Protein AF-A0A4U0WZ99-F1 (afdb_monomer)

Foldseek 3Di:
DLPDVPPDPPPPPPDDDDDPVLVVVLVVVCVVQVQKDFADPVCVVVPPPDPDDPRIDGDLHDPVLLVLLLVLLVLLQVLQCVLQVNDDDPDFDAQDDPVLCVLLVPDDDSLSVSRHRRTDDQAQDSAAQKGFDDSVCSSCFPCVVVCVVCVPVCPQPDDKGAGIAGDDKDQLVQLPDDPPSNVDRIDGFHKIQHFPGRDSRTRRQAIWGFAPFFAQPLQQAAALVRHGDDRGRTRSHAQDCDSVGRTGHQGSSQQSVLSSCCSNVVVFRHHNNTTYHHSVSCNLCRPLVRVNSSYGDDDPQFFLLLLLLLVLLLVADEDEQEDAPDPPVQVSSQVSSVVSVGHYDYQYAQLLDLVRLVRSVVVCCVPPNAAQEEEARWFAFAAFAAPVPDDPVNLCVRCSTLPVSSVSNLVVCLVGHQFPPPPPDDPFRAGEYEYEAALLLLVCRHRFTNSNNVSSVNVLVCQQVVLVVCVNRRYAGEYEHEAQEPHCNVVNHVCSPCQVVCQCVQCQRGHHYSNLRSVVVSCRRGSVCSPHHSYYHYNHSRPSDPPPPPPDDDPDDDDDDDDDDDDDPDDDPVVVVVVVVVVVVVVVVVVPPPPD

Mean predicted aligned error: 17.44 Å

Solvent-accessible surface area (backbone atoms only — not comparable to full-atom values): 33119 Å² total; per-residue (Å²): 134,72,77,64,71,89,86,41,66,89,83,49,91,81,65,80,81,73,59,70,66,61,57,51,49,52,54,50,53,29,44,78,62,50,37,40,41,79,60,59,82,76,60,62,78,73,54,81,81,72,92,65,66,78,60,49,44,74,46,43,69,40,73,66,58,52,49,54,38,44,52,43,49,48,52,32,53,49,57,40,33,62,62,26,69,53,81,81,62,95,76,68,51,49,57,37,54,68,69,58,39,58,75,26,66,57,63,89,52,59,67,42,54,47,37,50,66,29,73,46,72,88,51,46,22,79,37,49,43,31,27,65,67,56,76,79,57,54,54,66,48,91,53,61,65,50,47,73,74,38,49,78,80,39,58,93,56,71,75,63,39,79,58,32,38,32,78,56,62,43,39,20,52,71,55,62,44,54,82,75,64,25,70,41,78,60,37,77,17,22,36,26,39,30,37,34,95,74,48,97,72,38,45,43,56,11,30,41,52,34,48,77,55,71,38,14,80,74,63,40,10,31,19,46,80,70,46,70,34,73,63,35,28,35,52,48,48,28,64,38,75,40,97,89,39,89,60,28,29,26,44,48,49,19,50,41,48,27,50,30,52,33,46,75,73,54,77,39,48,52,39,78,51,17,33,44,59,48,63,70,60,63,55,38,28,30,30,88,89,41,20,78,68,54,32,40,52,84,70,90,79,63,38,47,61,54,38,30,46,30,54,35,6,53,70,71,35,76,39,77,40,77,27,65,85,50,65,67,66,32,48,56,43,27,52,49,10,40,75,45,71,17,46,53,45,66,40,72,34,45,52,61,37,69,70,30,44,52,50,44,52,50,54,42,37,74,73,73,38,84,54,53,64,48,74,48,58,74,68,66,66,54,58,56,43,43,75,94,75,60,51,69,67,57,49,47,55,43,35,36,35,35,35,52,12,44,51,52,51,51,50,52,47,70,70,63,41,62,49,57,82,48,98,81,59,61,99,69,69,52,21,19,38,40,37,58,38,32,40,40,38,78,66,44,35,79,66,28,38,46,64,50,12,50,27,24,38,49,46,58,50,51,26,42,54,50,13,66,68,32,42,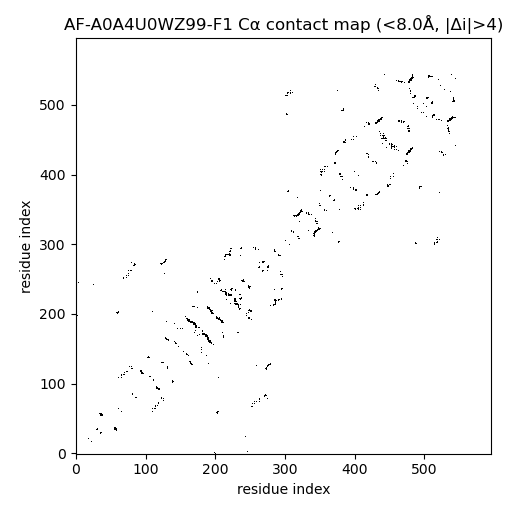87,40,39,28,32,18,28,30,40,18,43,42,58,50,67,39,66,68,49,56,45,33,72,43,78,59,49,59,71,69,50,12,52,67,17,78,69,53,40,54,44,51,32,55,69,50,16,53,56,52,50,43,56,47,36,64,91,28,75,86,60,53,44,46,74,46,76,55,27,49,57,60,76,60,78,78,75,70,73,94,67,80,84,76,79,78,87,84,78,95,73,94,75,90,73,83,81,81,86,84,59,70,71,59,55,58,57,55,56,57,59,53,57,64,54,59,64,61,68,72,69,77,79,78,134

Organism: NCBI:txid329884

Secondary structure (DSSP, 8-state):
---STTTS-TT-TT--PPPHHHHHHHHHHHHHTTSEEEPPTTGGGT-TT----TTEEE-SS-HHHHHHHHHHHHHHHHHHHHHTTPPPPSS--BSS-HHHHHHTTPPSSHHHHHHHHSBP-S-SEEETTEEPPPGGGGS--TTHHHHHHSHHHHTTPPPPEEEEEEEEEE-TTTTTPPTTGGGSS-EEEEEEE---TT-SS--S-BEEEE-SS-B-SSS--B-TTSPBP-SBSS-SS----BTTBS--PPBHHHHHHHHHHHHHTTSS-EETTEE---GGGGGGGGSTTTGGGGS-SS-----HHHHHHHHHHHTT-EEEEEESS-HHHHHHHHHHHHHTT-EEEEEE--TTSHHHHHHHHHHHHHHH-S--EEEE----------GGG--HHHHHHHHIIIIIHHHHHHHHHHHHSPPTTSTT--TT---EEEEE--THHHH--TTT-HHHHHHHHHHHHHHHHHHHHHGGGT-EEEEEEE-SBSSGGGGGGT-TTHHHHHHTTSTTSSPBPHHHHHHHHHHHHSGGGTT--S-EEEESTTTT---------------------------SHHHHHHHHHHHHHHHHHHSSSS--

Structure (mmCIF, N/CA/C/O backbone):
data_AF-A0A4U0WZ99-F1
#
_entry.id   AF-A0A4U0WZ99-F1
#
loop_
_atom_site.group_PDB
_atom_site.id
_atom_site.type_symbol
_atom_site.label_atom_id
_atom_site.label_alt_id
_atom_site.label_comp_id
_atom_site.label_asym_id
_atom_site.label_entity_id
_atom_site.label_seq_id
_atom_site.pdbx_PDB_ins_code
_atom_site.Cartn_x
_atom_site.Cartn_y
_atom_site.Cartn_z
_atom_site.occupancy
_atom_site.B_iso_or_equiv
_atom_site.auth_seq_id
_atom_site.auth_comp_id
_atom_site.auth_asym_id
_atom_site.auth_atom_id
_atom_site.pdbx_PDB_model_num
ATOM 1 N N . MET A 1 1 ? 34.352 8.125 5.494 1.00 29.38 1 MET A N 1
ATOM 2 C CA . MET A 1 1 ? 32.943 8.519 5.717 1.00 29.38 1 MET A CA 1
ATOM 3 C C . MET A 1 1 ? 32.601 9.683 4.794 1.00 29.38 1 MET A C 1
ATOM 5 O O . MET A 1 1 ? 33.150 10.753 5.023 1.00 29.38 1 MET A O 1
ATOM 9 N N . PRO A 1 2 ? 31.725 9.560 3.781 1.00 29.66 2 PRO A N 1
ATOM 10 C CA . PRO A 1 2 ? 31.136 10.693 3.086 1.00 29.66 2 PRO A CA 1
ATOM 11 C C . PRO A 1 2 ? 29.626 10.656 3.352 1.00 29.66 2 PRO A C 1
ATOM 13 O O . PRO A 1 2 ? 28.798 10.447 2.470 1.00 29.66 2 PRO A O 1
ATOM 16 N N . THR A 1 3 ? 29.264 10.696 4.619 1.00 34.47 3 THR A N 1
ATOM 17 C CA . THR A 1 3 ? 27.888 10.620 5.077 1.00 34.47 3 THR A CA 1
ATOM 18 C C . THR A 1 3 ? 27.332 12.054 5.062 1.00 34.47 3 THR A C 1
ATOM 20 O O . THR A 1 3 ? 27.892 12.959 5.667 1.00 34.47 3 THR A O 1
ATOM 23 N N . TYR A 1 4 ? 26.249 12.289 4.312 1.00 35.00 4 TYR A N 1
ATOM 24 C CA . TYR A 1 4 ? 25.340 13.450 4.433 1.00 35.00 4 TYR A CA 1
ATOM 25 C C . TYR A 1 4 ? 25.776 14.883 4.014 1.00 35.00 4 TYR A C 1
ATOM 27 O O . TYR A 1 4 ? 24.949 15.790 4.099 1.00 35.00 4 TYR A O 1
ATOM 35 N N . HIS A 1 5 ? 26.973 15.133 3.468 1.00 29.66 5 HIS A N 1
ATOM 36 C CA . HIS A 1 5 ? 27.472 16.517 3.260 1.00 29.66 5 HIS A CA 1
ATOM 37 C C . HIS A 1 5 ? 26.681 17.467 2.331 1.00 29.66 5 HIS A C 1
ATOM 39 O O . HIS A 1 5 ? 26.891 18.673 2.405 1.00 29.66 5 HIS A O 1
ATOM 45 N N . HIS A 1 6 ? 25.809 16.988 1.438 1.00 34.25 6 HIS A N 1
ATOM 46 C CA . HIS A 1 6 ? 25.190 17.852 0.410 1.00 34.25 6 HIS A CA 1
ATOM 47 C C . HIS A 1 6 ? 23.730 18.242 0.685 1.00 34.25 6 HIS A C 1
ATOM 49 O O . HIS A 1 6 ? 23.170 19.033 -0.068 1.00 34.25 6 HIS A O 1
ATOM 55 N N . ILE A 1 7 ? 23.107 17.692 1.733 1.00 35.28 7 ILE A N 1
ATOM 56 C CA . ILE A 1 7 ? 21.734 18.052 2.148 1.00 35.28 7 ILE A CA 1
ATOM 57 C C . ILE A 1 7 ? 21.746 18.804 3.483 1.00 35.28 7 ILE A C 1
ATOM 59 O O . ILE A 1 7 ? 20.854 19.600 3.753 1.00 35.28 7 ILE A O 1
ATOM 63 N N . PHE A 1 8 ? 22.804 18.622 4.271 1.00 37.47 8 PHE A N 1
ATOM 64 C CA . PHE A 1 8 ? 23.007 19.303 5.535 1.00 37.47 8 PHE A CA 1
ATOM 65 C C . PHE A 1 8 ? 24.304 20.097 5.466 1.00 37.47 8 PHE A C 1
ATOM 67 O O . PHE A 1 8 ? 25.392 19.533 5.336 1.00 37.47 8 PHE A O 1
ATOM 74 N N . ASN A 1 9 ? 24.197 21.419 5.573 1.00 42.31 9 ASN A N 1
ATOM 75 C CA . ASN A 1 9 ? 25.334 22.210 6.001 1.00 42.31 9 ASN A CA 1
ATOM 76 C C . ASN A 1 9 ? 25.635 21.771 7.442 1.00 42.31 9 ASN A C 1
ATOM 78 O O . ASN A 1 9 ? 24.929 22.162 8.358 1.00 42.31 9 ASN A O 1
ATOM 82 N N . LEU A 1 10 ? 26.649 20.926 7.654 1.00 44.00 10 LEU A N 1
ATOM 83 C CA . LEU A 1 10 ? 27.020 20.425 8.990 1.00 44.00 10 LEU A CA 1
ATOM 84 C C . LEU A 1 10 ? 27.501 21.531 9.949 1.00 44.00 10 LEU A C 1
ATOM 86 O O . LEU A 1 10 ? 27.802 21.256 11.105 1.00 44.00 10 LEU A O 1
ATOM 90 N N . ARG A 1 11 ? 27.601 22.774 9.466 1.00 44.38 11 ARG A N 1
ATOM 91 C CA . ARG A 1 11 ? 27.849 23.974 10.272 1.00 44.38 11 ARG A CA 1
ATOM 92 C C . ARG A 1 11 ? 26.572 24.752 10.591 1.00 44.38 11 ARG A C 1
ATOM 94 O O . ARG A 1 11 ? 26.666 25.800 11.217 1.00 44.38 11 ARG A O 1
ATOM 101 N N . ASP A 1 12 ? 25.413 24.287 10.132 1.00 44.41 12 ASP A N 1
ATOM 102 C CA . ASP A 1 12 ? 24.118 24.871 10.454 1.00 44.41 12 ASP A CA 1
ATOM 103 C C . ASP A 1 12 ? 23.691 24.407 11.860 1.00 44.41 12 ASP A C 1
ATOM 105 O O . ASP A 1 12 ? 23.445 23.214 12.064 1.00 44.41 12 ASP A O 1
ATOM 109 N N . PRO A 1 13 ? 23.615 25.314 12.851 1.00 49.75 13 PRO A N 1
ATOM 110 C CA . PRO A 1 13 ? 23.186 24.974 14.206 1.00 49.75 13 PRO A CA 1
ATOM 111 C C . PRO A 1 13 ? 21.708 24.543 14.291 1.00 49.75 13 PRO A C 1
ATOM 113 O O . PRO A 1 13 ? 21.278 24.093 15.349 1.00 49.75 13 PRO A O 1
ATOM 116 N N . GLY A 1 14 ? 20.931 24.661 13.205 1.00 49.16 14 GLY A N 1
ATOM 117 C CA . GLY A 1 14 ? 19.525 24.257 13.113 1.00 49.16 14 GLY A CA 1
ATOM 118 C C . GLY A 1 14 ? 19.276 22.808 12.679 1.00 49.16 14 GLY A C 1
ATOM 119 O O . GLY A 1 14 ? 18.134 22.465 12.365 1.00 49.16 14 GLY A O 1
ATOM 120 N N . LEU A 1 15 ? 20.301 21.949 12.622 1.00 50.12 15 LEU A N 1
ATOM 121 C CA . LEU A 1 15 ? 20.096 20.537 12.289 1.00 50.12 15 LEU A CA 1
ATOM 122 C C . LEU A 1 15 ? 19.194 19.856 13.331 1.00 50.12 15 LEU A C 1
ATOM 124 O O . LEU A 1 15 ? 19.490 19.924 14.526 1.00 50.12 15 LEU A O 1
ATOM 128 N N . PRO A 1 16 ? 18.109 19.171 12.917 1.00 51.38 16 PRO A N 1
ATOM 129 C CA . PRO A 1 16 ? 17.293 18.426 13.859 1.00 51.38 16 PRO A CA 1
ATOM 130 C C . PRO A 1 16 ? 18.125 17.265 14.410 1.00 51.38 16 PRO A C 1
ATOM 132 O O . PRO A 1 16 ? 18.514 16.357 13.672 1.00 51.38 16 PRO A O 1
ATOM 135 N N . TRP A 1 17 ? 18.407 17.303 15.712 1.00 57.44 17 TRP A N 1
ATOM 136 C CA . TRP A 1 17 ? 18.986 16.171 16.427 1.00 57.44 17 TRP A CA 1
ATOM 137 C C . TRP A 1 17 ? 18.086 14.947 16.239 1.00 57.44 17 TRP A C 1
ATOM 139 O O . TRP A 1 17 ? 16.886 15.001 16.515 1.00 57.44 17 TRP A O 1
ATOM 149 N N . GLN A 1 18 ? 18.662 13.845 15.760 1.00 52.19 18 GLN A N 1
ATOM 150 C CA . GLN A 1 18 ? 17.985 12.552 15.767 1.00 52.19 18 GLN A CA 1
ATOM 151 C C . GLN A 1 18 ? 18.087 11.952 17.168 1.00 52.19 18 GLN A C 1
ATOM 153 O O . GLN A 1 18 ? 19.097 12.116 17.854 1.00 52.19 18 GLN A O 1
ATOM 158 N N . LYS A 1 19 ? 17.038 11.249 17.590 1.00 54.91 19 LYS A N 1
ATOM 159 C CA . LYS A 1 19 ? 17.049 10.494 18.845 1.00 54.91 19 LYS A CA 1
ATOM 160 C C . LYS A 1 19 ? 18.143 9.421 18.792 1.00 54.91 19 LYS A C 1
ATOM 162 O O . LYS A 1 19 ? 18.295 8.759 17.764 1.00 54.91 19 LYS A O 1
ATOM 167 N N . LEU A 1 20 ? 18.890 9.239 19.882 1.00 58.97 20 LEU A N 1
ATOM 168 C CA . LEU A 1 20 ? 19.968 8.244 19.956 1.00 58.97 20 LEU A CA 1
ATOM 169 C C . LEU A 1 20 ? 19.441 6.831 19.660 1.00 58.97 20 LEU A C 1
ATOM 171 O O . LEU A 1 20 ? 20.097 6.050 18.982 1.00 58.97 20 LEU A O 1
ATOM 175 N N . GLU A 1 21 ? 18.218 6.543 20.091 1.00 54.62 21 GLU A N 1
ATOM 176 C CA . GLU A 1 21 ? 17.512 5.285 19.866 1.00 54.62 21 GLU A CA 1
ATOM 177 C C . GLU A 1 21 ? 17.288 5.005 18.374 1.00 54.62 21 GLU A C 1
ATOM 179 O O . GLU A 1 21 ? 17.447 3.871 17.934 1.00 54.62 21 GLU A O 1
ATOM 184 N N . VAL A 1 22 ? 16.981 6.034 17.574 1.00 46.88 22 VAL A N 1
ATOM 185 C CA . VAL A 1 22 ? 16.803 5.903 16.114 1.00 46.88 22 VAL A CA 1
ATOM 186 C C . VAL A 1 22 ? 18.131 5.563 15.446 1.00 46.88 22 VAL A C 1
ATOM 188 O O . VAL A 1 22 ? 18.184 4.717 14.557 1.00 46.88 22 VAL A O 1
ATOM 191 N N . VAL A 1 23 ? 19.215 6.195 15.901 1.00 55.28 23 VAL A N 1
ATOM 192 C CA . VAL A 1 23 ? 20.560 5.916 15.393 1.00 55.28 23 VAL A CA 1
ATOM 193 C C . VAL A 1 23 ? 20.961 4.480 15.726 1.00 55.28 23 VAL A C 1
ATOM 195 O O . VAL A 1 23 ? 21.376 3.752 14.831 1.00 55.28 23 VAL A O 1
ATOM 198 N N . LEU A 1 24 ? 20.806 4.053 16.982 1.00 62.19 24 LEU A N 1
ATOM 199 C CA . LEU A 1 24 ? 21.171 2.703 17.420 1.00 62.19 24 LEU A CA 1
ATOM 200 C C . LEU A 1 24 ? 20.316 1.614 16.759 1.00 62.19 24 LEU A C 1
ATOM 202 O O . LEU A 1 24 ? 20.870 0.591 16.369 1.00 62.19 24 LEU A O 1
ATOM 206 N N . SER A 1 25 ? 19.015 1.851 16.565 1.00 51.69 25 SER A N 1
ATOM 207 C CA . SER A 1 25 ? 18.127 0.910 15.860 1.00 51.69 25 SER A CA 1
ATOM 208 C C . SER A 1 25 ? 18.602 0.671 14.427 1.00 51.69 25 SER A C 1
ATOM 210 O O . SER A 1 25 ? 18.740 -0.471 14.015 1.00 51.69 25 SER A O 1
ATOM 212 N N . ALA A 1 26 ? 18.997 1.728 13.707 1.00 54.22 26 ALA A N 1
ATOM 213 C CA . ALA A 1 26 ? 19.545 1.577 12.360 1.00 54.22 26 ALA A CA 1
ATOM 214 C C . ALA A 1 26 ? 20.842 0.744 12.331 1.00 54.22 26 ALA A C 1
ATOM 216 O O . ALA A 1 26 ? 21.061 -0.005 11.384 1.00 54.22 26 ALA A O 1
ATOM 217 N N . TYR A 1 27 ? 21.706 0.844 13.351 1.00 66.38 27 TYR A N 1
ATOM 218 C CA . TYR A 1 27 ? 22.900 -0.007 13.454 1.00 66.38 27 TYR A CA 1
ATOM 219 C C . TYR A 1 27 ? 22.556 -1.469 13.761 1.00 66.38 27 TYR A C 1
ATOM 221 O O . TYR A 1 27 ? 23.201 -2.357 13.207 1.00 66.38 27 TYR A O 1
ATOM 229 N N . ILE A 1 28 ? 21.559 -1.722 14.613 1.00 64.00 28 ILE A N 1
ATOM 230 C CA . ILE A 1 28 ? 21.058 -3.077 14.882 1.00 64.00 28 ILE A CA 1
ATOM 231 C C . ILE A 1 28 ? 20.509 -3.681 13.587 1.00 64.00 28 ILE A C 1
ATOM 233 O O . ILE A 1 28 ? 20.976 -4.743 13.186 1.00 64.00 28 ILE A O 1
ATOM 237 N N . ASP A 1 29 ? 19.657 -2.950 12.864 1.00 57.25 29 ASP A N 1
ATOM 238 C CA . ASP A 1 29 ? 19.109 -3.378 11.572 1.00 57.25 29 ASP A CA 1
ATOM 239 C C . ASP A 1 29 ? 20.219 -3.709 10.560 1.00 57.25 29 ASP A C 1
ATOM 241 O O . ASP A 1 29 ? 20.115 -4.668 9.799 1.00 57.25 29 ASP A O 1
ATOM 245 N N . MET A 1 30 ? 21.315 -2.935 10.542 1.00 64.50 30 MET A N 1
ATOM 246 C CA . MET A 1 30 ? 22.467 -3.215 9.677 1.00 64.50 30 MET A CA 1
ATOM 247 C C . MET A 1 30 ? 23.166 -4.530 10.027 1.00 64.50 30 MET A C 1
ATOM 249 O O . MET A 1 30 ? 23.652 -5.210 9.124 1.00 64.50 30 MET A O 1
ATOM 253 N N . ILE A 1 31 ? 23.270 -4.860 11.312 1.00 70.56 31 ILE A N 1
ATOM 254 C CA . ILE A 1 31 ? 23.925 -6.084 11.783 1.00 70.56 31 ILE A CA 1
ATOM 255 C C . ILE A 1 31 ? 23.013 -7.285 11.529 1.00 70.56 31 ILE A C 1
ATOM 257 O O . ILE A 1 31 ? 23.459 -8.272 10.949 1.00 70.56 31 ILE A O 1
ATOM 261 N N . GLU A 1 32 ? 21.738 -7.186 11.904 1.00 64.94 32 GLU A N 1
ATOM 262 C CA . GLU A 1 32 ? 20.744 -8.251 11.725 1.00 64.94 32 GLU A CA 1
ATOM 263 C C . GLU A 1 32 ? 20.498 -8.570 10.248 1.00 64.94 32 GLU A C 1
ATOM 265 O O . GLU A 1 32 ? 20.372 -9.733 9.876 1.00 64.94 32 GLU A O 1
ATOM 270 N N . ALA A 1 33 ? 20.496 -7.552 9.382 1.00 61.53 33 ALA A N 1
ATOM 271 C CA . ALA A 1 33 ? 20.389 -7.741 7.940 1.00 61.53 33 ALA A CA 1
ATOM 272 C C . ALA A 1 33 ? 21.715 -8.150 7.272 1.00 61.53 33 ALA A C 1
ATOM 274 O O . ALA A 1 33 ? 21.766 -8.184 6.043 1.00 61.53 33 ALA A O 1
ATOM 275 N N . GLU A 1 34 ? 22.785 -8.391 8.044 1.00 74.75 34 GLU A N 1
ATOM 276 C CA . GLU A 1 34 ? 24.154 -8.702 7.589 1.00 74.75 34 GLU A CA 1
ATOM 277 C C . GLU A 1 34 ? 24.774 -7.639 6.661 1.00 74.75 34 GLU A C 1
ATOM 279 O O . GLU A 1 34 ? 25.772 -7.855 5.972 1.00 74.75 34 GLU A O 1
ATOM 284 N N . LYS A 1 35 ? 24.200 -6.435 6.652 1.00 73.56 35 LYS A N 1
ATOM 285 C CA . LYS A 1 35 ? 24.683 -5.288 5.878 1.00 73.56 35 LYS A CA 1
ATOM 286 C C . LYS A 1 35 ? 25.976 -4.722 6.446 1.00 73.56 35 LYS A C 1
ATOM 288 O O . LYS A 1 35 ? 26.710 -4.054 5.717 1.00 73.56 35 LYS A O 1
ATOM 293 N N . VAL A 1 36 ? 26.266 -4.993 7.716 1.00 73.12 36 VAL A N 1
ATOM 294 C CA . VAL A 1 36 ? 27.541 -4.709 8.374 1.00 73.12 36 VAL A CA 1
ATOM 295 C C . VAL A 1 36 ? 28.033 -5.964 9.082 1.00 73.12 36 VAL A C 1
ATOM 297 O O . VAL A 1 36 ? 27.335 -6.517 9.923 1.00 73.12 36 VAL A O 1
ATOM 300 N N . VAL A 1 37 ? 29.259 -6.383 8.772 1.00 72.62 37 VAL A N 1
ATOM 301 C CA . VAL A 1 37 ? 29.904 -7.557 9.377 1.00 72.62 37 VAL A CA 1
ATOM 302 C C . VAL A 1 37 ? 31.207 -7.169 10.070 1.00 72.62 37 VAL A C 1
ATOM 304 O O . VAL A 1 37 ? 31.933 -6.291 9.600 1.00 72.62 37 VAL A O 1
ATOM 307 N N . ALA A 1 38 ? 31.507 -7.811 11.199 1.00 72.25 38 ALA A N 1
ATOM 308 C CA . ALA A 1 38 ? 32.774 -7.624 11.901 1.00 72.25 38 ALA A CA 1
ATOM 309 C C . ALA A 1 38 ? 33.913 -8.334 11.150 1.00 72.25 38 ALA A C 1
ATOM 311 O O . ALA A 1 38 ? 33.783 -9.489 10.746 1.00 72.25 38 ALA A O 1
ATOM 312 N N . LEU A 1 39 ? 35.047 -7.657 10.986 1.00 65.81 39 LEU A N 1
ATOM 313 C CA . LEU A 1 39 ? 36.277 -8.231 10.454 1.00 65.81 39 LEU A CA 1
ATOM 314 C C . LEU A 1 39 ? 37.038 -8.948 11.574 1.00 65.81 39 LEU A C 1
ATOM 316 O O . LEU A 1 39 ? 37.328 -8.362 12.616 1.00 65.81 39 LEU A O 1
ATOM 320 N N . HIS A 1 40 ? 37.419 -10.206 11.342 1.00 57.16 40 HIS A N 1
ATOM 321 C CA . HIS A 1 40 ? 38.325 -10.927 12.237 1.00 57.16 40 HIS A CA 1
ATOM 322 C C . HIS A 1 40 ? 39.749 -10.349 12.125 1.00 57.16 40 HIS A C 1
ATOM 324 O O . HIS A 1 40 ? 40.188 -10.008 11.021 1.00 57.16 40 HIS A O 1
ATOM 330 N N . ALA A 1 41 ? 40.481 -10.272 13.244 1.00 54.00 41 ALA A N 1
ATOM 331 C CA . ALA A 1 41 ? 41.783 -9.594 13.365 1.00 54.00 41 ALA A CA 1
ATOM 332 C C . ALA A 1 41 ? 42.878 -10.099 12.397 1.00 54.00 41 ALA A C 1
ATOM 334 O O . ALA A 1 41 ? 43.818 -9.370 12.097 1.00 54.00 41 ALA A O 1
ATOM 335 N N . GLU A 1 42 ? 42.751 -11.314 11.861 1.00 50.94 42 GLU A N 1
ATOM 336 C CA . GLU A 1 42 ? 43.699 -11.897 10.896 1.00 50.94 42 GLU A CA 1
ATOM 337 C C . GLU A 1 42 ? 43.469 -11.398 9.454 1.00 50.94 42 GLU A C 1
ATOM 339 O O . GLU A 1 42 ? 44.413 -11.225 8.685 1.00 50.94 42 GLU A O 1
ATOM 344 N N . THR A 1 43 ? 42.226 -11.059 9.099 1.00 51.97 43 THR A N 1
ATOM 345 C CA . THR A 1 43 ? 41.837 -10.504 7.783 1.00 51.97 43 THR A CA 1
ATOM 346 C C . THR A 1 43 ? 42.324 -9.063 7.581 1.00 51.97 43 THR A C 1
ATOM 348 O O . THR A 1 43 ? 42.425 -8.576 6.455 1.00 51.97 43 THR A O 1
ATOM 351 N N . HIS A 1 44 ? 42.657 -8.384 8.680 1.00 48.56 44 HIS A N 1
ATOM 352 C CA . HIS A 1 44 ? 43.146 -7.006 8.718 1.00 48.56 44 HIS A CA 1
ATOM 353 C C . HIS A 1 44 ? 44.486 -6.817 7.987 1.00 48.56 44 HIS A C 1
ATOM 355 O O . HIS A 1 44 ? 44.724 -5.751 7.425 1.00 48.56 44 HIS A O 1
ATOM 361 N N . ALA A 1 45 ? 45.343 -7.844 7.956 1.00 44.50 45 ALA A N 1
ATOM 362 C CA . ALA A 1 45 ? 46.650 -7.784 7.297 1.00 44.50 45 ALA A CA 1
ATOM 363 C C . ALA A 1 45 ? 46.565 -7.894 5.759 1.00 44.50 45 ALA A C 1
ATOM 365 O O . ALA A 1 45 ? 47.492 -7.490 5.061 1.00 44.50 45 ALA A O 1
ATOM 366 N N . ALA A 1 46 ? 45.454 -8.415 5.222 1.00 47.81 46 ALA A N 1
ATOM 367 C CA . ALA A 1 46 ? 45.245 -8.593 3.782 1.00 47.81 46 ALA A CA 1
ATOM 368 C C . ALA A 1 46 ? 44.517 -7.408 3.117 1.00 47.81 46 ALA A C 1
ATOM 370 O O . ALA A 1 46 ? 44.631 -7.215 1.908 1.00 47.81 46 ALA A O 1
ATOM 371 N N . ALA A 1 47 ? 43.796 -6.587 3.888 1.00 48.50 47 ALA A N 1
ATOM 372 C CA . ALA A 1 47 ? 42.978 -5.475 3.392 1.00 48.50 47 ALA A CA 1
ATOM 373 C C . ALA A 1 47 ? 43.780 -4.180 3.128 1.00 48.50 47 ALA A C 1
ATOM 375 O O . ALA A 1 47 ? 43.287 -3.077 3.375 1.00 48.50 47 ALA A O 1
ATOM 376 N N . ASN A 1 48 ? 45.016 -4.311 2.626 1.00 42.03 48 ASN A N 1
ATOM 377 C CA . ASN A 1 48 ? 45.890 -3.204 2.228 1.00 42.03 48 ASN A CA 1
ATOM 378 C C . ASN A 1 48 ? 45.150 -2.216 1.306 1.00 42.03 48 ASN A C 1
ATOM 380 O O . ASN A 1 48 ? 45.033 -2.439 0.103 1.00 42.03 48 ASN A O 1
ATOM 384 N N . GLY A 1 49 ? 44.694 -1.095 1.872 1.00 48.22 49 GLY A N 1
ATOM 385 C CA . GLY A 1 49 ? 44.312 0.094 1.110 1.00 48.22 49 GLY A CA 1
ATOM 386 C C . GLY A 1 49 ? 42.821 0.381 0.923 1.00 48.22 49 GLY A C 1
ATOM 387 O O . GLY A 1 49 ? 42.522 1.311 0.181 1.00 48.22 49 GLY A O 1
ATOM 388 N N . ILE A 1 50 ? 41.884 -0.318 1.581 1.00 45.97 50 ILE A N 1
ATOM 389 C CA . ILE A 1 50 ? 40.476 0.136 1.617 1.00 45.97 50 ILE A CA 1
ATOM 390 C C . ILE A 1 50 ? 40.300 1.100 2.808 1.00 45.97 50 ILE A C 1
ATOM 392 O O . ILE A 1 50 ? 40.345 0.649 3.953 1.00 45.97 50 ILE A O 1
ATOM 396 N N . PRO A 1 51 ? 40.097 2.418 2.608 1.00 40.62 51 PRO A N 1
ATOM 397 C CA . PRO A 1 51 ? 39.914 3.352 3.714 1.00 40.62 51 PRO A CA 1
ATOM 398 C C . PRO A 1 51 ? 38.485 3.212 4.265 1.00 40.62 51 PRO A C 1
ATOM 400 O O . PRO A 1 51 ? 37.532 3.719 3.673 1.00 40.62 51 PRO A O 1
ATOM 403 N N . GLY A 1 52 ? 38.313 2.526 5.398 1.00 48.91 52 GLY A N 1
ATOM 404 C CA . GLY A 1 52 ? 37.005 2.298 6.025 1.00 48.91 52 GLY A CA 1
ATOM 405 C C . GLY A 1 52 ? 37.116 1.880 7.493 1.00 48.91 52 GLY A C 1
ATOM 406 O O . GLY A 1 52 ? 38.138 1.347 7.903 1.00 48.91 52 GLY A O 1
ATOM 407 N N . LEU A 1 53 ? 36.084 2.185 8.288 1.00 50.16 53 LEU A N 1
ATOM 408 C CA . LEU A 1 53 ? 36.025 2.047 9.752 1.00 50.16 53 LEU A CA 1
ATOM 409 C C . LEU A 1 53 ? 36.243 0.608 10.230 1.00 50.16 53 LEU A C 1
ATOM 411 O O . LEU A 1 53 ? 35.301 -0.151 10.437 1.00 50.16 53 LEU A O 1
ATOM 415 N N . THR A 1 54 ? 37.491 0.258 10.487 1.00 50.28 54 THR A N 1
ATOM 416 C CA . THR A 1 54 ? 37.848 -0.935 11.250 1.00 50.28 54 THR A CA 1
ATOM 417 C C . THR A 1 54 ? 37.193 -0.862 12.637 1.00 50.28 54 THR A C 1
ATOM 419 O O . THR A 1 54 ? 37.292 0.196 13.270 1.00 50.28 54 THR A O 1
ATOM 422 N N . PRO A 1 55 ? 36.527 -1.924 13.129 1.00 61.16 55 PRO A N 1
ATOM 423 C CA . PRO A 1 55 ? 36.587 -3.319 12.668 1.00 61.16 55 PRO A CA 1
ATOM 424 C C . PRO A 1 55 ? 35.424 -3.780 11.757 1.00 61.16 55 PRO A C 1
ATOM 426 O O . PRO A 1 55 ? 35.179 -4.977 11.673 1.00 61.16 55 PRO A O 1
ATOM 429 N N . TRP A 1 56 ? 34.680 -2.896 11.088 1.00 65.94 56 TRP A N 1
ATOM 430 C CA . TRP A 1 56 ? 33.428 -3.258 10.402 1.00 65.94 56 TRP A CA 1
ATOM 431 C C . TRP A 1 56 ? 33.509 -3.119 8.875 1.00 65.94 56 TRP A C 1
ATOM 433 O O . TRP A 1 56 ? 34.044 -2.141 8.354 1.00 65.94 56 TRP A O 1
ATOM 443 N N . LEU A 1 57 ? 32.919 -4.071 8.148 1.00 70.56 57 LEU A N 1
ATOM 444 C CA . LEU A 1 57 ? 32.771 -4.050 6.691 1.00 70.56 57 LEU A CA 1
ATOM 445 C C . LEU A 1 57 ? 31.293 -3.899 6.311 1.00 70.56 57 LEU A C 1
ATOM 447 O O . LEU A 1 57 ? 30.464 -4.704 6.725 1.00 70.56 57 LEU A O 1
ATOM 451 N N . THR A 1 58 ? 30.961 -2.901 5.488 1.00 70.62 58 THR A N 1
ATOM 452 C CA . THR A 1 58 ? 29.623 -2.782 4.886 1.00 70.62 58 THR A CA 1
ATOM 453 C C . THR A 1 58 ? 29.532 -3.655 3.638 1.00 70.62 58 THR A C 1
ATOM 455 O O . THR A 1 58 ? 30.347 -3.503 2.728 1.00 70.62 58 THR A O 1
ATOM 458 N N . GLN A 1 59 ? 28.533 -4.534 3.565 1.00 73.12 59 GLN A N 1
ATOM 459 C CA . GLN A 1 59 ? 28.310 -5.376 2.392 1.00 73.12 59 GLN A CA 1
ATOM 460 C C . GLN A 1 59 ? 27.483 -4.643 1.316 1.00 73.12 59 GLN A C 1
ATOM 462 O O . GLN A 1 59 ? 26.443 -4.057 1.636 1.00 73.12 59 GLN A O 1
ATOM 467 N N . PRO A 1 60 ? 27.889 -4.689 0.031 1.00 75.44 60 PRO A N 1
ATOM 468 C CA . PRO A 1 60 ? 27.126 -4.086 -1.067 1.00 75.44 60 PRO A CA 1
ATOM 469 C C . PRO A 1 60 ? 25.797 -4.814 -1.353 1.00 75.44 60 PRO A C 1
ATOM 471 O O . PRO A 1 60 ? 24.842 -4.213 -1.834 1.00 75.44 60 PRO A O 1
ATOM 474 N N . TYR A 1 61 ? 25.699 -6.102 -1.043 1.00 81.69 61 TYR A N 1
ATOM 475 C CA . TYR A 1 61 ? 24.464 -6.892 -1.016 1.00 81.69 61 TYR A CA 1
ATOM 476 C C . TYR A 1 61 ? 24.707 -8.111 -0.126 1.00 81.69 61 TYR A C 1
ATOM 478 O O . TYR A 1 61 ? 25.859 -8.503 0.057 1.00 81.69 61 TYR A O 1
ATOM 486 N N . THR A 1 62 ? 23.643 -8.695 0.419 1.00 82.25 62 THR A N 1
ATOM 487 C CA . THR A 1 62 ? 23.730 -9.910 1.240 1.00 82.25 62 THR A CA 1
ATOM 488 C C . THR A 1 62 ? 23.202 -11.127 0.489 1.00 82.25 62 THR A C 1
ATOM 490 O O . THR A 1 62 ? 22.545 -11.010 -0.552 1.00 82.25 62 THR A O 1
ATOM 493 N N . GLN A 1 63 ? 23.457 -12.326 1.020 1.00 81.44 63 GLN A N 1
ATOM 494 C CA . GLN A 1 63 ? 22.907 -13.557 0.448 1.00 81.44 63 GLN A CA 1
ATOM 495 C C . GLN A 1 63 ? 21.370 -13.551 0.466 1.00 81.44 63 GLN A C 1
ATOM 497 O O . GLN A 1 63 ? 20.737 -14.049 -0.469 1.00 81.44 63 GLN A O 1
ATOM 502 N N . SER A 1 64 ? 20.769 -12.952 1.500 1.00 75.81 64 SER A N 1
ATOM 503 C CA . SER A 1 64 ? 19.319 -12.770 1.605 1.00 75.81 64 SER A CA 1
ATOM 504 C C . SER A 1 64 ? 18.781 -11.870 0.488 1.00 75.81 64 SER A C 1
ATOM 506 O O . SER A 1 64 ? 17.821 -12.247 -0.191 1.00 75.81 64 SER A O 1
ATOM 508 N N . ASP A 1 65 ? 19.451 -10.743 0.202 1.00 79.38 65 ASP A N 1
ATOM 509 C CA . ASP A 1 65 ? 19.072 -9.874 -0.920 1.00 79.38 65 ASP A CA 1
ATOM 510 C C . ASP A 1 65 ? 19.086 -10.643 -2.243 1.00 79.38 65 ASP A C 1
ATOM 512 O O . ASP A 1 65 ? 18.103 -10.623 -2.986 1.00 79.38 65 ASP A O 1
ATOM 516 N N . LEU A 1 66 ? 20.187 -11.345 -2.534 1.00 87.25 66 LEU A N 1
ATOM 517 C CA . LEU A 1 66 ? 20.336 -12.118 -3.766 1.00 87.25 66 LEU A CA 1
ATOM 518 C C . LEU A 1 66 ? 19.238 -13.183 -3.885 1.00 87.25 66 LEU A C 1
ATOM 520 O O . LEU A 1 66 ? 18.570 -13.265 -4.916 1.00 87.25 66 LEU A O 1
ATOM 524 N N . THR A 1 67 ? 19.007 -13.948 -2.818 1.00 85.00 67 THR A N 1
ATOM 525 C CA . THR A 1 67 ? 17.996 -15.014 -2.782 1.00 85.00 67 THR A CA 1
ATOM 526 C C . THR A 1 67 ? 16.591 -14.459 -3.020 1.00 85.00 67 THR A C 1
ATOM 528 O O . THR A 1 67 ? 15.856 -14.991 -3.848 1.00 85.00 67 THR A O 1
ATOM 531 N N . SER A 1 68 ? 16.240 -13.340 -2.380 1.00 77.69 68 SER A N 1
ATOM 532 C CA . SER A 1 68 ? 14.953 -12.659 -2.572 1.00 77.69 68 SER A CA 1
ATOM 533 C C . SER A 1 68 ? 14.726 -12.219 -4.029 1.00 77.69 68 SER A C 1
ATOM 535 O O . SER A 1 68 ? 13.621 -12.379 -4.561 1.00 77.69 68 SER A O 1
ATOM 537 N N . ARG A 1 69 ? 15.758 -11.707 -4.723 1.00 89.19 69 ARG A N 1
ATOM 538 C CA . ARG A 1 69 ? 15.621 -11.313 -6.143 1.00 89.19 69 ARG A CA 1
ATOM 539 C C . ARG A 1 69 ? 15.522 -12.523 -7.059 1.00 89.19 69 ARG A C 1
ATOM 541 O O . ARG A 1 69 ? 14.750 -12.473 -8.012 1.00 89.19 69 ARG A O 1
ATOM 548 N N . LEU A 1 70 ? 16.264 -13.590 -6.775 1.00 91.31 70 LEU A N 1
ATOM 549 C CA . LEU A 1 70 ? 16.191 -14.838 -7.535 1.00 91.31 70 LEU A CA 1
ATOM 550 C C . LEU A 1 70 ? 14.815 -15.506 -7.406 1.00 91.31 70 LEU A C 1
ATOM 552 O O . LEU A 1 70 ? 14.256 -15.928 -8.416 1.00 91.31 70 LEU A O 1
ATOM 556 N N . ASP A 1 71 ? 14.240 -15.536 -6.203 1.00 87.06 71 ASP A N 1
ATOM 557 C CA . ASP A 1 71 ? 12.887 -16.053 -5.965 1.00 87.06 71 ASP A CA 1
ATOM 558 C C . ASP A 1 71 ? 11.828 -15.231 -6.717 1.00 87.06 71 ASP A C 1
ATOM 560 O O . ASP A 1 71 ? 11.003 -15.774 -7.453 1.00 87.06 71 ASP A O 1
ATOM 564 N N . THR A 1 72 ? 11.899 -13.901 -6.625 1.00 85.62 72 THR A N 1
ATOM 565 C CA . THR A 1 72 ? 10.962 -13.008 -7.328 1.00 85.62 72 THR A CA 1
ATOM 566 C C . THR A 1 72 ? 11.096 -13.119 -8.847 1.00 85.62 72 THR A C 1
ATOM 568 O O . THR A 1 72 ? 10.095 -13.184 -9.562 1.00 85.62 72 THR A O 1
ATOM 571 N N . TRP A 1 73 ? 12.332 -13.194 -9.351 1.00 93.88 73 TRP A N 1
ATOM 572 C CA . TRP A 1 73 ? 12.616 -13.481 -10.756 1.00 93.88 73 TRP A CA 1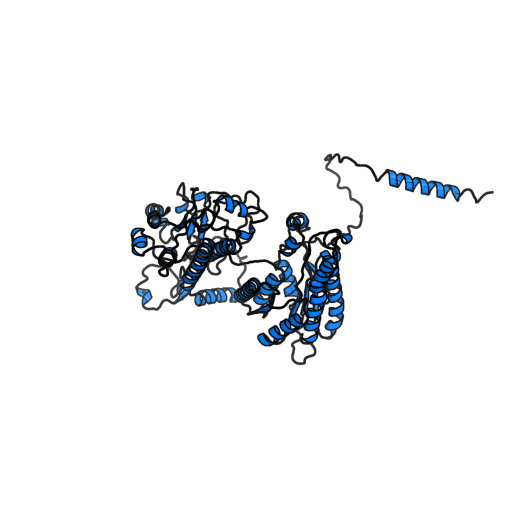
ATOM 573 C C . TRP A 1 73 ? 11.962 -14.793 -11.194 1.00 93.88 73 TRP A C 1
ATOM 575 O O . TRP A 1 73 ? 11.249 -14.827 -12.196 1.00 93.88 73 TRP A O 1
ATOM 585 N N . GLN A 1 74 ? 12.163 -15.863 -10.422 1.00 92.38 74 GLN A N 1
ATOM 586 C CA . GLN A 1 74 ? 11.606 -17.176 -10.719 1.00 92.38 74 GLN A CA 1
ATOM 587 C C . GLN A 1 74 ? 10.075 -17.158 -10.730 1.00 92.38 74 GLN A C 1
ATOM 589 O O . GLN A 1 74 ? 9.481 -17.746 -11.634 1.00 92.38 74 GLN A O 1
ATOM 594 N N . LYS A 1 75 ? 9.437 -16.468 -9.778 1.00 90.62 75 LYS A N 1
ATOM 595 C CA . LYS A 1 75 ? 7.978 -16.290 -9.734 1.00 90.62 75 LYS A CA 1
ATOM 596 C C . LYS A 1 75 ? 7.457 -15.577 -10.979 1.00 90.62 75 LYS A C 1
ATOM 598 O O . LYS A 1 75 ? 6.516 -16.065 -11.599 1.00 90.62 75 LYS A O 1
ATOM 603 N N . LEU A 1 76 ? 8.094 -14.474 -11.380 1.00 94.75 76 LEU A N 1
ATOM 604 C CA . LEU A 1 76 ? 7.727 -13.729 -12.588 1.00 94.75 76 LEU A CA 1
ATOM 605 C C . LEU A 1 76 ? 7.852 -14.585 -13.848 1.00 94.75 76 LEU A C 1
ATOM 607 O O . LEU A 1 76 ? 6.890 -14.704 -14.605 1.00 94.75 76 LEU A O 1
ATOM 611 N N . VAL A 1 77 ? 9.011 -15.212 -14.058 1.00 94.00 77 VAL A N 1
ATOM 612 C CA . VAL A 1 77 ? 9.244 -16.078 -15.221 1.00 94.00 77 VAL A CA 1
ATOM 613 C C . VAL A 1 77 ? 8.222 -17.212 -15.257 1.00 94.00 77 VAL A C 1
ATOM 615 O O . VAL A 1 77 ? 7.594 -17.431 -16.289 1.00 94.00 77 VAL A O 1
ATOM 618 N N . TYR A 1 78 ? 7.981 -17.873 -14.124 1.00 92.44 78 TYR A N 1
ATOM 619 C CA . TYR A 1 78 ? 7.001 -18.951 -14.030 1.00 92.44 78 TYR A CA 1
ATOM 620 C C . TYR A 1 78 ? 5.571 -18.484 -14.337 1.00 92.44 78 TYR A C 1
ATOM 622 O O . TYR A 1 78 ? 4.847 -19.162 -15.065 1.00 92.44 78 TYR A O 1
ATOM 630 N N . ALA A 1 79 ? 5.155 -17.324 -13.822 1.00 93.69 79 ALA A N 1
ATOM 631 C CA . ALA A 1 79 ? 3.833 -16.769 -14.102 1.00 93.69 79 ALA A CA 1
ATOM 632 C C . ALA A 1 79 ? 3.634 -16.497 -15.603 1.00 93.69 79 ALA A C 1
ATOM 634 O O . ALA A 1 79 ? 2.553 -16.760 -16.137 1.00 93.69 79 ALA A O 1
ATOM 635 N N . ILE A 1 80 ? 4.680 -16.024 -16.289 1.00 96.25 80 ILE A N 1
ATOM 636 C CA . ILE A 1 80 ? 4.662 -15.805 -17.739 1.00 96.25 80 ILE A CA 1
ATOM 637 C C . ILE A 1 80 ? 4.627 -17.145 -18.478 1.00 96.25 80 ILE A C 1
ATOM 639 O O . ILE A 1 80 ? 3.737 -17.349 -19.293 1.00 96.25 80 ILE A O 1
ATOM 643 N N . GLU A 1 81 ? 5.531 -18.080 -18.180 1.00 93.62 81 GLU A N 1
ATOM 644 C CA . GLU A 1 81 ? 5.588 -19.400 -18.833 1.00 93.62 81 GLU A CA 1
ATOM 645 C C . GLU A 1 81 ? 4.268 -20.161 -18.706 1.00 93.62 81 GLU A C 1
ATOM 647 O O . GLU A 1 81 ? 3.769 -20.712 -19.687 1.00 93.62 81 GLU A O 1
ATOM 652 N N . LYS A 1 82 ? 3.660 -20.126 -17.515 1.00 93.62 82 LYS A N 1
ATOM 653 C CA . LYS A 1 82 ? 2.360 -20.741 -17.248 1.00 93.62 82 LYS A CA 1
ATOM 654 C C . LYS A 1 82 ? 1.258 -20.140 -18.119 1.00 93.62 82 LYS A C 1
ATOM 656 O O . LYS A 1 82 ? 0.447 -20.887 -18.655 1.00 93.62 82 LYS A O 1
ATOM 661 N N . LYS A 1 83 ? 1.211 -18.810 -18.260 1.00 94.62 83 LYS A N 1
ATOM 662 C CA . LYS A 1 83 ? 0.219 -18.129 -19.113 1.00 94.62 83 LYS A CA 1
ATOM 663 C C . LYS A 1 83 ? 0.518 -18.273 -20.608 1.00 94.62 83 LYS A C 1
ATOM 665 O O . LYS A 1 83 ? -0.408 -18.233 -21.404 1.00 94.62 83 LYS A O 1
ATOM 670 N N . ALA A 1 84 ? 1.784 -18.454 -20.972 1.00 93.12 84 ALA A N 1
ATOM 671 C CA . ALA A 1 84 ? 2.242 -18.705 -22.335 1.00 93.12 84 ALA A CA 1
ATOM 672 C C . ALA A 1 84 ? 2.108 -20.178 -22.766 1.00 93.12 84 ALA A C 1
ATOM 674 O O . ALA A 1 84 ? 2.449 -20.502 -23.901 1.00 93.12 84 ALA A O 1
ATOM 675 N N . GLU A 1 85 ? 1.667 -21.065 -21.864 1.00 92.19 85 GLU A N 1
ATOM 676 C CA . GLU A 1 85 ? 1.576 -22.517 -22.076 1.00 92.19 85 GLU A CA 1
ATOM 677 C C . GLU A 1 85 ? 2.920 -23.170 -22.462 1.00 92.19 85 GLU A C 1
ATOM 679 O O . GLU A 1 85 ? 2.981 -24.187 -23.158 1.00 92.19 85 GLU A O 1
ATOM 684 N N . ILE A 1 86 ? 4.030 -22.602 -21.980 1.00 87.50 86 ILE A N 1
ATOM 685 C CA . ILE A 1 86 ? 5.377 -23.119 -22.229 1.00 87.50 86 ILE A CA 1
ATOM 686 C C . ILE A 1 86 ? 5.660 -24.259 -21.247 1.00 87.50 86 ILE A C 1
ATOM 688 O O . ILE A 1 86 ? 5.658 -24.074 -20.028 1.00 87.50 86 ILE A O 1
ATOM 692 N N . LYS A 1 87 ? 5.938 -25.457 -21.774 1.00 81.44 87 LYS A N 1
ATOM 693 C CA . LYS A 1 87 ? 6.375 -26.599 -20.959 1.00 81.44 87 LYS A CA 1
ATOM 694 C C . LYS A 1 87 ? 7.797 -26.368 -20.454 1.00 81.44 87 LYS A C 1
ATOM 696 O O . LYS A 1 87 ? 8.712 -26.173 -21.252 1.00 81.44 87 LYS A O 1
ATOM 701 N N . ARG A 1 88 ? 7.988 -26.442 -19.136 1.00 72.44 88 ARG A N 1
ATOM 702 C CA . ARG A 1 88 ? 9.318 -26.398 -18.522 1.00 72.44 88 ARG A CA 1
ATOM 703 C C . ARG A 1 88 ? 10.081 -27.699 -18.750 1.00 72.44 88 ARG A C 1
ATOM 705 O O . ARG A 1 88 ? 9.507 -28.781 -18.684 1.00 72.44 88 ARG A O 1
ATOM 712 N N . SER A 1 89 ? 11.380 -27.554 -18.981 1.00 66.88 89 SER A N 1
ATOM 713 C CA . SER A 1 89 ? 12.356 -28.630 -18.811 1.00 66.88 89 SER A CA 1
ATOM 714 C C . SER A 1 89 ? 12.649 -28.802 -17.319 1.00 66.88 89 SER A C 1
ATOM 716 O O . SER A 1 89 ? 12.737 -27.800 -16.606 1.00 66.88 89 SER A O 1
ATOM 718 N N . ASP A 1 90 ? 12.827 -30.044 -16.864 1.00 61.69 90 ASP A N 1
ATOM 719 C CA . ASP A 1 90 ? 13.237 -30.345 -15.484 1.00 61.69 90 ASP A CA 1
ATOM 720 C C . ASP A 1 90 ? 14.657 -29.821 -15.186 1.00 61.69 90 ASP A C 1
ATOM 722 O O . ASP A 1 90 ? 14.951 -29.420 -14.061 1.00 61.69 90 ASP A O 1
ATOM 726 N N . ASP A 1 91 ? 15.504 -29.711 -16.217 1.00 61.56 91 ASP A N 1
ATOM 727 C CA . ASP A 1 91 ? 16.782 -28.996 -16.166 1.00 61.56 91 ASP A CA 1
ATOM 728 C C . ASP A 1 91 ? 16.589 -27.532 -16.585 1.00 61.56 91 ASP A C 1
ATOM 730 O O . ASP A 1 91 ? 16.586 -27.193 -17.775 1.00 61.56 91 ASP A O 1
ATOM 734 N N . LEU A 1 92 ? 16.429 -26.642 -15.602 1.00 65.00 92 LEU A N 1
ATOM 735 C CA . LEU A 1 92 ? 16.412 -25.198 -15.837 1.00 65.00 92 LEU A CA 1
ATOM 736 C C . LEU A 1 92 ? 17.845 -24.695 -16.037 1.00 65.00 92 LEU A C 1
ATOM 738 O O . LEU A 1 92 ? 18.617 -24.554 -15.086 1.00 65.00 92 LEU A O 1
ATOM 742 N N . ALA A 1 93 ? 18.200 -24.379 -17.282 1.00 72.38 93 ALA A N 1
ATOM 743 C CA . ALA A 1 93 ? 19.463 -23.714 -17.574 1.00 72.38 93 ALA A CA 1
ATOM 744 C C . ALA A 1 93 ? 19.532 -22.341 -16.878 1.00 72.38 93 ALA A C 1
ATOM 746 O O . ALA A 1 93 ? 18.515 -21.673 -16.666 1.00 72.38 93 ALA A O 1
ATOM 747 N N . ARG A 1 94 ? 20.745 -21.905 -16.535 1.00 83.19 94 ARG A N 1
ATOM 748 C CA . ARG A 1 94 ? 21.017 -20.576 -15.966 1.00 83.19 94 ARG A CA 1
ATOM 749 C C . ARG A 1 94 ? 21.028 -19.516 -17.061 1.00 83.19 94 ARG A C 1
ATOM 751 O O . ARG A 1 94 ? 21.358 -19.820 -18.206 1.00 83.19 94 ARG A O 1
ATOM 758 N N . LEU A 1 95 ? 20.707 -18.273 -16.704 1.00 84.38 95 LEU A N 1
ATOM 759 C CA . LEU A 1 95 ? 20.666 -17.151 -17.644 1.00 84.38 95 LEU A CA 1
ATOM 760 C C . LEU A 1 95 ? 22.033 -16.912 -18.314 1.00 84.38 95 LEU A C 1
ATOM 762 O O . LEU A 1 95 ? 22.083 -16.648 -19.514 1.00 84.38 95 LEU A O 1
ATOM 766 N N . CYS A 1 96 ? 23.128 -17.079 -17.561 1.00 84.88 96 CYS A N 1
ATOM 767 C CA . CYS A 1 96 ? 24.499 -17.081 -18.073 1.00 84.88 96 CYS A CA 1
ATOM 768 C C . CYS A 1 96 ? 25.365 -18.181 -17.454 1.00 84.88 96 CYS A C 1
ATOM 770 O O . CYS A 1 96 ? 25.226 -18.538 -16.285 1.00 84.88 96 CYS A O 1
ATOM 772 N N . SER A 1 97 ? 26.340 -18.663 -18.228 1.00 86.44 97 SER A N 1
ATOM 773 C CA . SER A 1 97 ? 27.426 -19.498 -17.714 1.00 86.44 97 SER A CA 1
ATOM 774 C C . SER A 1 97 ? 28.563 -18.638 -17.156 1.00 86.44 97 SER A C 1
ATOM 776 O O . SER A 1 97 ? 28.788 -17.512 -17.602 1.00 86.44 97 SER A O 1
ATOM 778 N N . ARG A 1 98 ? 29.333 -19.197 -16.215 1.00 86.75 98 ARG A N 1
ATOM 779 C CA . ARG A 1 98 ? 30.516 -18.532 -15.648 1.00 86.75 98 ARG A CA 1
ATOM 780 C C . ARG A 1 98 ? 31.524 -18.136 -16.731 1.00 86.75 98 ARG A C 1
ATOM 782 O O . ARG A 1 98 ? 31.946 -16.991 -16.773 1.00 86.75 98 ARG A O 1
ATOM 789 N N . SER A 1 99 ? 31.805 -19.039 -17.672 1.00 85.69 99 SER A N 1
ATOM 790 C CA . SER A 1 99 ? 32.711 -18.774 -18.796 1.00 85.69 99 SER A CA 1
ATOM 791 C C . SER A 1 99 ? 32.244 -17.617 -19.686 1.00 85.69 99 SER A C 1
ATOM 793 O O . SER A 1 99 ? 33.078 -16.872 -20.190 1.00 85.69 99 SER A O 1
ATOM 795 N N . ALA A 1 100 ? 30.929 -17.442 -19.876 1.00 83.88 100 ALA A N 1
ATOM 796 C CA . ALA A 1 100 ? 30.393 -16.322 -20.647 1.00 83.88 100 ALA A CA 1
ATOM 797 C C . ALA A 1 100 ? 30.529 -14.985 -19.901 1.00 83.88 100 ALA A C 1
ATOM 799 O O . ALA A 1 100 ? 30.864 -13.979 -20.521 1.00 83.88 100 ALA A O 1
ATOM 800 N N . LEU A 1 101 ? 30.302 -14.975 -18.583 1.00 85.94 101 LEU A N 1
ATOM 801 C CA . LEU A 1 101 ? 30.493 -13.784 -17.747 1.00 85.94 101 LEU A CA 1
ATOM 802 C C . LEU A 1 101 ? 31.969 -13.372 -17.678 1.00 85.94 101 LEU A C 1
ATOM 804 O O . LEU A 1 101 ? 32.271 -12.188 -17.828 1.00 85.94 101 LEU A O 1
ATOM 808 N N . ASP A 1 102 ? 32.870 -14.348 -17.533 1.00 84.00 102 ASP A N 1
ATOM 809 C CA . ASP A 1 102 ? 34.320 -14.133 -17.539 1.00 84.00 102 ASP A CA 1
ATOM 810 C C . ASP A 1 102 ? 34.780 -13.563 -18.894 1.00 84.00 102 ASP A C 1
ATOM 812 O O . ASP A 1 102 ? 35.476 -12.551 -18.938 1.00 84.00 102 ASP A O 1
ATOM 816 N N . ALA A 1 103 ? 34.330 -14.144 -20.015 1.00 81.69 103 ALA A N 1
ATOM 817 C CA . ALA A 1 103 ? 34.645 -13.643 -21.358 1.00 81.69 103 ALA A CA 1
ATOM 818 C C . ALA A 1 103 ? 34.094 -12.228 -21.620 1.00 81.69 103 ALA A C 1
ATOM 820 O O . ALA A 1 103 ? 34.680 -11.459 -22.381 1.00 81.69 103 ALA A O 1
ATOM 821 N N . ALA A 1 104 ? 32.974 -11.877 -20.985 1.00 76.44 104 ALA A N 1
ATOM 822 C CA . ALA A 1 104 ? 32.366 -10.553 -21.046 1.00 76.44 104 ALA A CA 1
ATOM 823 C C . ALA A 1 104 ? 32.987 -9.541 -20.064 1.00 76.44 104 ALA A C 1
ATOM 825 O O . ALA A 1 104 ? 32.549 -8.391 -20.033 1.00 76.44 104 ALA A O 1
ATOM 826 N N . ASN A 1 105 ? 33.990 -9.944 -19.271 1.00 77.19 105 ASN A N 1
ATOM 827 C CA . ASN A 1 105 ? 34.606 -9.132 -18.219 1.00 77.19 105 ASN A CA 1
ATOM 828 C C . ASN A 1 105 ? 33.577 -8.514 -17.254 1.00 77.19 105 ASN A C 1
ATOM 830 O O . ASN A 1 105 ? 33.746 -7.382 -16.796 1.00 77.19 105 ASN A O 1
ATOM 834 N N . VAL A 1 106 ? 32.493 -9.237 -16.949 1.00 78.94 106 VAL A N 1
ATOM 835 C CA . VAL A 1 106 ? 31.492 -8.769 -15.982 1.00 78.94 106 VAL A CA 1
ATOM 836 C C . VAL A 1 106 ? 32.107 -8.847 -14.578 1.00 78.94 106 VAL A C 1
ATOM 838 O O . VAL A 1 106 ? 32.450 -9.945 -14.136 1.00 78.94 106 VAL A O 1
ATOM 841 N N . PRO A 1 107 ? 32.261 -7.724 -13.850 1.00 73.44 107 PRO A N 1
ATOM 842 C CA . PRO A 1 107 ? 32.873 -7.744 -12.525 1.00 73.44 107 PRO A CA 1
ATOM 843 C C . PRO A 1 107 ? 32.066 -8.598 -11.546 1.00 73.44 107 PRO A C 1
ATOM 845 O O . PRO A 1 107 ? 30.835 -8.572 -11.569 1.00 73.44 107 PRO A O 1
ATOM 848 N N . ARG A 1 108 ? 32.753 -9.297 -10.634 1.00 80.56 108 ARG A N 1
ATOM 849 C CA . ARG A 1 108 ? 32.085 -9.996 -9.526 1.00 80.56 108 ARG A CA 1
ATOM 850 C C . ARG A 1 108 ? 31.297 -9.000 -8.666 1.00 80.56 108 ARG A C 1
ATOM 852 O O . ARG A 1 108 ? 31.798 -7.920 -8.345 1.00 80.56 108 ARG A O 1
ATOM 859 N N . GLY A 1 109 ? 30.077 -9.381 -8.304 1.00 83.19 109 GLY A N 1
ATOM 860 C CA . GLY A 1 109 ? 29.116 -8.553 -7.579 1.00 83.19 109 GLY A CA 1
ATOM 861 C C . GLY A 1 109 ? 27.685 -9.040 -7.805 1.00 83.19 109 GLY A C 1
ATOM 862 O O . GLY A 1 109 ? 27.469 -10.092 -8.413 1.00 83.19 109 GLY A O 1
ATOM 863 N N . PHE A 1 110 ? 26.706 -8.243 -7.383 1.00 87.38 110 PHE A N 1
ATOM 864 C CA . PHE A 1 110 ? 25.288 -8.606 -7.420 1.00 87.38 110 PHE A CA 1
ATOM 865 C C . PHE A 1 110 ? 24.820 -8.990 -8.828 1.00 87.38 110 PHE A C 1
ATOM 867 O O . PHE A 1 110 ? 24.194 -10.027 -9.009 1.00 87.38 110 PHE A O 1
ATOM 874 N N . ALA A 1 111 ? 25.159 -8.186 -9.844 1.00 87.31 111 ALA A N 1
ATOM 875 C CA . ALA A 1 111 ? 24.770 -8.456 -11.229 1.00 87.31 111 ALA A CA 1
ATOM 876 C C . ALA A 1 111 ? 25.365 -9.773 -11.753 1.00 87.31 111 ALA A C 1
ATOM 878 O O . ALA A 1 111 ? 24.670 -10.547 -12.406 1.00 87.31 111 ALA A O 1
ATOM 879 N N . HIS A 1 112 ? 26.635 -10.044 -11.442 1.00 88.38 112 HIS A N 1
ATOM 880 C CA . HIS A 1 112 ? 27.300 -11.286 -11.826 1.00 88.38 112 HIS A CA 1
ATOM 881 C C . HIS A 1 112 ? 26.612 -12.499 -11.190 1.00 88.38 112 HIS A C 1
ATOM 883 O O . HIS A 1 112 ? 26.265 -13.452 -11.889 1.00 88.38 112 HIS A O 1
ATOM 889 N N . ASP A 1 113 ? 26.361 -12.450 -9.882 1.00 90.62 113 ASP A N 1
ATOM 890 C CA . ASP A 1 113 ? 25.766 -13.573 -9.159 1.00 90.62 113 ASP A CA 1
ATOM 891 C C . ASP A 1 113 ? 24.291 -13.770 -9.506 1.00 90.62 113 ASP A C 1
ATOM 893 O O . ASP A 1 113 ? 23.845 -14.910 -9.637 1.00 90.62 113 ASP A O 1
ATOM 897 N N . LEU A 1 114 ? 23.549 -12.686 -9.740 1.00 91.19 114 LEU A N 1
ATOM 898 C CA . LEU A 1 114 ? 22.188 -12.745 -10.258 1.00 91.19 114 LEU A CA 1
ATOM 899 C C . LEU A 1 114 ? 22.159 -13.473 -11.608 1.00 91.19 114 LEU A C 1
ATOM 901 O O . LEU A 1 114 ? 21.392 -14.415 -11.764 1.00 91.19 114 LEU A O 1
ATOM 905 N N . LEU A 1 115 ? 23.012 -13.098 -12.568 1.00 89.69 115 LEU A N 1
ATOM 906 C CA . LEU A 1 115 ? 23.060 -13.733 -13.895 1.00 89.69 115 LEU A CA 1
ATOM 907 C C . LEU A 1 115 ? 23.483 -15.207 -13.839 1.00 89.69 115 LEU A C 1
ATOM 909 O O . LEU A 1 115 ? 23.018 -16.014 -14.645 1.00 89.69 115 LEU A O 1
ATOM 913 N N . LEU A 1 116 ? 24.366 -15.553 -12.901 1.00 90.31 116 LEU A N 1
ATOM 914 C CA . LEU A 1 116 ? 24.848 -16.917 -12.722 1.00 90.31 116 LEU A CA 1
ATOM 915 C C . LEU A 1 116 ? 23.773 -17.849 -12.145 1.00 90.31 116 LEU A C 1
ATOM 917 O O . LEU A 1 116 ? 23.809 -19.045 -12.422 1.00 90.31 116 LEU A O 1
ATOM 921 N N . HIS A 1 117 ? 22.830 -17.334 -11.352 1.00 91.19 117 HIS A N 1
ATOM 922 C CA . HIS A 1 117 ? 21.843 -18.158 -10.643 1.00 91.19 117 HIS A CA 1
ATOM 923 C C . HIS A 1 117 ? 20.405 -17.981 -11.141 1.00 91.19 117 HIS A C 1
ATOM 925 O O . HIS A 1 117 ? 19.581 -18.866 -10.915 1.00 91.19 117 HIS A O 1
ATOM 931 N N . ALA A 1 118 ? 20.091 -16.881 -11.828 1.00 89.94 118 ALA A N 1
ATOM 932 C CA . ALA A 1 118 ? 18.770 -16.647 -12.393 1.00 89.94 118 ALA A CA 1
ATOM 933 C C . ALA A 1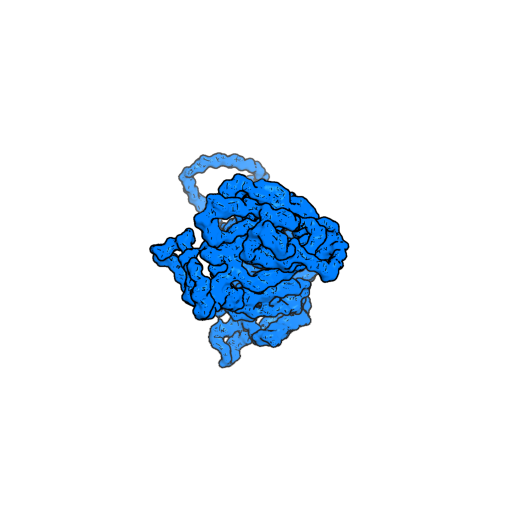 118 ? 18.426 -17.738 -13.411 1.00 89.94 118 ALA A C 1
ATOM 935 O O . ALA A 1 118 ? 19.241 -18.114 -14.260 1.00 89.94 118 ALA A O 1
ATOM 936 N N . THR A 1 119 ? 17.199 -18.242 -13.329 1.00 85.50 119 THR A N 1
ATOM 937 C CA . THR A 1 119 ? 16.686 -19.249 -14.257 1.00 85.50 119 THR A CA 1
ATOM 938 C C . THR A 1 119 ? 16.496 -18.634 -15.642 1.00 85.50 119 THR A C 1
ATOM 940 O O . THR A 1 119 ? 15.985 -17.520 -15.779 1.00 85.50 119 THR A O 1
ATOM 943 N N . SER A 1 120 ? 16.945 -19.346 -16.673 1.00 83.69 120 SER A N 1
ATOM 944 C CA . SER A 1 120 ? 16.659 -19.003 -18.066 1.00 83.69 120 SER A CA 1
ATOM 945 C C . SER A 1 120 ? 15.255 -19.460 -18.459 1.00 83.69 120 SER A C 1
ATOM 947 O O . SER A 1 120 ? 14.639 -20.286 -17.785 1.00 83.69 120 SER A O 1
ATOM 949 N N . SER A 1 121 ? 14.754 -18.909 -19.561 1.00 86.88 121 SER A N 1
ATOM 950 C CA . SER A 1 121 ? 13.461 -19.256 -20.137 1.00 86.88 121 SER A CA 1
ATOM 951 C C . SER A 1 121 ? 13.494 -19.046 -21.648 1.00 86.88 121 SER A C 1
ATOM 953 O O . SER A 1 121 ? 14.305 -18.268 -22.155 1.00 86.88 121 SER A O 1
ATOM 955 N N . SER A 1 122 ? 12.606 -19.729 -22.372 1.00 87.25 122 SER A N 1
ATOM 956 C CA . SER A 1 122 ? 12.406 -19.531 -23.809 1.00 87.25 122 SER A CA 1
ATOM 957 C C . SER A 1 122 ? 11.540 -18.312 -24.140 1.00 87.25 122 SER A C 1
ATOM 959 O O . SER A 1 122 ? 11.372 -18.000 -25.319 1.00 87.25 122 SER A O 1
ATOM 961 N N . ILE A 1 123 ? 10.978 -17.621 -23.137 1.00 91.56 123 ILE A N 1
ATOM 962 C CA . ILE A 1 123 ? 10.248 -16.369 -23.367 1.00 91.56 123 ILE A CA 1
ATOM 963 C C . ILE A 1 123 ? 11.189 -15.305 -23.936 1.00 91.56 123 ILE A C 1
ATOM 965 O O . ILE A 1 123 ? 12.342 -15.168 -23.533 1.00 91.56 123 ILE A O 1
ATOM 969 N N . TRP A 1 124 ? 10.679 -14.501 -24.860 1.00 92.75 124 TRP A N 1
ATOM 970 C CA . TRP A 1 124 ? 11.410 -13.365 -25.402 1.00 92.75 124 TRP A CA 1
ATOM 971 C C . TRP A 1 124 ? 11.186 -12.123 -24.534 1.00 92.75 124 TRP A C 1
ATOM 973 O O . TRP A 1 124 ? 12.145 -11.432 -24.179 1.00 92.75 124 TRP A O 1
ATOM 983 N N . PHE A 1 125 ? 9.931 -11.841 -24.176 1.00 96.38 125 PHE A N 1
ATOM 984 C CA . PHE A 1 125 ? 9.521 -10.623 -23.477 1.00 96.38 125 PHE A CA 1
ATOM 985 C C . PHE A 1 125 ? 9.117 -10.902 -22.029 1.00 96.38 125 PHE A C 1
ATOM 987 O O . PHE A 1 125 ? 8.234 -11.715 -21.762 1.00 96.38 125 PHE A O 1
ATOM 994 N N . ILE A 1 126 ? 9.748 -10.186 -21.098 1.00 95.88 126 ILE A N 1
ATOM 995 C CA . ILE A 1 126 ? 9.468 -10.274 -19.655 1.00 95.88 126 ILE A CA 1
ATOM 996 C C . ILE A 1 126 ? 8.531 -9.153 -19.172 1.00 95.88 126 ILE A C 1
ATOM 998 O O . ILE A 1 126 ? 7.899 -9.268 -18.128 1.00 95.88 126 ILE A O 1
ATOM 1002 N N . ALA A 1 127 ? 8.418 -8.077 -19.953 1.00 96.75 127 ALA A N 1
ATOM 1003 C CA . ALA A 1 127 ? 7.461 -6.985 -19.787 1.00 96.75 127 ALA A CA 1
ATOM 1004 C C . ALA A 1 127 ? 7.184 -6.351 -21.171 1.00 96.75 127 ALA A C 1
ATOM 1006 O O . ALA A 1 127 ? 7.933 -6.633 -22.113 1.00 96.75 127 ALA A O 1
ATOM 1007 N N . PRO A 1 128 ? 6.167 -5.482 -21.341 1.00 96.81 128 PRO A N 1
ATOM 1008 C CA . PRO A 1 128 ? 5.787 -4.957 -22.654 1.00 96.81 128 PRO A CA 1
ATOM 1009 C C . PRO A 1 128 ? 6.955 -4.277 -23.387 1.00 96.81 128 PRO A C 1
ATOM 1011 O O . PRO A 1 128 ? 7.454 -3.228 -22.973 1.00 96.81 128 PRO A O 1
ATOM 1014 N N . GLY A 1 129 ? 7.427 -4.884 -24.477 1.00 95.75 129 GLY A N 1
ATOM 1015 C CA . GLY A 1 129 ? 8.578 -4.417 -25.257 1.00 95.75 129 GLY A CA 1
ATOM 1016 C C . GLY A 1 129 ? 9.951 -4.527 -24.573 1.00 95.75 129 GLY A C 1
ATOM 1017 O O . GLY A 1 129 ? 10.938 -4.089 -25.166 1.00 95.75 129 GLY A O 1
ATOM 1018 N N . ILE A 1 130 ? 10.041 -5.105 -23.369 1.00 96.81 130 ILE A N 1
ATOM 1019 C CA . ILE A 1 130 ? 11.296 -5.372 -22.650 1.00 96.81 130 ILE A CA 1
ATOM 1020 C C . ILE A 1 130 ? 11.618 -6.858 -22.757 1.00 96.81 130 ILE A C 1
ATOM 1022 O O . ILE A 1 130 ? 10.823 -7.715 -22.368 1.00 96.81 130 ILE A O 1
ATOM 1026 N N . ARG A 1 131 ? 12.806 -7.164 -23.273 1.00 94.81 131 ARG A N 1
ATOM 1027 C CA . ARG A 1 131 ? 13.234 -8.529 -23.564 1.00 94.81 131 ARG A CA 1
ATOM 1028 C C . ARG A 1 131 ? 14.338 -9.032 -22.652 1.00 94.81 131 ARG A C 1
ATOM 1030 O O . ARG A 1 131 ? 15.156 -8.249 -22.155 1.00 94.81 131 ARG A O 1
ATOM 1037 N N . LEU A 1 132 ? 14.401 -10.358 -22.548 1.00 91.69 132 LEU A N 1
ATOM 1038 C CA . LEU A 1 132 ? 15.561 -11.047 -22.006 1.00 91.69 132 LEU A CA 1
ATOM 1039 C C . LEU A 1 132 ? 16.822 -10.734 -22.849 1.00 91.69 132 LEU A C 1
ATOM 1041 O O . LEU A 1 132 ? 16.741 -10.537 -24.075 1.00 91.69 132 LEU A O 1
ATOM 1045 N N . PRO A 1 133 ? 17.993 -10.622 -22.203 1.00 85.50 133 PRO A N 1
ATOM 1046 C CA . PRO A 1 133 ? 19.264 -10.393 -22.882 1.00 85.50 133 PRO A CA 1
ATOM 1047 C C . PRO A 1 133 ? 19.741 -11.658 -23.605 1.00 85.50 133 PRO A C 1
ATOM 1049 O O . PRO A 1 133 ? 19.473 -12.778 -23.172 1.00 85.50 133 PRO A O 1
ATOM 1052 N N . LYS A 1 134 ? 20.492 -11.490 -24.698 1.00 84.38 134 LYS A N 1
ATOM 1053 C CA . LYS A 1 134 ? 21.231 -12.594 -25.329 1.00 84.38 134 LYS A CA 1
ATOM 1054 C C . LYS A 1 134 ? 22.625 -12.690 -24.716 1.00 84.38 134 LYS A C 1
ATOM 1056 O O . LYS A 1 134 ? 23.237 -11.666 -24.432 1.00 84.38 134 LYS A O 1
ATOM 1061 N N . ILE A 1 135 ? 23.176 -13.900 -24.621 1.00 76.75 135 ILE A N 1
ATOM 1062 C CA . ILE A 1 135 ? 24.502 -14.134 -24.018 1.00 76.75 135 ILE A CA 1
ATOM 1063 C C . ILE A 1 135 ? 25.596 -13.263 -24.668 1.00 76.75 135 ILE A C 1
ATOM 1065 O O . ILE A 1 135 ? 26.374 -12.616 -23.972 1.00 76.75 135 ILE A O 1
ATOM 1069 N N . ALA A 1 136 ? 25.611 -13.169 -26.001 1.00 77.94 136 ALA A N 1
ATOM 1070 C CA . ALA A 1 136 ? 26.588 -12.357 -26.735 1.00 77.94 136 ALA A CA 1
ATOM 1071 C C . ALA A 1 136 ? 26.502 -10.845 -26.430 1.00 77.94 136 ALA A C 1
ATOM 1073 O O . ALA A 1 136 ? 27.457 -10.108 -26.657 1.00 77.94 136 ALA A O 1
ATOM 1074 N N . GLU A 1 137 ? 25.373 -10.364 -25.905 1.00 80.69 137 GLU A N 1
ATOM 1075 C CA . GLU A 1 137 ? 25.149 -8.943 -25.620 1.00 80.69 137 GLU A CA 1
ATOM 1076 C C . GLU A 1 137 ? 25.735 -8.497 -24.279 1.00 80.69 137 GLU A C 1
ATOM 1078 O O . GLU A 1 137 ? 25.772 -7.293 -24.013 1.00 80.69 137 GLU A O 1
ATOM 1083 N N . PHE A 1 138 ? 26.186 -9.431 -23.437 1.00 78.50 138 PHE A N 1
ATOM 1084 C CA . PHE A 1 138 ? 26.841 -9.092 -22.175 1.00 78.50 138 PHE A CA 1
ATOM 1085 C C . PHE A 1 138 ? 28.276 -8.611 -22.366 1.00 78.50 138 PHE A C 1
ATOM 1087 O O . PHE A 1 138 ? 28.745 -7.823 -21.555 1.00 78.50 138 PHE A O 1
ATOM 1094 N N . ILE A 1 139 ? 28.934 -9.017 -23.456 1.00 76.38 139 ILE A N 1
ATOM 1095 C CA . ILE A 1 139 ? 30.308 -8.609 -23.791 1.00 76.38 139 ILE A CA 1
ATOM 1096 C C . ILE A 1 139 ? 30.373 -7.102 -24.093 1.00 76.38 139 ILE A C 1
ATOM 1098 O O . ILE A 1 139 ? 31.357 -6.435 -23.787 1.00 76.38 139 ILE A O 1
ATOM 1102 N N . HIS A 1 140 ? 29.302 -6.539 -24.658 1.00 80.38 140 HIS A N 1
ATOM 1103 C CA . HIS A 1 140 ? 29.238 -5.141 -25.084 1.00 80.38 140 HIS A CA 1
ATOM 1104 C C . HIS A 1 140 ? 28.357 -4.304 -24.147 1.00 80.38 140 HIS A C 1
ATOM 1106 O O . HIS A 1 140 ? 27.279 -3.831 -24.525 1.00 80.38 140 HIS A O 1
ATOM 1112 N N . GLN A 1 141 ? 28.816 -4.127 -22.904 1.00 87.44 141 GLN A N 1
ATOM 1113 C CA . GLN A 1 141 ? 28.194 -3.193 -21.963 1.00 87.44 141 GLN A CA 1
ATOM 1114 C C . GLN A 1 141 ? 28.465 -1.737 -22.382 1.00 87.44 141 GLN A C 1
ATOM 1116 O O . GLN A 1 141 ? 29.610 -1.392 -22.679 1.00 87.44 141 GLN A O 1
ATOM 1121 N N . PRO A 1 142 ? 27.446 -0.856 -22.372 1.00 89.06 142 PRO A N 1
ATOM 1122 C CA . PRO A 1 142 ? 27.550 0.485 -22.955 1.00 89.06 142 PRO A CA 1
ATOM 1123 C C . PRO A 1 142 ? 28.584 1.376 -22.257 1.00 89.06 142 PRO A C 1
ATOM 1125 O O . PRO A 1 142 ? 29.183 2.237 -22.890 1.00 89.06 142 PRO A O 1
ATOM 1128 N N . PHE A 1 143 ? 28.816 1.158 -20.962 1.00 88.88 143 PHE A N 1
ATOM 1129 C CA . PHE A 1 143 ? 29.699 1.994 -20.153 1.00 88.88 143 PHE A CA 1
ATOM 1130 C C . PHE A 1 143 ? 31.115 1.431 -19.980 1.00 88.88 143 PHE A C 1
ATOM 1132 O O . PHE A 1 143 ? 31.959 2.128 -19.424 1.00 88.88 143 PHE A O 1
ATOM 1139 N N . ALA A 1 144 ? 31.412 0.226 -20.483 1.00 86.06 144 ALA A N 1
ATOM 1140 C CA . ALA A 1 144 ? 32.728 -0.399 -20.310 1.00 86.06 144 ALA A CA 1
ATOM 1141 C C . ALA A 1 144 ? 33.903 0.478 -20.804 1.00 86.06 144 ALA A C 1
ATOM 1143 O O . ALA A 1 144 ? 34.897 0.595 -20.083 1.00 86.06 144 ALA A O 1
ATOM 1144 N N . PRO A 1 145 ? 33.805 1.188 -21.950 1.00 86.56 145 PRO A N 1
ATOM 1145 C CA . PRO A 1 145 ? 34.883 2.071 -22.403 1.00 86.56 145 PRO A CA 1
ATOM 1146 C C . PRO A 1 145 ? 35.148 3.271 -21.477 1.00 86.56 145 PRO A C 1
ATOM 1148 O O . PRO A 1 145 ? 36.273 3.765 -21.423 1.00 86.56 145 PRO A O 1
ATOM 1151 N N . ILE A 1 146 ? 34.140 3.731 -20.721 1.00 87.75 146 ILE A N 1
ATOM 1152 C CA . ILE A 1 146 ? 34.248 4.912 -19.845 1.00 87.75 146 ILE A CA 1
ATOM 1153 C C . ILE A 1 146 ? 35.260 4.681 -18.723 1.00 87.75 146 ILE A C 1
ATOM 1155 O O . ILE A 1 146 ? 35.997 5.601 -18.375 1.00 87.75 146 ILE A O 1
ATOM 1159 N N . CYS A 1 147 ? 35.352 3.453 -18.207 1.00 80.81 147 CYS A N 1
ATOM 1160 C CA . CYS A 1 147 ? 36.326 3.096 -17.177 1.00 80.81 147 CYS A CA 1
ATOM 1161 C C . CYS A 1 147 ? 37.778 3.233 -17.658 1.00 80.81 147 CYS A C 1
ATOM 1163 O O . CYS A 1 147 ? 38.656 3.581 -16.875 1.00 80.81 147 CYS A O 1
ATOM 1165 N N . HIS A 1 148 ? 38.036 3.012 -18.950 1.00 85.31 148 HIS A N 1
ATOM 1166 C CA . HIS A 1 148 ? 39.364 3.212 -19.537 1.00 85.31 148 HIS A CA 1
ATOM 1167 C C . HIS A 1 148 ? 39.641 4.679 -19.873 1.00 85.31 148 HIS A C 1
ATOM 1169 O O . HIS A 1 148 ? 40.781 5.124 -19.770 1.00 85.31 148 HIS A O 1
ATOM 1175 N N . GLN A 1 149 ? 38.610 5.426 -20.273 1.00 89.88 149 GLN A N 1
ATOM 1176 C CA . GLN A 1 149 ? 38.734 6.836 -20.641 1.00 89.88 149 GLN A CA 1
ATOM 1177 C C . GLN A 1 149 ? 38.900 7.759 -19.422 1.00 89.88 149 GLN A C 1
ATOM 1179 O O . GLN A 1 149 ? 39.626 8.746 -19.503 1.00 89.88 149 GLN A O 1
ATOM 1184 N N . TYR A 1 150 ? 38.250 7.429 -18.301 1.00 87.25 150 TYR A N 1
ATOM 1185 C CA . TYR A 1 150 ? 38.258 8.204 -17.054 1.00 87.25 150 TYR A CA 1
ATOM 1186 C C . TYR A 1 150 ? 38.683 7.328 -15.859 1.00 87.25 150 TYR A C 1
ATOM 1188 O O . TYR A 1 150 ? 37.881 7.073 -14.954 1.00 87.25 150 TYR A O 1
ATOM 1196 N N . PRO A 1 151 ? 39.921 6.799 -15.846 1.00 83.44 151 PRO A N 1
ATOM 1197 C CA . PRO A 1 151 ? 40.348 5.796 -14.868 1.00 83.44 151 PRO A CA 1
ATOM 1198 C C . PRO A 1 151 ? 40.399 6.342 -13.435 1.00 83.44 151 PRO A C 1
ATOM 1200 O O . PRO A 1 151 ? 40.063 5.629 -12.494 1.00 83.44 151 PRO A O 1
ATOM 1203 N N . SER A 1 152 ? 40.767 7.613 -13.254 1.00 82.88 152 SER A N 1
ATOM 1204 C CA . SER A 1 152 ? 40.782 8.280 -11.947 1.00 82.88 152 SER A CA 1
ATOM 1205 C C . SER A 1 152 ? 39.384 8.494 -11.377 1.00 82.88 152 SER A C 1
ATOM 1207 O O . SER A 1 152 ? 39.161 8.285 -10.190 1.00 82.88 152 SER A O 1
ATOM 1209 N N . GLU A 1 153 ? 38.435 8.909 -12.212 1.00 80.06 153 GLU A N 1
ATOM 1210 C CA . GLU A 1 153 ? 37.081 9.244 -11.776 1.00 80.06 153 GLU A CA 1
ATOM 1211 C C . GLU A 1 153 ? 36.211 8.010 -11.600 1.00 80.06 153 GLU A C 1
ATOM 1213 O O . GLU A 1 153 ? 35.305 8.024 -10.776 1.00 80.06 153 GLU A O 1
ATOM 1218 N N . THR A 1 154 ? 36.493 6.945 -12.349 1.00 76.75 154 THR A N 1
ATOM 1219 C CA . THR A 1 154 ? 35.799 5.660 -12.211 1.00 76.75 154 THR A CA 1
ATOM 1220 C C . THR A 1 154 ? 36.430 4.740 -11.167 1.00 76.75 154 THR A C 1
ATOM 1222 O O . THR A 1 154 ? 35.857 3.692 -10.866 1.00 76.75 154 THR A O 1
ATOM 1225 N N . ALA A 1 155 ? 37.560 5.125 -10.562 1.00 76.88 155 ALA A N 1
ATOM 1226 C CA . ALA A 1 155 ? 38.204 4.355 -9.505 1.00 76.88 155 ALA A CA 1
ATOM 1227 C C . ALA A 1 155 ? 37.240 4.121 -8.326 1.00 76.88 155 ALA A C 1
ATOM 1229 O O . ALA A 1 155 ? 36.797 5.054 -7.658 1.00 76.88 155 ALA A O 1
ATOM 1230 N N . GLY A 1 156 ? 36.890 2.855 -8.080 1.00 69.19 156 GLY A N 1
ATOM 1231 C CA . GLY A 1 156 ? 35.955 2.456 -7.022 1.00 69.19 156 GLY A CA 1
ATOM 1232 C C . GLY A 1 156 ? 34.470 2.692 -7.332 1.00 69.19 156 GLY A C 1
ATOM 1233 O O . GLY A 1 156 ? 33.623 2.329 -6.516 1.00 69.19 156 GLY A O 1
ATOM 1234 N N . MET A 1 157 ? 34.118 3.248 -8.498 1.00 74.38 157 MET A N 1
ATOM 1235 C CA . MET A 1 157 ? 32.721 3.350 -8.928 1.00 74.38 157 MET A CA 1
ATOM 1236 C C . MET A 1 157 ? 32.206 1.995 -9.418 1.00 74.38 157 MET A C 1
ATOM 1238 O O . MET A 1 157 ? 32.880 1.280 -10.159 1.00 74.38 157 MET A O 1
ATOM 1242 N N . LYS A 1 158 ? 30.959 1.666 -9.074 1.00 76.50 158 LYS A N 1
ATOM 1243 C CA . LYS A 1 158 ? 30.242 0.555 -9.704 1.00 76.50 158 LYS A CA 1
ATOM 1244 C C . LYS A 1 158 ? 29.650 1.035 -11.026 1.00 76.50 158 LYS A C 1
ATOM 1246 O O . LYS A 1 158 ? 28.896 2.005 -11.064 1.00 76.50 158 LYS A O 1
ATOM 1251 N N . MET A 1 159 ? 30.038 0.375 -12.113 1.00 81.50 159 MET A N 1
ATOM 1252 C CA . MET A 1 159 ? 29.558 0.691 -13.453 1.00 81.50 159 MET A CA 1
ATOM 1253 C C . MET A 1 159 ? 28.086 0.269 -13.601 1.00 81.50 159 MET A C 1
ATOM 1255 O O . MET A 1 159 ? 27.772 -0.877 -13.274 1.00 81.50 159 MET A O 1
ATOM 1259 N N . PRO A 1 160 ? 27.194 1.132 -14.128 1.00 86.75 160 PRO A N 1
ATOM 1260 C CA . PRO A 1 160 ? 25.831 0.724 -14.443 1.00 86.75 160 PRO A CA 1
ATOM 1261 C C . PRO A 1 160 ? 25.830 -0.433 -15.445 1.00 86.75 160 PRO A C 1
ATOM 1263 O O . PRO A 1 160 ? 26.499 -0.377 -16.480 1.00 86.75 160 PRO A O 1
ATOM 1266 N N . PHE A 1 161 ? 25.061 -1.474 -15.153 1.00 88.62 161 PHE A N 1
ATOM 1267 C CA . PHE A 1 161 ? 25.022 -2.700 -15.940 1.00 88.62 161 PHE A CA 1
ATOM 1268 C C . PHE A 1 161 ? 23.682 -2.825 -16.662 1.00 88.62 161 PHE A C 1
ATOM 1270 O O . PHE A 1 161 ? 22.633 -2.846 -16.024 1.00 88.62 161 PHE A O 1
ATOM 1277 N N . LEU A 1 162 ? 23.689 -2.919 -17.992 1.00 91.94 162 LEU A N 1
ATOM 1278 C CA . LEU A 1 162 ? 22.468 -3.114 -18.771 1.00 91.94 162 LEU A CA 1
ATOM 1279 C C . LEU A 1 162 ? 22.018 -4.575 -18.659 1.00 91.94 162 LEU A C 1
ATOM 1281 O O . LEU A 1 162 ? 22.632 -5.464 -19.252 1.00 91.94 162 LEU A O 1
ATOM 1285 N N . PHE A 1 163 ? 20.943 -4.804 -17.904 1.00 92.31 163 PHE A N 1
ATOM 1286 C CA . PHE A 1 163 ? 20.426 -6.134 -17.595 1.00 92.31 163 PHE A CA 1
ATOM 1287 C C . PHE A 1 163 ? 19.361 -6.595 -18.594 1.00 92.31 163 PHE A C 1
ATOM 1289 O O . PHE A 1 163 ? 19.529 -7.632 -19.230 1.00 92.31 163 PHE A O 1
ATOM 1296 N N . LEU A 1 164 ? 18.296 -5.812 -18.784 1.00 94.12 164 LEU A N 1
ATOM 1297 C CA . LEU A 1 164 ? 17.226 -6.111 -19.748 1.00 94.12 164 LEU A CA 1
ATOM 1298 C C . LEU A 1 164 ? 17.189 -5.044 -20.830 1.00 94.12 164 LEU A C 1
ATOM 1300 O O . LEU A 1 164 ? 17.492 -3.885 -20.559 1.00 94.12 164 LEU A O 1
ATOM 1304 N N . ARG A 1 165 ? 16.785 -5.403 -22.049 1.00 93.88 165 ARG A N 1
ATOM 1305 C CA . ARG A 1 165 ? 16.873 -4.502 -23.210 1.00 93.88 165 ARG A CA 1
ATOM 1306 C C . ARG A 1 165 ? 15.498 -4.172 -23.774 1.00 93.88 165 ARG A C 1
ATOM 1308 O O . ARG A 1 165 ? 14.605 -5.014 -23.764 1.00 93.88 165 ARG A O 1
ATOM 1315 N N . CYS A 1 166 ? 15.345 -2.982 -24.341 1.00 94.81 166 CYS A N 1
ATOM 1316 C CA . CYS A 1 166 ? 14.225 -2.651 -25.219 1.00 94.81 166 CYS A CA 1
ATOM 1317 C C . CYS A 1 166 ? 14.698 -1.803 -26.416 1.00 94.81 166 CYS A C 1
ATOM 1319 O O . CYS A 1 166 ? 15.829 -1.314 -26.404 1.00 94.81 166 CYS A O 1
ATOM 1321 N N . PRO A 1 167 ? 13.901 -1.677 -27.494 1.00 93.75 167 PRO A N 1
ATOM 1322 C CA . PRO A 1 167 ? 14.297 -0.889 -28.658 1.00 93.75 167 PRO A CA 1
ATOM 1323 C C . PRO A 1 167 ? 14.540 0.589 -28.334 1.00 93.75 167 PRO A C 1
ATOM 1325 O O . PRO A 1 167 ? 13.814 1.184 -27.541 1.00 93.75 167 PRO A O 1
ATOM 1328 N N . GLY A 1 168 ? 15.494 1.191 -29.044 1.00 94.06 168 GLY A N 1
ATOM 1329 C CA . GLY A 1 168 ? 15.781 2.622 -28.994 1.00 94.06 168 GLY A CA 1
ATOM 1330 C C . GLY A 1 168 ? 16.999 2.978 -28.146 1.00 94.06 168 GLY A C 1
ATOM 1331 O O . GLY A 1 168 ? 17.476 2.197 -27.323 1.00 94.06 168 GLY A O 1
ATOM 1332 N N . GLU A 1 169 ? 17.485 4.194 -28.356 1.00 96.25 169 GLU A N 1
ATOM 1333 C CA . GLU A 1 169 ? 18.563 4.790 -27.580 1.00 96.25 169 GLU A CA 1
ATOM 1334 C C . GLU A 1 169 ? 18.179 6.211 -27.170 1.00 96.25 169 GLU A C 1
ATOM 1336 O O . GLU A 1 169 ? 17.372 6.870 -27.833 1.00 96.25 169 GLU A O 1
ATOM 1341 N N . VAL A 1 170 ? 18.744 6.676 -26.063 1.00 95.69 170 VAL A N 1
ATOM 1342 C CA . VAL A 1 170 ? 18.525 8.024 -25.532 1.00 95.69 170 VAL A CA 1
ATOM 1343 C C . VAL A 1 170 ? 19.846 8.619 -25.078 1.00 95.69 170 VAL A C 1
ATOM 1345 O O . VAL A 1 170 ? 20.800 7.898 -24.800 1.00 95.69 170 VAL A O 1
ATOM 1348 N N . SER A 1 171 ? 19.916 9.940 -24.939 1.00 95.19 171 SER A N 1
ATOM 1349 C CA . SER A 1 171 ? 21.109 10.564 -24.371 1.00 95.19 171 SER A CA 1
ATOM 1350 C C . SER A 1 171 ? 21.350 10.089 -22.935 1.00 95.19 171 SER A C 1
ATOM 1352 O O . SER A 1 171 ? 20.434 10.112 -22.107 1.00 95.19 171 SER A O 1
ATOM 1354 N N . ALA A 1 172 ? 22.599 9.742 -22.600 1.00 92.25 172 ALA A N 1
ATOM 1355 C CA . ALA A 1 172 ? 22.970 9.337 -21.242 1.00 92.25 172 ALA A CA 1
ATOM 1356 C C . ALA A 1 172 ? 22.645 10.428 -20.208 1.00 92.25 172 ALA A C 1
ATOM 1358 O O . ALA A 1 172 ? 22.207 10.143 -19.091 1.00 92.25 172 ALA A O 1
ATOM 1359 N N . LYS A 1 173 ? 22.798 11.698 -20.603 1.00 90.25 173 LYS A N 1
ATOM 1360 C CA . LYS A 1 173 ? 22.441 12.862 -19.787 1.00 90.25 173 LYS A CA 1
ATOM 1361 C C . LYS A 1 173 ? 20.934 12.953 -19.539 1.00 90.25 173 LYS A C 1
ATOM 1363 O O . LYS A 1 173 ? 20.518 13.266 -18.427 1.00 90.25 173 LYS A O 1
ATOM 1368 N N . GLU A 1 174 ? 20.109 12.668 -20.543 1.00 89.69 174 GLU A N 1
ATOM 1369 C CA . GLU A 1 174 ? 18.645 12.711 -20.418 1.00 89.69 174 GLU A CA 1
ATOM 1370 C C . GLU A 1 174 ? 18.075 11.519 -19.648 1.00 89.69 174 GLU A C 1
ATOM 1372 O O . GLU A 1 174 ? 17.119 11.684 -18.891 1.00 89.69 174 GLU A O 1
ATOM 1377 N N . ALA A 1 175 ? 18.710 10.351 -19.770 1.00 89.06 175 ALA A N 1
ATOM 1378 C CA . ALA A 1 175 ? 18.496 9.196 -18.897 1.00 89.06 175 ALA A CA 1
ATOM 1379 C C . ALA A 1 175 ? 19.076 9.398 -17.481 1.00 89.06 175 ALA A C 1
ATOM 1381 O O . ALA A 1 175 ? 19.026 8.493 -16.645 1.00 89.06 175 ALA A O 1
ATOM 1382 N N . LYS A 1 176 ? 19.614 10.595 -17.201 1.00 86.56 176 LYS A N 1
ATOM 1383 C CA . LYS A 1 176 ? 20.136 11.049 -15.908 1.00 86.56 176 LYS A CA 1
ATOM 1384 C C . LYS A 1 176 ? 21.267 10.188 -15.350 1.00 86.56 176 LYS A C 1
ATOM 1386 O O . LYS A 1 176 ? 21.394 10.071 -14.124 1.00 86.56 176 LYS A O 1
ATOM 1391 N N . PHE A 1 177 ? 22.073 9.557 -16.200 1.00 86.25 177 PHE A N 1
ATOM 1392 C CA . PHE A 1 177 ? 23.335 8.985 -15.736 1.00 86.25 177 PHE A CA 1
ATOM 1393 C C . PHE A 1 177 ? 24.223 10.115 -15.204 1.00 86.25 177 PHE A C 1
ATOM 1395 O O . PHE A 1 177 ? 24.079 11.273 -15.606 1.00 86.25 177 PHE A O 1
ATOM 1402 N N . ARG A 1 178 ? 25.103 9.811 -14.248 1.00 82.94 178 ARG A N 1
ATOM 1403 C CA . ARG A 1 178 ? 26.056 10.793 -13.715 1.00 82.94 178 ARG A CA 1
ATOM 1404 C C . ARG A 1 178 ? 27.353 10.778 -14.498 1.00 82.94 178 ARG A C 1
ATOM 1406 O O . ARG A 1 178 ? 27.693 9.776 -15.114 1.00 82.94 178 ARG A O 1
ATOM 1413 N N . TYR A 1 179 ? 28.086 11.880 -14.431 1.00 85.06 179 TYR A N 1
ATOM 1414 C CA . TYR A 1 179 ? 29.469 11.915 -14.885 1.00 85.06 179 TYR A CA 1
ATOM 1415 C C . TYR A 1 179 ? 30.296 10.830 -14.156 1.00 85.06 179 TYR A C 1
ATOM 1417 O O . TYR A 1 179 ? 30.072 10.640 -12.957 1.00 85.06 179 TYR A O 1
ATOM 1425 N N . PRO A 1 180 ? 31.218 10.123 -14.840 1.00 87.94 180 PRO A N 1
ATOM 1426 C CA . PRO A 1 180 ? 31.566 10.281 -16.257 1.00 87.94 180 PRO A CA 1
ATOM 1427 C C . PRO A 1 180 ? 30.641 9.533 -17.230 1.00 87.94 180 PRO A C 1
ATOM 1429 O O . PRO A 1 180 ? 30.645 9.841 -18.415 1.00 87.94 180 PRO A O 1
ATOM 1432 N N . PHE A 1 181 ? 29.781 8.622 -16.771 1.00 88.94 181 PHE A N 1
ATOM 1433 C CA . PHE A 1 181 ? 28.853 7.865 -17.633 1.00 88.94 181 PHE A CA 1
ATOM 1434 C C . PHE A 1 181 ? 27.894 8.748 -18.454 1.00 88.94 181 PHE A C 1
ATOM 1436 O O . PHE A 1 181 ? 27.517 8.400 -19.570 1.00 88.94 181 PHE A O 1
ATOM 1443 N N . SER A 1 182 ? 27.543 9.932 -17.946 1.00 91.06 182 SER A N 1
ATOM 1444 C CA . SER A 1 182 ? 26.714 10.928 -18.639 1.00 91.06 182 SER A CA 1
ATOM 1445 C C . SER A 1 182 ? 27.360 11.550 -19.881 1.00 91.06 182 SER A C 1
ATOM 1447 O O . SER A 1 182 ? 26.693 12.318 -20.572 1.00 91.06 182 SER A O 1
ATOM 1449 N N . THR A 1 183 ? 28.656 11.312 -20.113 1.00 91.69 183 THR A N 1
ATOM 1450 C CA . THR A 1 183 ? 29.404 11.849 -21.263 1.00 91.69 183 THR A CA 1
ATOM 1451 C C . THR A 1 183 ? 29.093 11.121 -22.564 1.00 91.69 183 THR A C 1
ATOM 1453 O O . THR A 1 183 ? 29.284 11.702 -23.632 1.00 91.69 183 THR A O 1
ATOM 1456 N N . LEU A 1 184 ? 28.571 9.890 -22.497 1.00 92.56 184 LEU A N 1
ATOM 1457 C CA . LEU A 1 184 ? 28.160 9.170 -23.695 1.00 92.56 184 LEU A CA 1
ATOM 1458 C C . LEU A 1 184 ? 27.035 9.932 -24.413 1.00 92.56 184 LEU A C 1
ATOM 1460 O O . LEU A 1 184 ? 26.041 10.310 -23.778 1.00 92.56 184 LEU A O 1
ATOM 1464 N N . PRO A 1 185 ? 27.146 10.134 -25.739 1.00 94.12 185 PRO A N 1
ATOM 1465 C CA . PRO A 1 185 ? 26.127 10.855 -26.494 1.00 94.12 185 PRO A CA 1
ATOM 1466 C C . PRO A 1 185 ? 24.789 10.109 -26.496 1.00 94.12 185 PRO A C 1
ATOM 1468 O O . PRO A 1 185 ? 23.738 10.747 -26.482 1.00 94.12 185 PRO A O 1
ATOM 1471 N N . SER A 1 186 ? 24.838 8.775 -26.464 1.00 95.19 186 SER A N 1
ATOM 1472 C CA . SER A 1 186 ? 23.689 7.879 -26.535 1.00 95.19 186 SER A CA 1
ATOM 1473 C C . SER A 1 186 ? 23.938 6.616 -25.710 1.00 95.19 186 SER A C 1
ATOM 1475 O O . SER A 1 186 ? 25.079 6.163 -25.596 1.00 95.19 186 SER A O 1
ATOM 1477 N N . VAL A 1 187 ? 22.876 6.058 -25.130 1.00 94.69 187 VAL A N 1
ATOM 1478 C CA . VAL A 1 187 ? 22.857 4.778 -24.415 1.00 94.69 187 VAL A CA 1
ATOM 1479 C C . VAL A 1 187 ? 21.602 3.979 -24.788 1.00 94.69 187 VAL A C 1
ATOM 1481 O O . VAL A 1 187 ? 20.538 4.577 -24.983 1.00 94.69 187 VAL A O 1
ATOM 1484 N N . PRO A 1 188 ? 21.686 2.638 -24.865 1.00 95.62 188 PRO A N 1
ATOM 1485 C CA . PRO A 1 188 ? 20.525 1.795 -25.136 1.00 95.62 188 PRO A CA 1
ATOM 1486 C C . PRO A 1 188 ? 19.409 1.948 -24.094 1.00 95.62 188 PRO A C 1
ATOM 1488 O O . PRO A 1 188 ? 19.662 2.190 -22.917 1.00 95.62 188 PRO A O 1
ATOM 1491 N N . CYS A 1 189 ? 18.158 1.757 -24.506 1.00 95.81 189 CYS A N 1
ATOM 1492 C CA . CYS A 1 189 ? 17.036 1.685 -23.571 1.00 95.81 189 CYS A CA 1
ATOM 1493 C C . CYS A 1 189 ? 16.914 0.283 -22.948 1.00 95.81 189 CYS A C 1
ATOM 1495 O O . CYS A 1 189 ? 17.255 -0.736 -23.559 1.00 95.81 189 CYS A O 1
ATOM 1497 N N . GLY A 1 190 ? 16.408 0.221 -21.716 1.00 95.00 190 GLY A N 1
ATOM 1498 C CA . GLY A 1 190 ? 16.302 -1.026 -20.969 1.00 95.00 190 GLY A CA 1
ATOM 1499 C C . GLY A 1 190 ? 16.307 -0.851 -19.453 1.00 95.00 190 GLY A C 1
ATOM 1500 O O . GLY A 1 190 ? 16.258 0.265 -18.938 1.00 95.00 190 GLY A O 1
ATOM 1501 N N . LEU A 1 191 ? 16.367 -1.972 -18.735 1.00 93.69 191 LEU A N 1
ATOM 1502 C CA . LEU A 1 191 ? 16.534 -1.995 -17.283 1.00 93.69 191 LEU A CA 1
ATOM 1503 C C . LEU A 1 191 ? 18.022 -2.128 -16.953 1.00 93.69 191 LEU A C 1
ATOM 1505 O O . LEU A 1 191 ? 18.654 -3.127 -17.301 1.00 93.69 191 LEU A O 1
ATOM 1509 N N . TYR A 1 192 ? 18.562 -1.132 -16.264 1.00 92.06 192 TYR A N 1
ATOM 1510 C CA . TYR A 1 192 ? 19.925 -1.122 -15.750 1.00 92.06 192 TYR A CA 1
ATOM 1511 C C . TYR A 1 192 ? 19.944 -1.550 -14.282 1.00 92.06 192 TYR A C 1
ATOM 1513 O O . TYR A 1 192 ? 19.078 -1.121 -13.525 1.00 92.06 192 TYR A O 1
ATOM 1521 N N . LEU A 1 193 ? 20.938 -2.338 -13.873 1.00 89.12 193 LEU A N 1
ATOM 1522 C CA . LEU A 1 193 ? 21.347 -2.482 -12.474 1.00 89.12 193 LEU A CA 1
ATOM 1523 C C . LEU A 1 193 ? 22.357 -1.364 -12.196 1.00 89.12 193 LEU A C 1
ATOM 1525 O O . LEU A 1 193 ? 23.401 -1.290 -12.844 1.00 89.12 193 LEU A O 1
ATOM 1529 N N . ASP A 1 194 ? 21.994 -0.434 -11.322 1.00 76.56 194 ASP A N 1
ATOM 1530 C CA . ASP A 1 194 ? 22.660 0.862 -11.165 1.00 76.56 194 ASP A CA 1
ATOM 1531 C C . ASP A 1 194 ? 22.828 1.164 -9.675 1.00 76.56 194 ASP A C 1
ATOM 1533 O O . ASP A 1 194 ? 21.880 1.568 -9.003 1.00 76.56 194 ASP A O 1
ATOM 1537 N N . ALA A 1 195 ? 24.036 0.959 -9.151 1.00 64.56 195 ALA A N 1
ATOM 1538 C CA . ALA A 1 195 ? 24.353 1.257 -7.762 1.00 64.56 195 ALA A CA 1
ATOM 1539 C C . ALA A 1 195 ? 24.333 2.785 -7.564 1.00 64.56 195 ALA A C 1
ATOM 1541 O O . ALA A 1 195 ? 25.116 3.516 -8.175 1.00 64.56 195 ALA A O 1
ATOM 1542 N N . PHE A 1 196 ? 23.409 3.302 -6.748 1.00 58.22 196 PHE A N 1
ATOM 1543 C CA . PHE A 1 196 ? 23.162 4.746 -6.681 1.00 58.22 196 PHE A CA 1
ATOM 1544 C C . PHE A 1 196 ? 24.445 5.530 -6.294 1.00 58.22 196 PHE A C 1
ATOM 1546 O O . PHE A 1 196 ? 25.069 5.236 -5.271 1.00 58.22 196 PHE A O 1
ATOM 1553 N N . PRO A 1 197 ? 24.849 6.567 -7.054 1.00 47.12 197 PRO A N 1
ATOM 1554 C CA . PRO A 1 197 ? 26.238 7.050 -7.086 1.00 47.12 197 PRO A CA 1
ATOM 1555 C C . PRO A 1 197 ? 26.604 8.063 -5.980 1.00 47.12 197 PRO A C 1
ATOM 1557 O O . PRO A 1 197 ? 27.244 9.075 -6.253 1.00 47.12 197 PRO A O 1
ATOM 1560 N N . ASN A 1 198 ? 26.175 7.842 -4.734 1.00 46.03 198 ASN A N 1
ATOM 1561 C CA . ASN A 1 198 ? 26.443 8.757 -3.609 1.00 46.03 198 ASN A CA 1
ATOM 1562 C C . ASN A 1 198 ? 26.894 8.077 -2.302 1.00 46.03 198 ASN A C 1
ATOM 1564 O O . ASN A 1 198 ? 27.018 8.764 -1.289 1.00 46.03 198 ASN A O 1
ATOM 1568 N N . ALA A 1 199 ? 27.151 6.770 -2.293 1.00 48.84 199 ALA A N 1
ATOM 1569 C CA . ALA A 1 199 ? 27.654 6.078 -1.110 1.00 48.84 199 ALA A CA 1
ATOM 1570 C C . ALA A 1 199 ? 29.094 5.611 -1.350 1.00 48.84 199 ALA A C 1
ATOM 1572 O O . ALA A 1 199 ? 29.378 5.026 -2.388 1.00 48.84 199 ALA A O 1
ATOM 1573 N N . GLN A 1 200 ? 29.995 5.833 -0.382 1.00 46.97 200 GLN A N 1
ATOM 1574 C CA . GLN A 1 200 ? 31.329 5.196 -0.371 1.00 46.97 200 GLN A CA 1
ATOM 1575 C C . GLN A 1 200 ? 31.216 3.655 -0.402 1.00 46.97 200 GLN A C 1
ATOM 1577 O O . GLN A 1 200 ? 32.166 3.010 -0.817 1.00 46.97 200 GLN A O 1
ATOM 1582 N N . ASN A 1 201 ? 30.046 3.104 -0.032 1.00 54.22 201 ASN A N 1
ATOM 1583 C CA . ASN A 1 201 ? 29.654 1.692 -0.111 1.00 54.22 201 ASN A CA 1
ATOM 1584 C C . ASN A 1 201 ? 28.226 1.588 -0.705 1.00 54.22 201 ASN A C 1
ATOM 1586 O O . ASN A 1 201 ? 27.261 1.589 0.062 1.00 54.22 201 ASN A O 1
ATOM 1590 N N . PRO A 1 202 ? 28.030 1.615 -2.036 1.00 63.06 202 PRO A N 1
ATOM 1591 C CA . PRO A 1 202 ? 26.691 1.603 -2.615 1.00 63.06 202 PRO A CA 1
ATOM 1592 C C . PRO A 1 202 ? 26.115 0.185 -2.612 1.00 63.06 202 PRO A C 1
ATOM 1594 O O . PRO A 1 202 ? 26.808 -0.769 -2.966 1.00 63.06 202 PRO A O 1
ATOM 1597 N N . PHE A 1 203 ? 24.844 0.050 -2.231 1.00 70.38 203 PHE A N 1
ATOM 1598 C CA . PHE A 1 203 ? 24.149 -1.216 -2.419 1.00 70.38 203 PHE A CA 1
ATOM 1599 C C . PHE A 1 203 ? 23.944 -1.487 -3.914 1.00 70.38 203 PHE A C 1
ATOM 1601 O O . PHE A 1 203 ? 23.672 -0.569 -4.694 1.00 70.38 203 PHE A O 1
ATOM 1608 N N . GLU A 1 204 ? 24.143 -2.737 -4.321 1.00 78.94 204 GLU A N 1
ATOM 1609 C CA . GLU A 1 204 ? 24.221 -3.130 -5.735 1.00 78.94 204 GLU A CA 1
ATOM 1610 C C . GLU A 1 204 ? 22.886 -3.621 -6.324 1.00 78.94 204 GLU A C 1
ATOM 1612 O O . GLU A 1 204 ? 22.813 -3.944 -7.507 1.00 78.94 204 GLU A O 1
ATOM 1617 N N . ASP A 1 205 ? 21.819 -3.661 -5.527 1.00 78.06 205 ASP A N 1
ATOM 1618 C CA . ASP A 1 205 ? 20.501 -4.182 -5.905 1.00 78.06 205 ASP A CA 1
ATOM 1619 C C . ASP A 1 205 ? 19.536 -3.111 -6.446 1.00 78.06 205 ASP A C 1
ATOM 1621 O O . ASP A 1 205 ? 18.374 -3.406 -6.747 1.00 78.06 205 ASP A O 1
ATOM 1625 N N . ALA A 1 206 ? 20.002 -1.868 -6.577 1.00 80.50 206 ALA A N 1
ATOM 1626 C CA . ALA A 1 206 ? 19.281 -0.784 -7.229 1.00 80.50 206 ALA A CA 1
ATOM 1627 C C . ALA A 1 206 ? 19.195 -0.980 -8.750 1.00 80.50 206 ALA A C 1
ATOM 1629 O O . ALA A 1 206 ? 20.108 -1.490 -9.403 1.00 80.50 206 ALA A O 1
ATOM 1630 N N . CYS A 1 207 ? 18.101 -0.505 -9.338 1.00 84.62 207 CYS A N 1
ATOM 1631 C CA . CYS A 1 207 ? 17.875 -0.545 -10.771 1.00 84.62 207 CYS A CA 1
ATOM 1632 C C . CYS A 1 207 ? 17.315 0.772 -11.318 1.00 84.62 207 CYS A C 1
ATOM 1634 O O . CYS A 1 207 ? 16.851 1.644 -10.586 1.00 84.62 207 CYS A O 1
ATOM 1636 N N . ARG A 1 208 ? 17.374 0.926 -12.640 1.00 87.50 208 ARG A N 1
ATOM 1637 C CA . ARG A 1 208 ? 16.852 2.078 -13.377 1.00 87.50 208 ARG A CA 1
ATOM 1638 C C . ARG A 1 208 ? 16.236 1.607 -14.683 1.00 87.50 208 ARG A C 1
ATOM 1640 O O . ARG A 1 208 ? 16.936 1.067 -15.536 1.00 87.50 208 ARG A O 1
ATOM 1647 N N . LEU A 1 209 ? 14.942 1.851 -14.865 1.00 90.81 209 LEU A N 1
ATOM 1648 C CA . LEU A 1 209 ? 14.269 1.583 -16.133 1.00 90.81 209 LEU A CA 1
ATOM 1649 C C . LEU A 1 209 ? 14.382 2.806 -17.044 1.00 90.81 209 LEU A C 1
ATOM 1651 O O . LEU A 1 209 ? 13.806 3.839 -16.733 1.00 90.81 209 LEU A O 1
ATOM 1655 N N . VAL A 1 210 ? 15.090 2.688 -18.165 1.00 93.62 210 VAL A N 1
ATOM 1656 C CA . VAL A 1 210 ? 15.234 3.727 -19.192 1.00 93.62 210 VAL A CA 1
ATOM 1657 C C . VAL A 1 210 ? 14.355 3.372 -20.389 1.00 93.62 210 VAL A C 1
ATOM 1659 O O . VAL A 1 210 ? 14.564 2.345 -21.033 1.00 93.62 210 VAL A O 1
ATOM 1662 N N . LEU A 1 211 ? 13.378 4.224 -20.698 1.00 93.50 211 LEU A N 1
ATOM 1663 C CA . LEU A 1 211 ? 12.455 4.046 -21.821 1.00 93.50 211 LEU A CA 1
ATOM 1664 C C . LEU A 1 211 ? 12.725 5.086 -22.919 1.00 93.50 211 LEU A C 1
ATOM 1666 O O . LEU A 1 211 ? 13.049 6.227 -22.598 1.00 93.50 211 LEU A O 1
ATOM 1670 N N . PRO A 1 212 ? 12.474 4.777 -24.205 1.00 94.12 212 PRO A N 1
ATOM 1671 C CA . PRO A 1 212 ? 12.569 5.752 -25.299 1.00 94.12 212 PRO A CA 1
ATOM 1672 C C . PRO A 1 212 ? 11.348 6.690 -25.374 1.00 94.12 212 PRO A C 1
ATOM 1674 O O . PRO A 1 212 ? 11.147 7.399 -26.359 1.00 94.12 212 PRO A O 1
ATOM 1677 N N . ILE A 1 213 ? 10.485 6.680 -24.355 1.00 90.56 213 ILE A N 1
ATOM 1678 C CA . ILE A 1 213 ? 9.267 7.486 -24.279 1.00 90.56 213 ILE A CA 1
ATOM 1679 C C . ILE A 1 213 ? 9.274 8.312 -23.000 1.00 90.56 213 ILE A C 1
ATOM 1681 O O . ILE A 1 213 ? 9.508 7.802 -21.907 1.00 90.56 213 ILE A O 1
ATOM 1685 N N . ARG A 1 214 ? 8.999 9.612 -23.136 1.00 90.12 214 ARG A N 1
ATOM 1686 C CA . ARG A 1 214 ? 8.890 10.503 -21.980 1.00 90.12 214 ARG A CA 1
ATOM 1687 C C . ARG A 1 214 ? 7.542 10.325 -21.302 1.00 90.12 214 ARG A C 1
ATOM 1689 O O . ARG A 1 214 ? 6.505 10.443 -21.953 1.00 90.12 214 ARG A O 1
ATOM 1696 N N . LEU A 1 215 ? 7.583 10.120 -19.995 1.00 86.81 215 LEU A N 1
ATOM 1697 C CA . LEU A 1 215 ? 6.424 10.041 -19.115 1.00 86.81 215 LEU A CA 1
ATOM 1698 C C . LEU A 1 215 ? 6.290 11.328 -18.291 1.00 86.81 215 LEU A C 1
ATOM 1700 O O . LEU A 1 215 ? 7.265 12.054 -18.068 1.00 86.81 215 LEU A O 1
ATOM 1704 N N . GLY A 1 216 ? 5.073 11.628 -17.842 1.00 81.31 216 GLY A N 1
ATOM 1705 C CA . GLY A 1 216 ? 4.760 12.807 -17.031 1.00 81.31 216 GLY A CA 1
ATOM 1706 C C . GLY A 1 216 ? 4.352 14.039 -17.839 1.00 81.31 216 GLY A C 1
ATOM 1707 O O . GLY A 1 216 ? 4.376 15.153 -17.318 1.00 81.31 216 GLY A O 1
ATOM 1708 N N . GLY A 1 217 ? 4.006 13.865 -19.116 1.00 82.75 217 GLY A N 1
ATOM 1709 C CA . GLY A 1 217 ? 3.412 14.919 -19.936 1.00 82.75 217 GLY A CA 1
ATOM 1710 C C . GLY A 1 217 ? 1.974 15.233 -19.517 1.00 82.75 217 GLY A C 1
ATOM 1711 O O . GLY A 1 217 ? 1.596 16.402 -19.486 1.00 82.75 217 GLY A O 1
ATOM 1712 N N . ASN A 1 218 ? 1.216 14.210 -19.115 1.00 75.38 218 ASN A N 1
ATOM 1713 C CA . ASN A 1 218 ? -0.188 14.332 -18.709 1.00 75.38 218 ASN A CA 1
ATOM 1714 C C . ASN A 1 218 ? -0.360 14.599 -17.208 1.00 75.38 218 ASN A C 1
ATOM 1716 O O . ASN A 1 218 ? -1.475 14.812 -16.741 1.00 75.38 218 ASN A O 1
ATOM 1720 N N . ARG A 1 219 ? 0.745 14.640 -16.451 1.00 78.19 219 ARG A N 1
ATOM 1721 C CA . ARG A 1 219 ? 0.761 14.838 -14.994 1.00 78.19 219 ARG A CA 1
ATOM 1722 C C . ARG A 1 219 ? 0.024 13.737 -14.227 1.00 78.19 219 ARG A C 1
ATOM 1724 O O . ARG A 1 219 ? -0.410 14.001 -13.106 1.00 78.19 219 ARG A O 1
ATOM 1731 N N . TYR A 1 220 ? -0.045 12.512 -14.751 1.00 72.19 220 TYR A N 1
ATOM 1732 C CA . TYR A 1 220 ? -0.522 11.332 -14.012 1.00 72.19 220 TYR A CA 1
ATOM 1733 C C . TYR A 1 220 ? 0.618 10.412 -13.606 1.00 72.19 220 TYR A C 1
ATOM 1735 O O . TYR A 1 220 ? 0.575 9.862 -12.514 1.00 72.19 220 TYR A O 1
ATOM 1743 N N . ALA A 1 221 ? 1.683 10.344 -14.404 1.00 76.38 221 ALA A N 1
ATOM 1744 C CA . ALA A 1 221 ? 2.854 9.563 -14.062 1.00 76.38 221 ALA A CA 1
ATOM 1745 C C . ALA A 1 221 ? 3.419 10.031 -12.728 1.00 76.38 221 ALA A C 1
ATOM 1747 O O . ALA A 1 221 ? 3.631 11.230 -12.485 1.00 76.38 221 ALA A O 1
ATOM 1748 N N . ARG A 1 222 ? 3.621 9.055 -11.856 1.00 67.69 222 ARG A N 1
ATOM 1749 C CA . ARG A 1 222 ? 4.235 9.224 -10.554 1.00 67.69 222 ARG A CA 1
ATOM 1750 C C . ARG A 1 222 ? 5.484 8.366 -10.475 1.00 67.69 222 ARG A C 1
ATOM 1752 O O . ARG A 1 222 ? 5.572 7.358 -11.169 1.00 67.69 222 ARG A O 1
ATOM 1759 N N . THR A 1 223 ? 6.433 8.816 -9.670 1.00 64.06 223 THR A N 1
ATOM 1760 C CA . THR A 1 223 ? 7.407 7.941 -9.019 1.00 64.06 223 THR A CA 1
ATOM 1761 C C . THR A 1 223 ? 6.661 7.071 -8.001 1.00 64.06 223 THR A C 1
ATOM 1763 O O . THR A 1 223 ? 5.561 7.437 -7.578 1.00 64.06 223 THR A O 1
ATOM 1766 N N . SER A 1 224 ? 7.244 5.965 -7.534 1.00 54.03 224 SER A N 1
ATOM 1767 C CA . SER A 1 224 ? 6.540 5.095 -6.574 1.00 54.03 224 SER A CA 1
ATOM 1768 C C . SER A 1 224 ? 6.313 5.681 -5.170 1.00 54.03 224 SER A C 1
ATOM 1770 O O . SER A 1 224 ? 5.526 5.115 -4.423 1.00 54.03 224 SER A O 1
ATOM 1772 N N . ASP A 1 225 ? 6.858 6.865 -4.849 1.00 51.09 225 ASP A N 1
ATOM 1773 C CA . ASP A 1 225 ? 6.441 7.709 -3.707 1.00 51.09 225 ASP A CA 1
ATOM 1774 C C . ASP A 1 225 ? 5.390 8.770 -4.080 1.00 51.09 225 ASP A C 1
ATOM 1776 O O . ASP A 1 225 ? 5.251 9.794 -3.410 1.00 51.09 225 ASP A O 1
ATOM 1780 N N . PHE A 1 226 ? 4.660 8.562 -5.175 1.00 52.59 226 PHE A N 1
ATOM 1781 C CA . PHE A 1 226 ? 3.559 9.416 -5.618 1.00 52.59 226 PHE A CA 1
ATOM 1782 C C . PHE A 1 226 ? 3.964 10.852 -5.993 1.00 52.59 226 PHE A C 1
ATOM 1784 O O . PHE A 1 226 ? 3.102 11.731 -6.108 1.00 52.59 226 PHE A O 1
ATOM 1791 N N . ARG A 1 227 ? 5.251 11.129 -6.264 1.00 60.88 227 ARG A N 1
ATOM 1792 C CA . ARG A 1 227 ? 5.665 12.443 -6.784 1.00 60.88 227 ARG A CA 1
ATOM 1793 C C . ARG A 1 227 ? 5.406 12.528 -8.285 1.00 60.88 227 ARG A C 1
ATOM 1795 O O . ARG A 1 227 ? 5.759 11.611 -9.022 1.00 60.88 227 ARG A O 1
ATOM 1802 N N . PRO A 1 228 ? 4.840 13.638 -8.789 1.00 65.44 228 PRO A N 1
ATOM 1803 C CA . PRO A 1 228 ? 4.641 13.822 -10.220 1.00 65.44 228 PRO A CA 1
ATOM 1804 C C . PRO A 1 228 ? 5.955 13.754 -11.000 1.00 65.44 228 PRO A C 1
ATOM 1806 O O . PRO A 1 228 ? 6.869 14.554 -10.777 1.00 65.44 228 PRO A O 1
ATOM 1809 N N . ILE A 1 229 ? 6.014 12.847 -11.971 1.00 78.19 229 ILE A N 1
ATOM 1810 C CA . ILE A 1 229 ? 7.097 12.813 -12.949 1.00 78.19 229 ILE A CA 1
ATOM 1811 C C . ILE A 1 229 ? 6.906 13.988 -13.907 1.00 78.19 229 ILE A C 1
ATOM 1813 O O . ILE A 1 229 ? 5.796 14.282 -14.350 1.00 78.19 229 ILE A O 1
ATOM 1817 N N . ARG A 1 230 ? 8.001 14.675 -14.242 1.00 79.94 230 ARG A N 1
ATOM 1818 C CA . ARG A 1 230 ? 8.002 15.795 -15.192 1.00 79.94 230 ARG A CA 1
ATOM 1819 C C . ARG A 1 230 ? 8.860 15.449 -16.404 1.00 79.94 230 ARG A C 1
ATOM 1821 O O . ARG A 1 230 ? 10.072 15.634 -16.362 1.00 79.94 230 ARG A O 1
ATOM 1828 N N . LYS A 1 231 ? 8.226 14.974 -17.483 1.00 82.06 231 LYS A N 1
ATOM 1829 C CA . LYS A 1 231 ? 8.857 14.680 -18.790 1.00 82.06 231 LYS A CA 1
ATOM 1830 C C . LYS A 1 231 ? 10.158 13.863 -18.682 1.00 82.06 231 LYS A C 1
ATOM 1832 O O . LYS A 1 231 ? 11.190 14.248 -19.238 1.00 82.06 231 LYS A O 1
ATOM 1837 N N . SER A 1 232 ? 10.102 12.736 -17.979 1.00 85.56 232 SER A N 1
ATOM 1838 C CA . SER A 1 232 ? 11.265 11.884 -17.705 1.00 85.56 232 SER A CA 1
ATOM 1839 C C . SER A 1 232 ? 11.276 10.606 -18.537 1.00 85.56 232 SER A C 1
ATOM 1841 O O . SER A 1 232 ? 10.219 10.108 -18.913 1.00 85.56 232 SER A O 1
ATOM 1843 N N . LEU A 1 233 ? 12.475 10.081 -18.796 1.00 87.69 233 LEU A N 1
ATOM 1844 C CA . LEU A 1 233 ? 12.714 8.800 -19.472 1.00 87.69 233 LEU A CA 1
ATOM 1845 C C . LEU A 1 233 ? 13.022 7.665 -18.482 1.00 87.69 233 LEU A C 1
ATOM 1847 O O . LEU A 1 233 ? 13.033 6.506 -18.888 1.00 87.69 233 LEU A O 1
ATOM 1851 N N . SER A 1 234 ? 13.319 7.992 -17.215 1.00 85.50 234 SER A N 1
ATOM 1852 C CA . SER A 1 234 ? 13.942 7.040 -16.286 1.00 85.50 234 SER A CA 1
ATOM 1853 C C . SER A 1 234 ? 13.467 7.078 -14.831 1.00 85.50 234 SER A C 1
ATOM 1855 O O . SER A 1 234 ? 14.016 6.356 -14.006 1.00 85.50 234 SER A O 1
ATOM 1857 N N . ASP A 1 235 ? 12.493 7.927 -14.485 1.00 80.12 235 ASP A N 1
ATOM 1858 C CA . ASP A 1 235 ? 12.047 8.098 -13.087 1.00 80.12 235 ASP A CA 1
ATOM 1859 C C . ASP A 1 235 ? 10.786 7.290 -12.734 1.00 80.12 235 ASP A C 1
ATOM 1861 O O . ASP A 1 235 ? 10.175 7.562 -11.706 1.00 80.12 235 ASP A O 1
ATOM 1865 N N . LEU A 1 236 ? 10.328 6.362 -13.586 1.00 75.81 236 LEU A N 1
ATOM 1866 C CA . LEU A 1 236 ? 9.045 5.678 -13.359 1.00 75.81 236 LEU A CA 1
ATOM 1867 C C . LEU A 1 236 ? 8.992 4.963 -11.997 1.00 75.81 236 LEU A C 1
ATOM 1869 O O . LEU A 1 236 ? 7.981 5.013 -11.307 1.00 75.81 236 LEU A O 1
ATOM 1873 N N . TYR A 1 237 ? 10.108 4.370 -11.583 1.00 72.69 237 TYR A N 1
ATOM 1874 C CA . TYR A 1 237 ? 10.258 3.744 -10.275 1.00 72.69 237 TYR A CA 1
ATOM 1875 C C . TYR A 1 237 ? 11.030 4.671 -9.322 1.00 72.69 237 TYR A C 1
ATOM 1877 O O . TYR A 1 237 ? 11.945 5.386 -9.738 1.00 72.69 237 TYR A O 1
ATOM 1885 N N . GLN A 1 238 ? 10.647 4.697 -8.042 1.00 59.44 238 GLN A N 1
ATOM 1886 C CA . GLN A 1 238 ? 11.232 5.595 -7.040 1.00 59.44 238 GLN A CA 1
ATOM 1887 C C . GLN A 1 238 ? 12.643 5.176 -6.633 1.00 59.44 238 GLN A C 1
ATOM 1889 O O . GLN A 1 238 ? 12.936 4.003 -6.464 1.00 59.44 238 GLN A O 1
ATOM 1894 N N . VAL A 1 239 ? 13.470 6.171 -6.327 1.00 52.84 239 VAL A N 1
ATOM 1895 C CA . VAL A 1 239 ? 14.650 6.031 -5.467 1.00 52.84 239 VAL A CA 1
ATOM 1896 C C . VAL A 1 239 ? 14.188 5.741 -4.026 1.00 52.84 239 VAL A C 1
ATOM 1898 O O . VAL A 1 239 ? 13.705 6.643 -3.337 1.00 52.84 239 VAL A O 1
ATOM 1901 N N . GLU A 1 240 ? 14.283 4.491 -3.577 1.00 42.53 240 GLU A N 1
ATOM 1902 C CA . GLU A 1 240 ? 13.978 4.097 -2.202 1.00 42.53 240 GLU A CA 1
ATOM 1903 C C . GLU A 1 240 ? 14.815 4.872 -1.171 1.00 42.53 240 GLU A C 1
ATOM 1905 O O . GLU A 1 240 ? 15.995 5.185 -1.375 1.00 42.53 240 GLU A O 1
ATOM 1910 N N . ILE A 1 241 ? 14.196 5.161 -0.025 1.00 37.69 241 ILE A N 1
ATOM 1911 C CA . ILE A 1 241 ? 14.938 5.530 1.178 1.00 37.69 241 ILE A CA 1
ATOM 1912 C C . ILE A 1 241 ? 15.378 4.215 1.803 1.00 37.69 241 ILE A C 1
ATOM 1914 O O . ILE A 1 241 ? 14.570 3.458 2.330 1.00 37.69 241 ILE A O 1
ATOM 1918 N N . ASN A 1 242 ? 16.667 3.932 1.698 1.00 44.50 242 ASN A N 1
ATOM 1919 C CA . ASN A 1 242 ? 17.283 2.847 2.431 1.00 44.50 242 ASN A CA 1
ATOM 1920 C C . ASN A 1 242 ? 17.744 3.433 3.783 1.00 44.50 242 ASN A C 1
ATOM 1922 O O . ASN A 1 242 ? 18.394 4.482 3.777 1.00 44.50 242 ASN A O 1
ATOM 1926 N N . PRO A 1 243 ? 17.431 2.812 4.935 1.00 36.78 243 PRO A N 1
ATOM 1927 C CA . PRO A 1 243 ? 17.833 3.338 6.246 1.00 36.78 243 PRO A CA 1
ATOM 1928 C C . PRO A 1 243 ? 19.354 3.535 6.373 1.00 36.78 243 PRO A C 1
ATOM 1930 O O . PRO A 1 243 ? 19.818 4.344 7.173 1.00 36.78 243 PRO A O 1
ATOM 1933 N N . PHE A 1 244 ? 20.135 2.859 5.529 1.00 51.06 244 PHE A N 1
ATOM 1934 C CA . PHE A 1 244 ? 21.592 2.887 5.517 1.00 51.06 244 PHE A CA 1
ATOM 1935 C C . PHE A 1 244 ? 22.177 3.883 4.493 1.00 51.06 244 PHE A C 1
ATOM 1937 O O . PHE A 1 244 ? 23.313 4.332 4.652 1.00 51.06 244 PHE A O 1
ATOM 1944 N N . VAL A 1 245 ? 21.426 4.266 3.446 1.00 50.84 245 VAL A N 1
ATOM 1945 C CA . VAL A 1 245 ? 21.830 5.300 2.469 1.00 50.84 245 VAL A CA 1
ATOM 1946 C C . VAL A 1 245 ? 20.658 6.206 2.093 1.00 50.84 245 VAL A C 1
ATOM 1948 O O . VAL A 1 245 ? 19.628 5.749 1.610 1.00 50.84 245 VAL A O 1
ATOM 1951 N N . MET A 1 246 ? 20.853 7.526 2.218 1.00 45.00 246 MET A N 1
ATOM 1952 C CA . MET A 1 246 ? 19.802 8.543 2.012 1.00 45.00 246 MET A CA 1
ATOM 1953 C C . MET A 1 246 ? 18.993 8.422 0.722 1.00 45.00 246 MET A C 1
ATOM 1955 O O . MET A 1 246 ? 17.877 8.932 0.647 1.00 45.00 246 MET A O 1
ATOM 1959 N N . ARG A 1 247 ? 19.597 7.859 -0.325 1.00 54.72 247 ARG A N 1
ATOM 1960 C CA . ARG A 1 247 ? 18.987 7.668 -1.635 1.00 54.72 247 ARG A CA 1
ATOM 1961 C C . ARG A 1 247 ? 19.546 6.385 -2.229 1.00 54.72 247 ARG A C 1
ATOM 1963 O O . ARG A 1 247 ? 20.730 6.332 -2.553 1.00 54.72 247 ARG A O 1
ATOM 1970 N N . HIS A 1 248 ? 18.697 5.379 -2.351 1.00 60.34 248 HIS A N 1
ATOM 1971 C CA . HIS A 1 248 ? 18.971 4.132 -3.046 1.00 60.34 248 HIS A CA 1
ATOM 1972 C C . HIS A 1 248 ? 18.104 4.082 -4.303 1.00 60.34 248 HIS A C 1
ATOM 1974 O O . HIS A 1 248 ? 16.969 4.531 -4.256 1.00 60.34 248 HIS A O 1
ATOM 1980 N N . GLY A 1 249 ? 18.590 3.581 -5.440 1.00 67.38 249 GLY A N 1
ATOM 1981 C CA . GLY A 1 249 ? 17.701 3.385 -6.594 1.00 67.38 249 GLY A CA 1
ATOM 1982 C C . GLY A 1 249 ? 16.551 2.419 -6.255 1.00 67.38 249 GLY A C 1
ATOM 1983 O O . GLY A 1 249 ? 16.622 1.729 -5.236 1.00 67.38 249 GLY A O 1
ATOM 1984 N N . PRO A 1 250 ? 15.483 2.357 -7.064 1.00 75.12 250 PRO A N 1
ATOM 1985 C CA . PRO A 1 250 ? 14.443 1.348 -6.869 1.00 75.12 250 PRO A CA 1
ATOM 1986 C C . PRO A 1 250 ? 15.079 -0.036 -6.804 1.00 75.12 250 PRO A C 1
ATOM 1988 O O . PRO A 1 250 ? 15.902 -0.360 -7.663 1.00 75.12 250 PRO A O 1
ATOM 1991 N N . LYS A 1 251 ? 14.749 -0.849 -5.799 1.00 80.56 251 LYS A N 1
ATOM 1992 C CA . LYS A 1 251 ? 15.323 -2.192 -5.717 1.00 80.56 251 LYS A CA 1
ATOM 1993 C C . LYS A 1 251 ? 14.768 -3.056 -6.839 1.00 80.56 251 LYS A C 1
ATOM 1995 O O . LYS A 1 251 ? 13.586 -2.974 -7.177 1.00 80.56 251 LYS A O 1
ATOM 2000 N N . LEU A 1 252 ? 15.609 -3.931 -7.386 1.00 86.56 252 LEU A N 1
ATOM 2001 C CA . LEU A 1 252 ? 15.204 -4.855 -8.445 1.00 86.56 252 LEU A CA 1
ATOM 2002 C C . LEU A 1 252 ? 13.969 -5.680 -8.044 1.00 86.56 252 LEU A C 1
ATOM 2004 O O . LEU A 1 252 ? 13.082 -5.872 -8.869 1.00 86.56 252 LEU A O 1
ATOM 2008 N N . VAL A 1 253 ? 13.883 -6.110 -6.779 1.00 83.50 253 VAL A N 1
ATOM 2009 C CA . VAL A 1 253 ? 12.728 -6.865 -6.264 1.00 83.50 253 VAL A CA 1
ATOM 2010 C C . VAL A 1 253 ? 11.412 -6.110 -6.470 1.00 83.50 253 VAL A C 1
ATOM 2012 O O . VAL A 1 253 ? 10.498 -6.663 -7.070 1.00 83.50 253 VAL A O 1
ATOM 2015 N N . GLY A 1 254 ? 11.346 -4.821 -6.121 1.00 77.56 254 GLY A N 1
ATOM 2016 C CA . GLY A 1 254 ? 10.122 -4.028 -6.253 1.00 77.56 254 GLY A CA 1
ATOM 2017 C C . GLY A 1 254 ? 9.701 -3.802 -7.709 1.00 77.56 254 GLY A C 1
ATOM 2018 O O . GLY A 1 254 ? 8.508 -3.688 -8.000 1.00 77.56 254 GLY A O 1
ATOM 2019 N N . VAL A 1 255 ? 10.655 -3.772 -8.647 1.00 87.69 255 VAL A N 1
ATOM 2020 C CA . VAL A 1 255 ? 10.351 -3.726 -10.088 1.00 87.69 255 VAL A CA 1
ATOM 2021 C C . VAL A 1 255 ? 9.799 -5.067 -10.572 1.00 87.69 255 VAL A C 1
ATOM 2023 O O . VAL A 1 255 ? 8.771 -5.090 -11.246 1.00 87.69 255 VAL A O 1
ATOM 2026 N N . LEU A 1 256 ? 10.436 -6.181 -10.203 1.00 90.75 256 LEU A N 1
ATOM 2027 C CA . LEU A 1 256 ? 10.002 -7.519 -10.613 1.00 90.75 256 LEU A CA 1
ATOM 2028 C C . LEU A 1 256 ? 8.639 -7.899 -10.011 1.00 90.75 256 LEU A C 1
ATOM 2030 O O . LEU A 1 256 ? 7.802 -8.448 -10.722 1.00 90.75 256 LEU A O 1
ATOM 2034 N N . GLU A 1 257 ? 8.378 -7.561 -8.747 1.00 82.38 257 GLU A N 1
ATOM 2035 C CA . GLU A 1 257 ? 7.075 -7.767 -8.095 1.00 82.38 257 GLU A CA 1
ATOM 2036 C C . GLU A 1 257 ? 5.961 -6.964 -8.772 1.00 82.38 257 GLU A C 1
ATOM 2038 O O . GLU A 1 257 ? 4.867 -7.480 -9.007 1.00 82.38 257 GLU A O 1
ATOM 2043 N N . ASN A 1 258 ? 6.235 -5.707 -9.139 1.00 84.62 258 ASN A N 1
ATOM 2044 C CA . ASN A 1 258 ? 5.280 -4.894 -9.886 1.00 84.62 258 ASN A CA 1
ATOM 2045 C C . ASN A 1 258 ? 4.930 -5.547 -11.236 1.00 84.62 258 ASN A C 1
ATOM 2047 O O . ASN A 1 258 ? 3.761 -5.594 -11.628 1.00 84.62 258 ASN A O 1
ATOM 2051 N N . TRP A 1 259 ? 5.929 -6.072 -11.945 1.00 92.69 259 TRP A N 1
ATOM 2052 C CA . TRP A 1 259 ? 5.718 -6.756 -13.221 1.00 92.69 259 TRP A CA 1
ATOM 2053 C C . TRP A 1 259 ? 4.938 -8.058 -13.038 1.00 92.69 259 TRP A C 1
ATOM 2055 O O . TRP A 1 259 ? 3.996 -8.310 -13.789 1.00 92.69 259 TRP A O 1
ATOM 2065 N N . LEU A 1 260 ? 5.260 -8.832 -11.998 1.00 89.19 260 LEU A N 1
ATOM 2066 C CA . LEU A 1 260 ? 4.539 -10.049 -11.626 1.00 89.19 260 LEU A CA 1
ATOM 2067 C C . LEU A 1 260 ? 3.057 -9.754 -11.382 1.00 89.19 260 LEU A C 1
ATOM 2069 O O . LEU A 1 260 ? 2.210 -10.392 -12.002 1.00 89.19 260 LEU A O 1
ATOM 2073 N N . GLY A 1 261 ? 2.735 -8.725 -10.594 1.00 80.06 261 GLY A N 1
ATOM 2074 C CA . GLY A 1 261 ? 1.346 -8.335 -10.336 1.00 80.06 261 GLY A CA 1
ATOM 2075 C C . GLY A 1 261 ? 0.574 -7.946 -11.605 1.00 80.06 261 GLY A C 1
ATOM 2076 O O . GLY A 1 261 ? -0.607 -8.276 -11.749 1.00 80.06 261 GLY A O 1
ATOM 2077 N N . ASN A 1 262 ? 1.225 -7.291 -12.573 1.00 85.06 262 ASN A N 1
ATOM 2078 C CA . ASN A 1 262 ? 0.600 -6.967 -13.860 1.00 85.06 262 ASN A CA 1
ATOM 2079 C C . ASN A 1 262 ? 0.325 -8.214 -14.716 1.00 85.06 262 ASN A C 1
ATOM 2081 O O . ASN A 1 262 ? -0.727 -8.289 -15.357 1.00 85.06 262 ASN A O 1
ATOM 2085 N N . VAL A 1 263 ? 1.227 -9.199 -14.696 1.00 91.19 263 VAL A N 1
ATOM 2086 C CA . VAL A 1 263 ? 1.043 -10.486 -15.382 1.00 91.19 263 VAL A CA 1
ATOM 2087 C C . VAL A 1 263 ? -0.053 -11.309 -14.706 1.00 91.19 263 VAL A C 1
ATOM 2089 O O . VAL A 1 263 ? -0.989 -11.757 -15.372 1.00 91.19 263 VAL A O 1
ATOM 2092 N N . GLU A 1 264 ? 0.010 -11.495 -13.388 1.00 85.88 264 GLU A N 1
ATOM 2093 C CA . GLU A 1 264 ? -0.931 -12.322 -12.625 1.00 85.88 264 GLU A CA 1
ATOM 2094 C C . GLU A 1 264 ? -2.361 -11.798 -12.729 1.00 85.88 264 GLU A C 1
ATOM 2096 O O . GLU A 1 264 ? -3.256 -12.560 -13.108 1.00 85.88 264 GLU A O 1
ATOM 2101 N N . SER A 1 265 ? -2.551 -10.487 -12.535 1.00 78.31 265 SER A N 1
ATOM 2102 C CA . SER A 1 265 ? -3.860 -9.829 -12.661 1.00 78.31 265 SER A CA 1
ATOM 2103 C C . SER A 1 265 ? -4.431 -9.830 -14.084 1.00 78.31 265 SER A C 1
ATOM 2105 O O . SER A 1 265 ? -5.594 -9.481 -14.271 1.00 78.31 265 SER A O 1
ATOM 2107 N N . GLY A 1 266 ? -3.632 -10.199 -15.093 1.00 83.25 266 GLY A N 1
ATOM 2108 C CA . GLY A 1 266 ? -4.036 -10.182 -16.499 1.00 83.25 266 GLY A CA 1
ATOM 2109 C C . GLY A 1 266 ? -4.101 -8.780 -17.106 1.00 83.25 266 GLY A C 1
ATOM 2110 O O . GLY A 1 266 ? -4.607 -8.627 -18.213 1.00 83.25 266 GLY A O 1
ATOM 2111 N N . HIS A 1 267 ? -3.586 -7.754 -16.416 1.00 86.94 267 HIS A N 1
ATOM 2112 C CA . HIS A 1 267 ? -3.437 -6.423 -17.008 1.00 86.94 267 HIS A CA 1
ATOM 2113 C C . HIS A 1 267 ? -2.455 -6.443 -18.184 1.00 86.94 267 HIS A C 1
ATOM 2115 O O . HIS A 1 267 ? -2.666 -5.759 -19.189 1.00 86.94 267 HIS A O 1
ATOM 2121 N N . TRP A 1 268 ? -1.387 -7.231 -18.059 1.00 94.44 268 TRP A N 1
ATOM 2122 C CA . TRP A 1 268 ? -0.517 -7.582 -19.170 1.00 94.44 268 TRP A CA 1
ATOM 2123 C C . TRP A 1 268 ? -0.898 -8.961 -19.697 1.00 94.44 268 TRP A C 1
ATOM 2125 O O . TRP A 1 268 ? -0.806 -9.962 -18.982 1.00 94.44 268 TRP A O 1
ATOM 2135 N N . SER A 1 269 ? -1.325 -8.999 -20.957 1.00 95.00 269 SER A N 1
ATOM 2136 C CA . SER A 1 269 ? -1.549 -10.245 -21.686 1.00 95.00 269 SER A CA 1
ATOM 2137 C C . SER A 1 269 ? -0.223 -10.952 -21.962 1.00 95.00 269 SER A C 1
ATOM 2139 O O . SER A 1 269 ? 0.840 -10.328 -21.985 1.00 95.00 269 SER A O 1
ATOM 2141 N N . VAL A 1 270 ? -0.282 -12.266 -22.156 1.00 97.00 270 VAL A N 1
ATOM 2142 C CA . VAL A 1 270 ? 0.883 -13.123 -22.385 1.00 97.00 270 VAL A CA 1
ATOM 2143 C C . VAL A 1 270 ? 0.567 -14.069 -23.540 1.00 97.00 270 VAL A C 1
ATOM 2145 O O . VAL A 1 270 ? -0.520 -14.641 -23.578 1.00 97.00 270 VAL A O 1
ATOM 2148 N N . ASN A 1 271 ? 1.524 -14.250 -24.451 1.00 94.50 271 ASN A N 1
ATOM 2149 C CA . ASN A 1 271 ? 1.460 -15.217 -25.547 1.00 94.50 271 ASN A CA 1
ATOM 2150 C C . ASN A 1 271 ? 2.714 -16.109 -25.571 1.00 94.50 271 ASN A C 1
ATOM 2152 O O . ASN A 1 271 ? 3.561 -16.030 -24.682 1.00 94.50 271 ASN A O 1
ATOM 2156 N N . GLY A 1 272 ? 2.869 -16.934 -26.612 1.00 91.88 272 GLY A N 1
ATOM 2157 C CA . GLY A 1 272 ? 4.001 -17.862 -26.748 1.00 91.88 272 GLY A CA 1
ATOM 2158 C C . GLY A 1 272 ? 5.399 -17.217 -26.778 1.00 91.88 272 GLY A C 1
ATOM 2159 O O . GLY A 1 272 ? 6.389 -17.919 -26.606 1.00 91.88 272 GLY A O 1
ATOM 2160 N N . MET A 1 273 ? 5.511 -15.895 -26.965 1.00 93.62 273 MET A N 1
ATOM 2161 C CA . MET A 1 273 ? 6.776 -15.152 -26.860 1.00 93.62 273 MET A CA 1
ATOM 2162 C C . MET A 1 273 ? 6.981 -14.478 -25.491 1.00 93.62 273 MET A C 1
ATOM 2164 O O . MET A 1 273 ? 8.014 -13.838 -25.285 1.00 93.62 273 MET A O 1
ATOM 2168 N N . GLY A 1 274 ? 6.037 -14.592 -24.557 1.00 96.00 274 GLY A N 1
ATOM 2169 C CA . GLY A 1 274 ? 6.056 -13.927 -23.253 1.00 96.00 274 GLY A CA 1
ATOM 2170 C C . GLY A 1 274 ? 5.049 -12.779 -23.158 1.00 96.00 274 GLY A C 1
ATOM 2171 O O . GLY A 1 274 ? 3.964 -12.846 -23.733 1.00 96.00 274 GLY A O 1
ATOM 2172 N N . VAL A 1 275 ? 5.385 -11.735 -22.397 1.00 97.25 275 VAL A N 1
ATOM 2173 C CA . VAL A 1 275 ? 4.478 -10.601 -22.155 1.00 97.25 275 VAL A CA 1
ATOM 2174 C C . VAL A 1 275 ? 4.205 -9.826 -23.444 1.00 97.25 275 VAL A C 1
ATOM 2176 O O . VAL A 1 275 ? 5.124 -9.374 -24.129 1.00 97.25 275 VAL A O 1
ATOM 2179 N N . GLU A 1 276 ? 2.925 -9.647 -23.755 1.00 95.44 276 GLU A N 1
ATOM 2180 C CA . GLU A 1 276 ? 2.464 -8.969 -24.958 1.00 95.44 276 GLU A CA 1
ATOM 2181 C C . GLU A 1 276 ? 2.498 -7.445 -24.841 1.00 95.44 276 GLU A C 1
ATOM 2183 O 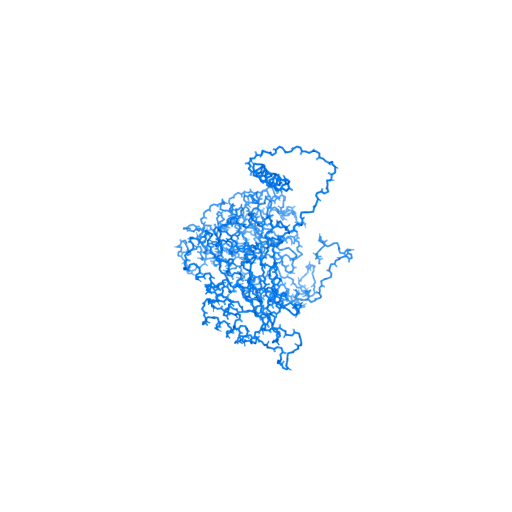O . GLU A 1 276 ? 2.503 -6.845 -23.764 1.00 95.44 276 GLU A O 1
ATOM 2188 N N . GLY A 1 277 ? 2.443 -6.806 -26.008 1.00 90.69 277 GLY A N 1
ATOM 2189 C CA . GLY A 1 277 ? 2.405 -5.360 -26.132 1.00 90.69 277 GLY A CA 1
ATOM 2190 C C . GLY A 1 277 ? 3.789 -4.747 -26.318 1.00 90.69 277 GLY A C 1
ATOM 2191 O O . GLY A 1 277 ? 4.806 -5.211 -25.807 1.00 90.69 277 GLY A O 1
ATOM 2192 N N . GLY A 1 278 ? 3.828 -3.676 -27.106 1.00 93.06 278 GLY A N 1
ATOM 2193 C CA . GLY A 1 278 ? 5.042 -2.899 -27.321 1.00 93.06 278 GLY A CA 1
ATOM 2194 C C . GLY A 1 278 ? 5.253 -1.837 -26.245 1.00 93.06 278 GLY A C 1
ATOM 2195 O O . GLY A 1 278 ? 4.449 -1.655 -25.331 1.00 93.06 278 GLY A O 1
ATOM 2196 N N . LEU A 1 279 ? 6.297 -1.029 -26.434 1.00 92.56 279 LEU A N 1
ATOM 2197 C CA . LEU A 1 279 ? 6.643 0.064 -25.521 1.00 92.56 279 LEU A CA 1
ATOM 2198 C C . LEU A 1 279 ? 5.525 1.107 -25.327 1.00 92.56 279 LEU A C 1
ATOM 2200 O O . LEU A 1 279 ? 5.541 1.859 -24.358 1.00 92.56 279 LEU A O 1
ATOM 2204 N N . GLY A 1 280 ? 4.526 1.144 -26.216 1.00 89.88 280 GLY A N 1
ATOM 2205 C CA . GLY A 1 280 ? 3.342 1.991 -26.069 1.00 89.88 280 GLY A CA 1
ATOM 2206 C C . GLY A 1 280 ? 2.520 1.704 -24.808 1.00 89.88 280 GLY A C 1
ATOM 2207 O O . GLY A 1 280 ? 1.901 2.632 -24.292 1.00 89.88 280 GLY A O 1
ATOM 2208 N N . VAL A 1 281 ? 2.561 0.477 -24.272 1.00 92.50 281 VAL A N 1
ATOM 2209 C CA . VAL A 1 281 ? 1.836 0.099 -23.044 1.00 92.50 281 VAL A CA 1
ATOM 2210 C C . VAL A 1 281 ? 2.262 0.965 -21.860 1.00 92.50 281 VAL A C 1
ATOM 2212 O O . VAL A 1 281 ? 1.413 1.441 -21.119 1.00 92.50 281 VAL A O 1
ATOM 2215 N N . TRP A 1 282 ? 3.549 1.291 -21.741 1.00 91.75 282 TRP A N 1
ATOM 2216 C CA . TRP A 1 282 ? 4.075 2.129 -20.659 1.00 91.75 282 TRP A CA 1
ATOM 2217 C C . TRP A 1 282 ? 3.529 3.560 -20.658 1.00 91.75 282 TRP A C 1
ATOM 2219 O O . TRP A 1 282 ? 3.630 4.242 -19.645 1.00 91.75 282 TRP A O 1
ATOM 2229 N N . ARG A 1 283 ? 2.903 4.039 -21.746 1.00 90.50 283 ARG A N 1
ATOM 2230 C CA . ARG A 1 283 ? 2.196 5.333 -21.726 1.00 90.50 283 ARG A CA 1
ATOM 2231 C C . ARG A 1 283 ? 1.019 5.326 -20.752 1.00 90.50 283 ARG A C 1
ATOM 2233 O O . ARG A 1 283 ? 0.677 6.386 -20.238 1.00 90.50 283 ARG A O 1
ATOM 2240 N N . LYS A 1 284 ? 0.461 4.148 -20.450 1.00 85.69 284 LYS A N 1
ATOM 2241 C CA . LYS A 1 284 ? -0.554 3.946 -19.409 1.00 85.69 284 LYS A CA 1
ATOM 2242 C C . LYS A 1 284 ? -0.069 4.371 -18.024 1.00 85.69 284 LYS A C 1
ATOM 2244 O O . LYS A 1 284 ? -0.875 4.827 -17.218 1.00 85.69 284 LYS A O 1
ATOM 2249 N N . ALA A 1 285 ? 1.243 4.355 -17.785 1.00 85.31 285 ALA A N 1
ATOM 2250 C CA . ALA A 1 285 ? 1.829 4.917 -16.574 1.00 85.31 285 ALA A CA 1
ATOM 2251 C C . ALA A 1 285 ? 1.533 6.421 -16.399 1.00 85.31 285 ALA A C 1
ATOM 2253 O O . ALA A 1 285 ? 1.593 6.920 -15.285 1.00 85.31 285 ALA A O 1
ATOM 2254 N N . ASP A 1 286 ? 1.212 7.146 -17.477 1.00 84.75 286 ASP A N 1
ATOM 2255 C CA . ASP A 1 286 ? 0.823 8.564 -17.476 1.00 84.75 286 ASP A CA 1
ATOM 2256 C C . ASP A 1 286 ? -0.654 8.755 -17.873 1.00 84.75 286 ASP A C 1
ATOM 2258 O O . ASP A 1 286 ? -1.022 9.759 -18.489 1.00 84.75 286 ASP A O 1
ATOM 2262 N N . THR A 1 287 ? -1.496 7.775 -17.537 1.00 74.94 287 THR A N 1
ATOM 2263 C CA . THR A 1 287 ? -2.962 7.840 -17.656 1.00 74.94 287 THR A CA 1
ATOM 2264 C C . THR A 1 287 ? -3.599 7.749 -16.282 1.00 74.94 287 THR A C 1
ATOM 2266 O O . THR A 1 287 ? -3.022 7.165 -15.367 1.00 74.94 287 THR A O 1
ATOM 2269 N N . ARG A 1 288 ? -4.788 8.319 -16.121 1.00 61.59 288 ARG A N 1
ATOM 2270 C CA . ARG A 1 288 ? -5.479 8.357 -14.832 1.00 61.59 288 ARG A CA 1
ATOM 2271 C C . ARG A 1 288 ? -5.902 6.966 -14.356 1.00 61.59 288 ARG A C 1
ATOM 2273 O O . ARG A 1 288 ? -5.880 6.690 -13.160 1.00 61.59 288 ARG A O 1
ATOM 2280 N N . GLU A 1 289 ? -6.269 6.110 -15.295 1.00 67.31 289 GLU A N 1
ATOM 2281 C CA . GLU A 1 289 ? -6.846 4.793 -15.054 1.00 67.31 289 GLU A CA 1
ATOM 2282 C C . GLU A 1 289 ? -5.786 3.796 -14.585 1.00 67.31 289 GLU A C 1
ATOM 2284 O O . GLU A 1 289 ? -6.055 2.974 -13.708 1.00 67.31 289 GLU A O 1
ATOM 2289 N N . ASP A 1 290 ? -4.577 3.892 -15.145 1.00 69.94 290 ASP A N 1
ATOM 2290 C CA . ASP A 1 290 ? -3.571 2.840 -15.034 1.00 69.94 290 ASP A CA 1
ATOM 2291 C C . ASP A 1 290 ? -2.275 3.270 -14.325 1.00 69.94 290 ASP A C 1
ATOM 2293 O O . ASP A 1 290 ? -1.494 2.391 -13.972 1.00 69.94 290 ASP A O 1
ATOM 2297 N N . TRP A 1 291 ? -2.016 4.565 -14.062 1.00 72.12 291 TRP A N 1
ATOM 2298 C CA . TRP A 1 291 ? -0.716 5.033 -13.524 1.00 72.12 291 TRP A CA 1
ATOM 2299 C C . TRP A 1 291 ? -0.245 4.290 -12.266 1.00 72.12 291 TRP A C 1
ATOM 2301 O O . TRP A 1 291 ? 0.954 4.064 -12.077 1.00 72.12 291 TRP A O 1
ATOM 2311 N N . TRP A 1 292 ? -1.191 3.896 -11.415 1.00 65.44 292 TRP A N 1
ATOM 2312 C CA . TRP A 1 292 ? -0.940 3.198 -10.159 1.00 65.44 292 TRP A CA 1
ATOM 2313 C C . TRP A 1 292 ? -0.392 1.780 -10.362 1.00 65.44 292 TRP A C 1
ATOM 2315 O O . TRP A 1 292 ? 0.306 1.269 -9.492 1.00 65.44 292 TRP A O 1
ATOM 2325 N N . ARG A 1 293 ? -0.658 1.154 -11.515 1.00 71.75 293 ARG A N 1
ATOM 2326 C CA . ARG A 1 293 ? -0.164 -0.188 -11.863 1.00 71.75 293 ARG A CA 1
ATOM 2327 C C . ARG A 1 293 ? 1.327 -0.211 -12.191 1.00 71.75 293 ARG A C 1
ATOM 2329 O O . ARG A 1 293 ? 1.912 -1.287 -12.257 1.00 71.75 293 ARG A O 1
ATOM 2336 N N . TYR A 1 294 ? 1.944 0.954 -12.379 1.00 77.12 294 TYR A N 1
ATOM 2337 C CA . TYR A 1 294 ? 3.339 1.107 -12.807 1.00 77.12 294 TYR A CA 1
ATOM 2338 C C . TYR A 1 294 ? 4.252 1.636 -11.686 1.00 77.12 294 TYR A C 1
ATOM 2340 O O . TYR A 1 294 ? 5.322 2.166 -11.967 1.00 77.12 294 TYR A O 1
ATOM 2348 N N . GLN A 1 295 ? 3.837 1.500 -10.421 1.00 67.31 295 GLN A N 1
ATOM 2349 C CA . GLN A 1 295 ? 4.595 1.928 -9.240 1.00 67.31 295 GLN A CA 1
ATOM 2350 C C . GLN A 1 295 ? 5.242 0.714 -8.540 1.00 67.31 295 GLN A C 1
ATOM 2352 O O . GLN A 1 295 ? 4.586 -0.307 -8.345 1.00 67.31 295 GLN A O 1
ATOM 2357 N N . GLY A 1 296 ? 6.539 0.803 -8.211 1.00 50.91 296 GLY A N 1
ATOM 2358 C CA . GLY A 1 296 ? 7.356 -0.286 -7.647 1.00 50.91 296 GLY A CA 1
ATOM 2359 C C . GLY A 1 296 ? 6.855 -0.804 -6.293 1.00 50.91 296 GLY A C 1
ATOM 2360 O O . GLY A 1 296 ? 6.351 -0.036 -5.474 1.00 50.91 296 GLY A O 1
ATOM 2361 N N . GLY A 1 297 ? 6.976 -2.117 -6.088 1.00 45.84 297 GLY A N 1
ATOM 2362 C CA . GLY A 1 297 ? 6.447 -2.864 -4.949 1.00 45.84 297 GLY A CA 1
ATOM 2363 C C . GLY A 1 297 ? 7.151 -2.572 -3.626 1.00 45.84 297 GLY A C 1
ATOM 2364 O O . GLY A 1 297 ? 8.263 -3.018 -3.393 1.00 45.84 297 GLY A O 1
ATOM 2365 N N . HIS A 1 298 ? 6.473 -1.796 -2.786 1.00 37.56 298 HIS A N 1
ATOM 2366 C CA . HIS A 1 298 ? 6.190 -2.056 -1.370 1.00 37.56 298 HIS A CA 1
ATOM 2367 C C . HIS A 1 298 ? 5.157 -1.012 -0.952 1.00 37.56 298 HIS A C 1
ATOM 2369 O O . HIS A 1 298 ? 5.501 -0.014 -0.340 1.00 37.56 298 HIS A O 1
ATOM 2375 N N . MET A 1 299 ? 3.904 -1.189 -1.375 1.00 38.31 299 MET A N 1
ATOM 2376 C CA . MET A 1 299 ? 2.700 -0.679 -0.706 1.00 38.31 299 MET A CA 1
ATOM 2377 C C . MET A 1 299 ? 1.530 -0.689 -1.686 1.00 38.31 299 MET A C 1
ATOM 2379 O O . MET A 1 299 ? 1.292 0.248 -2.447 1.00 38.31 299 MET A O 1
ATOM 2383 N N . TYR A 1 300 ? 0.697 -1.712 -1.555 1.00 37.50 300 TYR A N 1
ATOM 2384 C CA . TYR A 1 300 ? -0.727 -1.548 -1.800 1.00 37.50 300 TYR A CA 1
ATOM 2385 C C . TYR A 1 300 ? -1.281 -0.599 -0.714 1.00 37.50 300 TYR A C 1
ATOM 2387 O O . TYR A 1 300 ? -1.811 -1.028 0.307 1.00 37.50 300 TYR A O 1
ATOM 2395 N N . PHE A 1 301 ? -1.076 0.714 -0.870 1.00 41.81 301 PHE A N 1
ATOM 2396 C CA . PHE A 1 301 ? -1.646 1.766 -0.016 1.00 41.81 301 PHE A CA 1
ATOM 2397 C C . PHE A 1 301 ? -3.141 1.910 -0.272 1.00 41.81 301 PHE A C 1
ATOM 2399 O O . PHE A 1 301 ? -3.557 2.862 -0.929 1.00 41.81 301 PHE A O 1
ATOM 2406 N N . ARG A 1 302 ? -3.981 0.958 0.134 1.00 58.16 302 ARG A N 1
ATOM 2407 C CA . ARG A 1 302 ? -5.406 1.079 -0.193 1.00 58.16 302 ARG A CA 1
ATOM 2408 C C . ARG A 1 302 ? -6.293 0.699 0.981 1.00 58.16 302 ARG A C 1
ATOM 2410 O O . ARG A 1 302 ? -6.488 -0.465 1.295 1.00 58.16 302 ARG A O 1
ATOM 2417 N N . GLY A 1 303 ? -6.808 1.740 1.641 1.00 74.00 303 GLY A N 1
ATOM 2418 C CA . GLY A 1 303 ? -7.819 1.670 2.696 1.00 74.00 303 GLY A CA 1
ATOM 2419 C C . GLY A 1 303 ? -7.372 2.308 4.013 1.00 74.00 303 GLY A C 1
ATOM 2420 O O . GLY A 1 303 ? -6.273 2.057 4.501 1.00 74.00 303 GLY A O 1
ATOM 2421 N N . ILE A 1 304 ? -8.261 3.098 4.624 1.00 89.88 304 ILE A N 1
ATOM 2422 C CA . ILE A 1 304 ? -8.048 3.729 5.941 1.00 89.88 304 ILE A CA 1
ATOM 2423 C C . ILE A 1 304 ? -7.715 2.677 7.011 1.00 89.88 304 ILE A C 1
ATOM 2425 O O . ILE A 1 304 ? -6.817 2.892 7.822 1.00 89.88 304 ILE A O 1
ATOM 2429 N N . GLY A 1 305 ? -8.370 1.510 6.970 1.00 93.31 305 GLY A N 1
ATOM 2430 C CA . GLY A 1 305 ? -8.093 0.391 7.875 1.00 93.31 305 GLY A CA 1
ATOM 2431 C C . GLY A 1 305 ? -6.647 -0.110 7.807 1.00 93.31 305 GLY A C 1
ATOM 2432 O O . GLY A 1 305 ? -6.017 -0.274 8.847 1.00 93.31 305 GLY A O 1
ATOM 2433 N N . ARG A 1 306 ? -6.080 -0.267 6.602 1.00 88.75 306 ARG A N 1
ATOM 2434 C CA . ARG A 1 306 ? -4.682 -0.694 6.420 1.00 88.75 306 ARG A CA 1
ATOM 2435 C C . ARG A 1 306 ? -3.695 0.346 6.950 1.00 88.75 306 ARG A C 1
ATOM 2437 O O . ARG A 1 306 ? -2.776 -0.010 7.681 1.00 88.75 306 ARG A O 1
ATOM 2444 N N . ALA A 1 307 ? -3.892 1.623 6.611 1.00 88.12 307 ALA A N 1
ATOM 2445 C CA . ALA A 1 307 ? -3.043 2.709 7.112 1.00 88.12 307 ALA A CA 1
ATOM 2446 C C . ALA A 1 307 ? -3.097 2.803 8.647 1.00 88.12 307 ALA A C 1
ATOM 2448 O O . ALA A 1 307 ? -2.072 2.976 9.302 1.00 88.12 307 ALA A O 1
ATOM 2449 N N . THR A 1 308 ? -4.287 2.605 9.221 1.00 96.69 308 THR A N 1
ATOM 2450 C CA . THR A 1 308 ? -4.493 2.555 10.674 1.00 96.69 308 THR A CA 1
ATOM 2451 C C . THR A 1 308 ? -3.763 1.375 11.305 1.00 96.69 308 THR A C 1
ATOM 2453 O O . THR A 1 308 ? -3.085 1.571 12.307 1.00 96.69 308 THR A O 1
ATOM 2456 N N . ALA A 1 309 ? -3.856 0.176 10.722 1.00 96.12 309 ALA A N 1
ATOM 2457 C CA . ALA A 1 309 ? -3.180 -1.019 11.223 1.00 96.12 309 ALA A CA 1
ATOM 2458 C C . ALA A 1 309 ? -1.658 -0.824 11.289 1.00 96.12 309 ALA A C 1
ATOM 2460 O O . ALA A 1 309 ? -1.057 -1.046 12.336 1.00 96.12 309 ALA A O 1
ATOM 2461 N N . ILE A 1 310 ? -1.050 -0.339 10.201 1.00 89.81 310 ILE A N 1
ATOM 2462 C CA . ILE A 1 310 ? 0.398 -0.093 10.125 1.00 89.81 310 ILE A CA 1
ATOM 2463 C C . ILE A 1 310 ? 0.823 0.962 11.148 1.00 89.81 310 ILE A C 1
ATOM 2465 O O . ILE A 1 310 ? 1.769 0.738 11.899 1.00 89.81 310 ILE A O 1
ATOM 2469 N N . LEU A 1 311 ? 0.107 2.089 11.221 1.00 93.00 311 LEU A N 1
ATOM 2470 C CA . LEU A 1 311 ? 0.426 3.151 12.174 1.00 93.00 311 LEU A CA 1
ATOM 2471 C C . LEU A 1 311 ? 0.247 2.699 13.629 1.00 93.00 311 LEU A C 1
ATOM 2473 O O . LEU A 1 311 ? 1.053 3.061 14.482 1.00 93.00 311 LEU A O 1
ATOM 2477 N N . ALA A 1 312 ? -0.791 1.915 13.926 1.00 95.62 312 ALA A N 1
ATOM 2478 C CA . ALA A 1 312 ? -1.008 1.355 15.255 1.00 95.62 312 ALA A CA 1
ATOM 2479 C C . ALA A 1 312 ? 0.141 0.411 15.640 1.00 95.62 312 ALA A C 1
ATOM 2481 O O . ALA A 1 312 ? 0.717 0.568 16.717 1.00 95.62 312 ALA A O 1
ATOM 2482 N N . GLY A 1 313 ? 0.536 -0.485 14.731 1.00 94.44 313 GLY A N 1
ATOM 2483 C CA . GLY A 1 313 ? 1.690 -1.365 14.904 1.00 94.44 313 GLY A CA 1
ATOM 2484 C C . GLY A 1 313 ? 2.987 -0.605 15.176 1.00 94.44 313 GLY A C 1
ATOM 2485 O O . GLY A 1 313 ? 3.658 -0.865 16.170 1.00 94.44 313 GLY A O 1
ATOM 2486 N N . ALA A 1 314 ? 3.271 0.423 14.371 1.00 87.69 314 ALA A N 1
ATOM 2487 C CA . ALA A 1 314 ? 4.423 1.309 14.556 1.00 87.69 314 ALA A CA 1
ATOM 2488 C C . ALA A 1 314 ? 4.415 2.059 15.903 1.00 87.69 314 ALA A C 1
ATOM 2490 O O . ALA A 1 314 ? 5.453 2.517 16.377 1.00 87.69 314 ALA A O 1
ATOM 2491 N N . ARG A 1 315 ? 3.239 2.217 16.527 1.00 89.38 315 ARG A N 1
ATOM 2492 C CA . ARG A 1 315 ? 3.066 2.824 17.857 1.00 89.38 315 ARG A CA 1
ATOM 2493 C C . ARG A 1 315 ? 2.961 1.794 18.983 1.00 89.38 315 ARG A C 1
ATOM 2495 O O . ARG A 1 315 ? 2.526 2.147 20.077 1.00 89.38 315 ARG A O 1
ATOM 2502 N N . GLY A 1 316 ? 3.370 0.553 18.725 1.00 90.69 316 GLY A N 1
ATOM 2503 C CA . GLY A 1 316 ? 3.482 -0.501 19.731 1.00 90.69 316 GLY A CA 1
ATOM 2504 C C . GLY A 1 316 ? 2.177 -1.225 20.054 1.00 90.69 316 GLY A C 1
ATOM 2505 O O . GLY A 1 316 ? 2.107 -1.900 21.077 1.00 90.69 316 GLY A O 1
ATOM 2506 N N . TRP A 1 317 ? 1.138 -1.096 19.223 1.00 94.00 317 TRP A N 1
ATOM 2507 C CA . TRP A 1 317 ? -0.068 -1.915 19.365 1.00 94.00 317 TRP A CA 1
ATOM 2508 C C . TRP A 1 317 ? 0.133 -3.291 18.722 1.00 94.00 317 TRP A C 1
ATOM 2510 O O . TRP A 1 317 ? 0.689 -3.396 17.629 1.00 94.00 317 TRP A O 1
ATOM 2520 N N . ASN A 1 318 ? -0.411 -4.332 19.352 1.00 96.69 318 ASN A N 1
ATOM 2521 C CA . ASN A 1 318 ? -0.658 -5.611 18.686 1.00 96.69 318 ASN A CA 1
ATOM 2522 C C . ASN A 1 318 ? -1.953 -5.499 17.870 1.00 96.69 318 ASN A C 1
ATOM 2524 O O . ASN A 1 318 ? -2.965 -5.012 18.381 1.00 96.69 318 ASN A O 1
ATOM 2528 N N . VAL A 1 319 ? -1.937 -5.926 16.607 1.00 97.69 319 VAL A N 1
ATOM 2529 C CA . VAL A 1 319 ? -3.002 -5.608 15.644 1.00 97.69 319 VAL A CA 1
ATOM 2530 C C . VAL A 1 319 ? -3.663 -6.863 15.069 1.00 97.69 319 VAL A C 1
ATOM 2532 O O . VAL A 1 319 ? -3.039 -7.654 14.369 1.00 97.69 319 VAL A O 1
ATOM 2535 N N . GLY A 1 320 ? -4.971 -7.012 15.279 1.00 97.50 320 GLY A N 1
ATOM 2536 C CA . GLY A 1 320 ? -5.801 -7.956 14.525 1.00 97.50 320 GLY A CA 1
ATOM 2537 C C . GLY A 1 320 ? -6.334 -7.315 13.241 1.00 97.50 320 GLY A C 1
ATOM 2538 O O . GLY A 1 320 ? -7.074 -6.332 13.299 1.00 97.50 320 GLY A O 1
ATOM 2539 N N . VAL A 1 321 ? -5.978 -7.858 12.077 1.00 96.81 321 VAL A N 1
ATOM 2540 C CA . VAL A 1 321 ? -6.433 -7.382 10.762 1.00 96.81 321 VAL A CA 1
ATOM 2541 C C . VAL A 1 321 ? -7.608 -8.237 10.288 1.00 96.81 321 VAL A C 1
ATOM 2543 O O . VAL A 1 321 ? -7.425 -9.390 9.906 1.00 96.81 321 VAL A O 1
ATOM 2546 N N . ASN A 1 322 ? -8.820 -7.676 10.280 1.00 96.62 322 ASN A N 1
ATOM 2547 C CA . ASN A 1 322 ? -9.996 -8.358 9.734 1.00 96.62 322 ASN A CA 1
ATOM 2548 C C . ASN A 1 322 ? -10.052 -8.285 8.196 1.00 96.62 322 ASN A C 1
ATOM 2550 O O . ASN A 1 322 ? -9.828 -7.224 7.611 1.00 96.62 322 ASN A O 1
ATOM 2554 N N . TYR A 1 323 ? -10.432 -9.393 7.556 1.00 91.69 323 TYR A N 1
ATOM 2555 C CA . TYR A 1 323 ? -10.798 -9.439 6.141 1.00 91.69 323 TYR A CA 1
ATOM 2556 C C . TYR A 1 323 ? -12.007 -10.352 5.894 1.00 91.69 323 TYR A C 1
ATOM 2558 O O . TYR A 1 323 ? -12.156 -11.381 6.544 1.00 91.69 323 TYR A O 1
ATOM 2566 N N . ALA A 1 324 ? -12.848 -10.017 4.911 1.00 84.44 324 ALA A N 1
ATOM 2567 C CA . ALA A 1 324 ? -13.964 -10.881 4.510 1.00 84.44 324 ALA A CA 1
ATOM 2568 C C . ALA A 1 324 ? -13.527 -11.930 3.469 1.00 84.44 324 ALA A C 1
ATOM 2570 O O . ALA A 1 324 ? -13.688 -13.132 3.675 1.00 84.44 324 ALA A O 1
ATOM 2571 N N . ASN A 1 325 ? -12.934 -11.474 2.355 1.00 76.88 325 ASN A N 1
ATOM 2572 C CA . ASN A 1 325 ? -12.696 -12.319 1.176 1.00 76.88 325 ASN A CA 1
ATOM 2573 C C . ASN A 1 325 ? -11.258 -12.291 0.627 1.00 76.88 325 ASN A C 1
ATOM 2575 O O . ASN A 1 325 ? -10.902 -13.184 -0.135 1.00 76.88 325 ASN A O 1
ATOM 2579 N N . ASP A 1 326 ? -10.429 -11.312 1.004 1.00 72.94 326 ASP A N 1
ATOM 2580 C CA . ASP A 1 326 ? -9.080 -11.136 0.447 1.00 72.94 326 ASP A CA 1
ATOM 2581 C C . ASP A 1 326 ? -7.988 -11.431 1.487 1.00 72.94 326 ASP A C 1
ATOM 2583 O O . ASP A 1 326 ? -7.492 -10.544 2.184 1.00 72.94 326 ASP A O 1
ATOM 2587 N N . ALA A 1 327 ? -7.638 -12.713 1.605 1.00 76.31 327 ALA A N 1
ATOM 2588 C CA . ALA A 1 327 ? -6.608 -13.169 2.534 1.00 76.31 327 ALA A CA 1
ATOM 2589 C C . ALA A 1 327 ? -5.212 -12.639 2.167 1.00 76.31 327 ALA A C 1
ATOM 2591 O O . ALA A 1 327 ? -4.417 -12.344 3.054 1.00 76.31 327 ALA A O 1
ATOM 2592 N N . ALA A 1 328 ? -4.916 -12.482 0.872 1.00 64.75 328 ALA A N 1
ATOM 2593 C CA . ALA A 1 328 ? -3.608 -12.024 0.414 1.00 64.75 328 ALA A CA 1
ATOM 2594 C C . ALA A 1 328 ? -3.366 -10.555 0.794 1.00 64.75 328 ALA A C 1
ATOM 2596 O O . ALA A 1 328 ? -2.296 -10.213 1.298 1.00 64.75 328 ALA A O 1
ATOM 2597 N N . ALA A 1 329 ? -4.373 -9.691 0.624 1.00 66.38 329 ALA A N 1
ATOM 2598 C CA . ALA A 1 329 ? -4.291 -8.296 1.054 1.00 66.38 329 ALA A CA 1
ATOM 2599 C C . ALA A 1 329 ? -4.186 -8.155 2.585 1.00 66.38 329 ALA A C 1
ATOM 2601 O O . ALA A 1 329 ? -3.482 -7.268 3.087 1.00 66.38 329 ALA A O 1
ATOM 2602 N N . ALA A 1 330 ? -4.863 -9.035 3.331 1.00 79.00 330 ALA A N 1
ATOM 2603 C CA . ALA A 1 330 ? -4.763 -9.086 4.785 1.00 79.00 330 ALA A CA 1
ATOM 2604 C C . ALA A 1 330 ? -3.349 -9.475 5.236 1.00 79.00 330 ALA A C 1
ATOM 2606 O O . ALA A 1 330 ? -2.750 -8.767 6.044 1.00 79.00 330 ALA A O 1
ATOM 2607 N N . GLU A 1 331 ? -2.778 -10.527 4.648 1.00 77.69 331 GLU A N 1
ATOM 2608 C CA . GLU A 1 331 ? -1.426 -11.000 4.958 1.00 77.69 331 GLU A CA 1
ATOM 2609 C C . GLU A 1 331 ? -0.361 -9.951 4.602 1.00 77.69 331 GLU A C 1
ATOM 2611 O O . GLU A 1 331 ? 0.531 -9.657 5.394 1.00 77.69 331 GLU A O 1
ATOM 2616 N N . ALA A 1 332 ? -0.506 -9.275 3.459 1.00 70.56 332 ALA A N 1
ATOM 2617 C CA . ALA A 1 332 ? 0.367 -8.160 3.089 1.00 70.56 332 ALA A CA 1
ATOM 2618 C C . ALA A 1 332 ? 0.273 -6.976 4.073 1.00 70.56 332 ALA A C 1
ATOM 2620 O O . ALA A 1 332 ? 1.223 -6.206 4.236 1.00 70.56 332 ALA A O 1
ATOM 2621 N N . THR A 1 333 ? -0.877 -6.793 4.728 1.00 81.44 333 THR A N 1
ATOM 2622 C CA . THR A 1 333 ? -1.037 -5.789 5.788 1.00 81.44 333 THR A CA 1
ATOM 2623 C C . THR A 1 333 ? -0.362 -6.238 7.079 1.00 81.44 333 THR A C 1
ATOM 2625 O O . THR A 1 333 ? 0.330 -5.430 7.694 1.00 81.44 333 THR A O 1
ATOM 2628 N N . VAL A 1 334 ? -0.496 -7.512 7.456 1.00 88.19 334 VAL A N 1
ATOM 2629 C CA . VAL A 1 334 ? 0.205 -8.107 8.606 1.00 88.19 334 VAL A CA 1
ATOM 2630 C C . VAL A 1 334 ? 1.717 -7.954 8.459 1.00 88.19 334 VAL A C 1
ATOM 2632 O O . VAL A 1 334 ? 2.366 -7.425 9.360 1.00 88.19 334 VAL A O 1
ATOM 2635 N N . GLN A 1 335 ? 2.267 -8.306 7.297 1.00 72.06 335 GLN A N 1
ATOM 2636 C CA . GLN A 1 335 ? 3.693 -8.138 7.007 1.00 72.06 335 GLN A CA 1
ATOM 2637 C C . GLN A 1 335 ? 4.131 -6.673 7.105 1.00 72.06 335 GLN A C 1
ATOM 2639 O O . GLN A 1 335 ? 5.182 -6.379 7.663 1.00 72.06 335 GLN A O 1
ATOM 2644 N N . ALA A 1 336 ? 3.315 -5.733 6.619 1.00 73.00 336 ALA A N 1
ATOM 2645 C CA . ALA A 1 336 ? 3.625 -4.308 6.723 1.00 73.00 336 ALA A CA 1
ATOM 2646 C C . ALA A 1 336 ? 3.601 -3.797 8.176 1.00 73.00 336 ALA A C 1
ATOM 2648 O O . ALA A 1 336 ? 4.401 -2.937 8.532 1.00 73.00 336 ALA A O 1
ATOM 2649 N N . VAL A 1 337 ? 2.712 -4.328 9.024 1.00 83.62 337 VAL A N 1
ATOM 2650 C CA . VAL A 1 337 ? 2.718 -4.042 10.468 1.00 83.62 337 VAL A CA 1
ATOM 2651 C C . VAL A 1 337 ? 3.996 -4.574 11.118 1.00 83.62 337 VAL A C 1
ATOM 2653 O O . VAL A 1 337 ? 4.637 -3.850 11.878 1.00 83.62 337 VAL A O 1
ATOM 2656 N N . GLN A 1 338 ? 4.392 -5.802 10.782 1.00 80.75 338 GLN A N 1
ATOM 2657 C CA . GLN A 1 338 ? 5.614 -6.430 11.291 1.00 80.75 338 GLN A CA 1
ATOM 2658 C C . GLN A 1 338 ? 6.871 -5.663 10.865 1.00 80.75 338 GLN A C 1
ATOM 2660 O O . GLN A 1 338 ? 7.734 -5.381 11.691 1.00 80.75 338 GLN A O 1
ATOM 2665 N N . GLN A 1 339 ? 6.939 -5.229 9.605 1.00 65.38 339 GLN A N 1
ATOM 2666 C CA . GLN A 1 339 ? 8.017 -4.376 9.089 1.00 65.38 339 GLN A CA 1
ATOM 2667 C C . GLN A 1 339 ? 8.081 -3.007 9.775 1.00 65.38 339 GLN A C 1
ATOM 2669 O O . GLN A 1 339 ? 9.151 -2.413 9.859 1.00 65.38 339 GLN A O 1
ATOM 2674 N N . ALA A 1 340 ? 6.952 -2.500 10.273 1.00 70.06 340 ALA A N 1
ATOM 2675 C CA . ALA A 1 340 ? 6.899 -1.270 11.055 1.00 70.06 340 ALA A CA 1
ATOM 2676 C C . ALA A 1 340 ? 7.264 -1.474 12.542 1.00 70.06 340 ALA A C 1
ATOM 2678 O O . ALA A 1 340 ? 7.165 -0.528 13.322 1.00 70.06 340 ALA A O 1
ATOM 2679 N N . GLY A 1 341 ? 7.669 -2.688 12.936 1.00 75.88 341 GLY A N 1
ATOM 2680 C CA . GLY A 1 341 ? 8.072 -3.042 14.299 1.00 75.88 341 GLY A CA 1
ATOM 2681 C C . GLY A 1 341 ? 6.929 -3.489 15.218 1.00 75.88 341 GLY A C 1
ATOM 2682 O O . GLY A 1 341 ? 7.146 -3.638 16.418 1.00 75.88 341 GLY A O 1
ATOM 2683 N N . GLY A 1 342 ? 5.715 -3.686 14.689 1.00 86.62 342 GLY A N 1
ATOM 2684 C CA . GLY A 1 342 ? 4.552 -4.156 15.451 1.00 86.62 342 GLY A CA 1
ATOM 2685 C C . GLY A 1 342 ? 4.321 -5.668 15.353 1.00 86.62 342 GLY A C 1
ATOM 2686 O O . GLY A 1 342 ? 4.984 -6.372 14.597 1.00 86.62 342 GLY A O 1
ATOM 2687 N N . GLN A 1 343 ? 3.323 -6.180 16.074 1.00 95.38 343 GLN A N 1
ATOM 2688 C CA . GLN A 1 343 ? 2.827 -7.552 15.899 1.00 95.38 343 GLN A CA 1
ATOM 2689 C C . GLN A 1 343 ? 1.438 -7.528 15.271 1.00 95.38 343 GLN A C 1
ATOM 2691 O O . GLN A 1 343 ? 0.622 -6.664 15.597 1.00 95.38 343 GLN A O 1
ATOM 2696 N N . ALA A 1 344 ? 1.148 -8.481 14.384 1.00 97.19 344 ALA A N 1
ATOM 2697 C CA . ALA A 1 344 ? -0.170 -8.589 13.776 1.00 97.19 344 ALA A CA 1
ATOM 2698 C C . ALA A 1 344 ? -0.544 -10.013 13.367 1.00 97.19 344 ALA A C 1
ATOM 2700 O O . ALA A 1 344 ? 0.331 -10.832 13.091 1.00 97.19 344 ALA A O 1
ATOM 2701 N N . ILE A 1 345 ? -1.854 -10.253 13.276 1.00 97.75 345 ILE A N 1
ATOM 2702 C CA . ILE A 1 345 ? -2.462 -11.464 12.707 1.00 97.75 345 ILE A CA 1
ATOM 2703 C C . ILE A 1 345 ? -3.591 -11.094 11.745 1.00 97.75 345 ILE A C 1
ATOM 2705 O O . ILE A 1 345 ? -4.261 -10.077 11.932 1.00 97.75 345 ILE A O 1
ATOM 2709 N N . ALA A 1 346 ? -3.836 -11.932 10.741 1.00 95.81 346 ALA A N 1
ATOM 2710 C CA . ALA A 1 346 ? -4.991 -11.813 9.857 1.00 95.81 346 ALA A CA 1
ATOM 2711 C C . ALA A 1 346 ? -6.138 -12.699 10.366 1.00 95.81 346 ALA A C 1
ATOM 2713 O O . ALA A 1 346 ? -5.934 -13.876 10.657 1.00 95.81 346 ALA A O 1
ATOM 2714 N N . ILE A 1 347 ? -7.354 -12.153 10.444 1.00 97.00 347 ILE A N 1
ATOM 2715 C CA . ILE A 1 347 ? -8.537 -12.859 10.947 1.00 97.00 347 ILE A CA 1
ATOM 2716 C C . ILE A 1 347 ? -9.677 -12.740 9.932 1.00 97.00 347 ILE A C 1
ATOM 2718 O O . ILE A 1 347 ? -10.141 -11.642 9.610 1.00 97.00 347 ILE A O 1
ATOM 2722 N N . LYS A 1 348 ? -10.137 -13.879 9.414 1.00 95.06 348 LYS A N 1
ATOM 2723 C CA . LYS A 1 348 ? -11.250 -13.913 8.464 1.00 95.06 348 LYS A CA 1
ATOM 2724 C C . LYS A 1 348 ? -12.578 -13.674 9.182 1.00 95.06 348 LYS A C 1
ATOM 2726 O O . LYS A 1 348 ? -12.825 -14.289 10.212 1.00 95.06 348 LYS A O 1
ATOM 2731 N N . GLY A 1 349 ? -13.438 -12.839 8.609 1.00 93.88 349 GLY A N 1
ATOM 2732 C CA . GLY A 1 349 ? -14.828 -12.700 9.036 1.00 93.88 349 GLY A CA 1
ATOM 2733 C C . GLY A 1 349 ? -15.581 -11.632 8.248 1.00 93.88 349 GLY A C 1
ATOM 2734 O O . GLY A 1 349 ? -15.061 -10.534 8.032 1.00 93.88 349 GLY A O 1
ATOM 2735 N N . ASP A 1 350 ? -16.801 -11.946 7.823 1.00 93.38 350 ASP A N 1
ATOM 2736 C CA . ASP A 1 350 ? -17.750 -10.980 7.278 1.00 93.38 350 ASP A CA 1
ATOM 2737 C C . ASP A 1 350 ? -18.515 -10.309 8.424 1.00 93.38 350 ASP A C 1
ATOM 2739 O O . ASP A 1 350 ? -19.303 -10.936 9.129 1.00 93.38 350 ASP A O 1
ATOM 2743 N N . VAL A 1 351 ? -18.312 -9.003 8.599 1.00 96.25 351 VAL A N 1
ATOM 2744 C CA . VAL A 1 351 ? -18.948 -8.244 9.685 1.00 96.25 351 VAL A CA 1
ATOM 2745 C C . VAL A 1 351 ? -20.471 -8.163 9.570 1.00 96.25 351 VAL A C 1
ATOM 2747 O O . VAL A 1 351 ? -21.107 -7.750 10.529 1.00 96.25 351 VAL A O 1
ATOM 2750 N N . SER A 1 352 ? -21.076 -8.532 8.437 1.00 94.88 352 SER A N 1
ATOM 2751 C CA . SER A 1 352 ? -22.536 -8.647 8.316 1.00 94.88 352 SER A CA 1
ATOM 2752 C C . SER A 1 352 ? -23.103 -9.922 8.957 1.00 94.88 352 SER A C 1
ATOM 2754 O O . SER A 1 352 ? -24.318 -10.033 9.118 1.00 94.88 352 SER A O 1
ATOM 2756 N N . LEU A 1 353 ? -22.243 -10.859 9.374 1.00 96.88 353 LEU A N 1
ATOM 2757 C CA . LEU A 1 353 ? -22.615 -12.118 10.013 1.00 96.88 353 LEU A CA 1
ATOM 2758 C C . LEU A 1 353 ? -22.207 -12.111 11.492 1.00 96.88 353 LEU A C 1
ATOM 2760 O O . LEU A 1 353 ? -21.041 -11.937 11.837 1.00 96.88 353 LEU A O 1
ATOM 2764 N N . GLU A 1 354 ? -23.164 -12.352 12.389 1.00 97.81 354 GLU A N 1
ATOM 2765 C CA . GLU A 1 354 ? -22.910 -12.323 13.837 1.00 97.81 354 GLU A CA 1
ATOM 2766 C C . GLU A 1 354 ? -21.866 -13.358 14.283 1.00 97.81 354 GLU A C 1
ATOM 2768 O O . GLU A 1 354 ? -20.994 -13.043 15.091 1.00 97.81 354 GLU A O 1
ATOM 2773 N N . ALA A 1 355 ? -21.941 -14.579 13.746 1.00 98.12 355 ALA A N 1
ATOM 2774 C CA . ALA A 1 355 ? -21.017 -15.659 14.089 1.00 98.12 355 ALA A CA 1
ATOM 2775 C C . ALA A 1 355 ? -19.562 -15.296 13.760 1.00 98.12 355 ALA A C 1
ATOM 2777 O O . ALA A 1 355 ? -18.666 -15.547 14.566 1.00 98.12 355 ALA A O 1
ATOM 2778 N N . ASP A 1 356 ? -19.343 -14.644 12.618 1.00 98.00 356 ASP A N 1
ATOM 2779 C CA . ASP A 1 356 ? -18.022 -14.182 12.208 1.00 98.00 356 ASP A CA 1
ATOM 2780 C C . ASP A 1 356 ? -17.531 -13.079 13.147 1.00 98.00 356 ASP A C 1
ATOM 2782 O O . ASP A 1 356 ? -16.400 -13.146 13.613 1.00 98.00 356 ASP A O 1
ATOM 2786 N N . VAL A 1 357 ? -18.380 -12.108 13.511 1.00 98.38 357 VAL A N 1
ATOM 2787 C CA . VAL A 1 357 ? -18.005 -11.063 14.480 1.00 98.38 357 VAL A CA 1
ATOM 2788 C C . VAL A 1 357 ? -17.581 -11.667 15.820 1.00 98.38 357 VAL A C 1
ATOM 2790 O O . VAL A 1 357 ? -16.568 -11.245 16.370 1.00 98.38 357 VAL A O 1
ATOM 2793 N N . LEU A 1 358 ? -18.296 -12.668 16.336 1.00 98.12 358 LEU A N 1
ATOM 2794 C CA . LEU A 1 358 ? -17.900 -13.357 17.570 1.00 98.12 358 LEU A CA 1
ATOM 2795 C C . LEU A 1 358 ? -16.523 -14.023 17.424 1.00 98.12 358 LEU A C 1
ATOM 2797 O O . LEU A 1 358 ? -15.639 -13.786 18.249 1.00 98.12 358 LEU A O 1
ATOM 2801 N N . ALA A 1 359 ? -16.317 -14.764 16.332 1.00 97.69 359 ALA A N 1
ATOM 2802 C CA . ALA A 1 359 ? -15.054 -15.436 16.043 1.00 97.69 359 ALA A CA 1
ATOM 2803 C C . ALA A 1 359 ? -13.875 -14.456 15.888 1.00 97.69 359 ALA A C 1
ATOM 2805 O O . ALA A 1 359 ? -12.759 -14.773 16.300 1.00 97.69 359 ALA A O 1
ATOM 2806 N N . LEU A 1 360 ? -14.109 -13.253 15.343 1.00 97.19 360 LEU A N 1
ATOM 2807 C CA . LEU A 1 360 ? -13.083 -12.211 15.223 1.00 97.19 360 LEU A CA 1
ATOM 2808 C C . LEU A 1 360 ? -12.538 -11.784 16.590 1.00 97.19 360 LEU A C 1
ATOM 2810 O O . LEU A 1 360 ? -11.324 -11.677 16.765 1.00 97.19 360 LEU A O 1
ATOM 2814 N N . PHE A 1 361 ? -13.429 -11.538 17.554 1.00 97.75 361 PHE A N 1
ATOM 2815 C CA . PHE A 1 361 ? -13.031 -11.145 18.906 1.00 97.75 361 PHE A CA 1
ATOM 2816 C C . PHE A 1 361 ? -12.394 -12.314 19.667 1.00 97.75 361 PHE A C 1
ATOM 2818 O O . PHE A 1 361 ? -11.368 -12.112 20.314 1.00 97.75 361 PHE A O 1
ATOM 2825 N N . ASP A 1 362 ? -12.935 -13.530 19.530 1.00 97.81 362 ASP A N 1
ATOM 2826 C CA . ASP A 1 362 ? -12.363 -14.734 20.145 1.00 97.81 362 ASP A CA 1
ATOM 2827 C C . ASP A 1 362 ? -10.927 -14.986 19.668 1.00 97.81 362 ASP A C 1
ATOM 2829 O O . ASP A 1 362 ? -10.038 -15.219 20.483 1.00 97.81 362 ASP A O 1
ATOM 2833 N N . ALA A 1 363 ? -10.672 -14.889 18.361 1.00 97.31 363 ALA A N 1
ATOM 2834 C CA . ALA A 1 363 ? -9.340 -15.091 17.796 1.00 97.31 363 ALA A CA 1
ATOM 2835 C C . ALA A 1 363 ? -8.332 -14.034 18.279 1.00 97.31 363 ALA A C 1
ATOM 2837 O O . ALA A 1 363 ? -7.181 -14.364 18.573 1.00 97.31 363 ALA A O 1
ATOM 2838 N N . MET A 1 364 ? -8.758 -12.771 18.398 1.00 95.69 364 MET A N 1
ATOM 2839 C CA . MET A 1 364 ? -7.910 -11.698 18.921 1.00 95.69 364 MET A CA 1
ATOM 2840 C C . MET A 1 364 ? -7.531 -11.951 20.388 1.00 95.69 364 MET A C 1
ATOM 2842 O O . MET A 1 364 ? -6.359 -11.832 20.747 1.00 95.69 364 MET A O 1
ATOM 2846 N N . GLU A 1 365 ? -8.497 -12.349 21.220 1.00 95.38 365 GLU A N 1
ATOM 2847 C CA . GLU A 1 365 ? -8.257 -12.640 22.637 1.00 95.38 365 GLU A CA 1
ATOM 2848 C C . GLU A 1 365 ? -7.411 -13.893 22.851 1.00 95.38 365 GLU A C 1
ATOM 2850 O O . GLU A 1 365 ? -6.523 -13.897 23.703 1.00 95.38 365 GLU A O 1
ATOM 2855 N N . GLN A 1 366 ? -7.631 -14.936 22.050 1.00 97.06 366 GLN A N 1
ATOM 2856 C CA . GLN A 1 366 ? -6.820 -16.152 22.087 1.00 97.06 366 GLN A CA 1
ATOM 2857 C C . GLN A 1 366 ? -5.353 -15.880 21.743 1.00 97.06 366 GLN A C 1
ATOM 2859 O O . GLN A 1 366 ? -4.469 -16.521 22.308 1.00 97.06 366 GLN A O 1
ATOM 2864 N N . HIS A 1 367 ? -5.089 -14.951 20.821 1.00 96.94 367 HIS A N 1
ATOM 2865 C CA . HIS A 1 367 ? -3.735 -14.700 20.337 1.00 96.94 367 HIS A CA 1
ATOM 2866 C C . HIS A 1 367 ? -2.979 -13.644 21.153 1.00 96.94 367 HIS A C 1
ATOM 2868 O O . HIS A 1 367 ? -1.822 -13.854 21.505 1.00 96.94 367 HIS A O 1
ATOM 2874 N N . PHE A 1 368 ? -3.615 -12.509 21.459 1.00 94.81 368 PHE A N 1
ATOM 2875 C CA . PHE A 1 368 ? -2.962 -11.359 22.099 1.00 94.81 368 PHE A CA 1
ATOM 2876 C C . PHE A 1 368 ? -3.485 -11.041 23.507 1.00 94.81 368 PHE A C 1
ATOM 2878 O O . PHE A 1 368 ? -2.952 -10.148 24.167 1.00 94.81 368 PHE A O 1
ATOM 2885 N N . GLY A 1 369 ? -4.501 -11.758 23.991 1.00 92.56 369 GLY A N 1
ATOM 2886 C CA . GLY A 1 369 ? -5.142 -11.480 25.273 1.00 92.56 369 GLY A CA 1
ATOM 2887 C C . GLY A 1 369 ? -6.130 -10.311 25.204 1.00 92.56 369 GLY A C 1
ATOM 2888 O O . GLY A 1 369 ? -6.785 -10.079 24.193 1.00 92.56 369 GLY A O 1
ATOM 2889 N N . SER A 1 370 ? -6.278 -9.580 26.311 1.00 90.12 370 SER A N 1
ATOM 2890 C CA . SER A 1 370 ? -7.333 -8.567 26.454 1.00 90.12 370 SER A CA 1
ATOM 2891 C C . SER A 1 370 ? -7.260 -7.470 25.386 1.00 90.12 370 SER A C 1
ATOM 2893 O O . SER A 1 370 ? -6.230 -6.818 25.196 1.00 90.12 370 SER A O 1
ATOM 2895 N N . ILE A 1 371 ? -8.393 -7.226 24.726 1.00 93.38 371 ILE A N 1
ATOM 2896 C CA . ILE A 1 371 ? -8.543 -6.166 23.730 1.00 93.38 371 ILE A CA 1
ATOM 2897 C C . ILE A 1 371 ? -8.647 -4.816 24.445 1.00 93.38 371 ILE A C 1
ATOM 2899 O O . ILE A 1 371 ? -9.434 -4.648 25.371 1.00 93.38 371 ILE A O 1
ATOM 2903 N N . GLN A 1 372 ? -7.874 -3.831 23.987 1.00 91.94 372 GLN A N 1
ATOM 2904 C CA . GLN A 1 372 ? -7.833 -2.476 24.564 1.00 91.94 372 GLN A CA 1
ATOM 2905 C C . GLN A 1 372 ? -8.450 -1.421 23.635 1.00 91.94 372 GLN A C 1
ATOM 2907 O O . GLN A 1 372 ? -8.876 -0.353 24.075 1.00 91.94 372 GLN A O 1
ATOM 2912 N N . GLY A 1 373 ? -8.509 -1.707 22.335 1.00 95.56 373 GLY A N 1
ATOM 2913 C CA . GLY A 1 373 ? -9.008 -0.783 21.331 1.00 95.56 373 GLY A CA 1
ATOM 2914 C C . GLY A 1 373 ? -9.693 -1.509 20.184 1.00 95.56 373 GLY A C 1
ATOM 2915 O O . GLY A 1 373 ? -9.248 -2.579 19.779 1.00 95.56 373 GLY A O 1
ATOM 2916 N N . VAL A 1 374 ? -10.765 -0.924 19.651 1.00 98.06 374 VAL A N 1
ATOM 2917 C CA . VAL A 1 374 ? -11.485 -1.460 18.487 1.00 98.06 374 VAL A CA 1
ATOM 2918 C C . VAL A 1 374 ? -11.716 -0.350 17.471 1.00 98.06 374 VAL A C 1
ATOM 2920 O O . VAL A 1 374 ? -12.260 0.703 17.804 1.00 98.06 374 VAL A O 1
ATOM 2923 N N . VAL A 1 375 ? -11.337 -0.600 16.215 1.00 98.44 375 VAL A N 1
ATOM 2924 C CA . VAL A 1 375 ? -11.624 0.293 15.086 1.00 98.44 375 VAL A CA 1
ATOM 2925 C C . VAL A 1 375 ? -12.664 -0.355 14.182 1.00 98.44 375 VAL A C 1
ATOM 2927 O O . VAL A 1 375 ? -12.386 -1.328 13.484 1.00 98.44 375 VAL A O 1
ATOM 2930 N N . VAL A 1 376 ? -13.865 0.214 14.149 1.00 98.12 376 VAL A N 1
ATOM 2931 C CA . VAL A 1 376 ? -14.952 -0.239 13.277 1.00 98.12 376 VAL A CA 1
ATOM 2932 C C . VAL A 1 376 ? -14.844 0.504 11.944 1.00 98.12 376 VAL A C 1
ATOM 2934 O O . VAL A 1 376 ? -15.435 1.566 11.750 1.00 98.12 376 VAL A O 1
ATOM 2937 N N . ASN A 1 377 ? -14.016 -0.033 11.044 1.00 94.88 377 ASN A N 1
ATOM 2938 C CA . ASN A 1 377 ? -13.696 0.566 9.740 1.00 94.88 377 ASN A CA 1
ATOM 2939 C C . ASN A 1 377 ? -14.522 -0.003 8.574 1.00 94.88 377 ASN A C 1
ATOM 2941 O O . ASN A 1 377 ? -14.743 0.705 7.592 1.00 94.88 377 ASN A O 1
ATOM 2945 N N . ALA A 1 378 ? -14.931 -1.273 8.657 1.00 90.69 378 ALA A N 1
ATOM 2946 C CA . ALA A 1 378 ? -15.570 -1.977 7.551 1.00 90.69 378 ALA A CA 1
ATOM 2947 C C . ALA A 1 378 ? -16.798 -1.217 7.025 1.00 90.69 378 ALA A C 1
ATOM 2949 O O . ALA A 1 378 ? -17.630 -0.715 7.783 1.00 90.69 378 ALA A O 1
ATOM 2950 N N . GLY A 1 379 ? -16.891 -1.109 5.703 1.00 87.88 379 GLY A N 1
ATOM 2951 C CA . GLY A 1 379 ? -18.025 -0.485 5.052 1.00 87.88 379 GLY A CA 1
ATOM 2952 C C . GLY A 1 379 ? -17.929 -0.561 3.538 1.00 87.88 379 GLY A 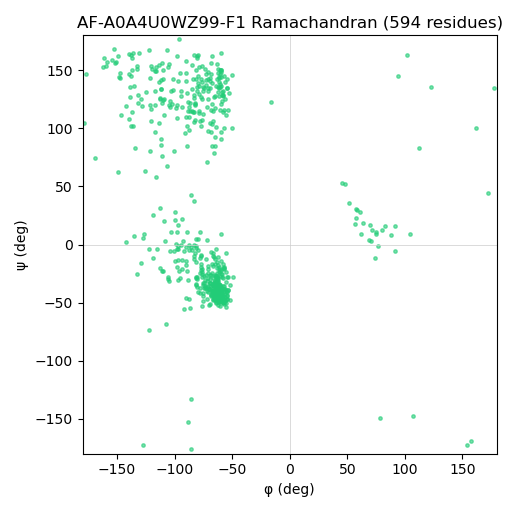C 1
ATOM 2953 O O . GLY A 1 379 ? -16.843 -0.505 2.965 1.00 87.88 379 GLY A O 1
ATOM 2954 N N . ILE A 1 380 ? -19.086 -0.668 2.901 1.00 83.75 380 ILE A N 1
ATOM 2955 C CA . ILE A 1 380 ? -19.244 -0.689 1.453 1.00 83.75 380 ILE A CA 1
ATOM 2956 C C . ILE A 1 380 ? -19.991 0.555 0.987 1.00 83.75 380 ILE A C 1
ATOM 2958 O O . ILE A 1 380 ? -20.775 1.158 1.725 1.00 83.75 380 ILE A O 1
ATOM 2962 N N . ASN A 1 381 ? -19.756 0.927 -0.264 1.00 78.88 381 ASN A N 1
ATOM 2963 C CA . ASN A 1 381 ? -20.556 1.904 -0.984 1.00 78.88 381 ASN A CA 1
ATOM 2964 C C . ASN A 1 381 ? -21.111 1.241 -2.254 1.00 78.88 381 ASN A C 1
ATOM 2966 O O . ASN A 1 381 ? -20.706 0.132 -2.612 1.00 78.88 381 ASN A O 1
ATOM 2970 N N . ALA A 1 382 ? -22.068 1.891 -2.902 1.00 74.00 382 ALA A N 1
ATOM 2971 C CA . ALA A 1 382 ? -22.747 1.372 -4.079 1.00 74.00 382 ALA A CA 1
ATOM 2972 C C . ALA A 1 382 ? -22.781 2.420 -5.199 1.00 74.00 382 ALA A C 1
ATOM 2974 O O . ALA A 1 382 ? -22.539 3.608 -4.974 1.00 74.00 382 ALA A O 1
ATOM 2975 N N . THR A 1 383 ? -23.090 1.966 -6.413 1.00 72.44 383 THR A N 1
ATOM 2976 C CA . THR A 1 383 ? -23.153 2.798 -7.621 1.00 72.44 383 THR A CA 1
ATOM 2977 C C . THR A 1 383 ? -24.086 3.997 -7.440 1.00 72.44 383 THR A C 1
ATOM 2979 O O . THR A 1 383 ? -25.141 3.881 -6.814 1.00 72.44 383 THR A O 1
ATOM 2982 N N . SER A 1 384 ? -23.731 5.152 -8.000 1.00 80.75 384 SER A N 1
ATOM 2983 C CA . SER A 1 384 ? -24.564 6.355 -7.891 1.00 80.75 384 SER A CA 1
ATOM 2984 C C . SER A 1 384 ? -25.917 6.192 -8.592 1.00 80.75 384 SER A C 1
ATOM 2986 O O . SER A 1 384 ? -25.940 5.840 -9.768 1.00 80.75 384 SER A O 1
ATOM 2988 N N . MET A 1 385 ? -27.026 6.466 -7.897 1.00 84.25 385 MET A N 1
ATOM 2989 C CA . MET A 1 385 ? -28.369 6.578 -8.493 1.00 84.25 385 MET A CA 1
ATOM 2990 C C . MET A 1 385 ? -29.345 7.336 -7.571 1.00 84.25 385 MET A C 1
ATOM 2992 O O . MET A 1 385 ? -29.114 7.423 -6.358 1.00 84.25 385 MET A O 1
ATOM 2996 N N . PRO A 1 386 ? -30.461 7.867 -8.101 1.00 91.88 386 PRO A N 1
ATOM 2997 C CA . PRO A 1 386 ? -31.556 8.395 -7.291 1.00 91.88 386 PRO A CA 1
ATOM 2998 C C . PRO A 1 386 ? -32.167 7.337 -6.360 1.00 91.88 386 PRO A C 1
ATOM 3000 O O . PRO A 1 386 ? -32.236 6.160 -6.700 1.00 91.88 386 PRO A O 1
ATOM 3003 N N . LEU A 1 387 ? -32.697 7.767 -5.206 1.00 94.75 387 LEU A N 1
ATOM 3004 C CA . LEU A 1 387 ? -33.340 6.868 -4.231 1.00 94.75 387 LEU A CA 1
ATOM 3005 C C . LEU A 1 387 ? -34.449 6.009 -4.854 1.00 94.75 387 LEU A C 1
ATOM 3007 O O . LEU A 1 387 ? -34.573 4.837 -4.521 1.00 94.75 387 LEU A O 1
ATOM 3011 N N . ALA A 1 388 ? -35.240 6.591 -5.759 1.00 95.94 388 ALA A N 1
ATOM 3012 C CA . ALA A 1 388 ? -36.358 5.911 -6.411 1.00 95.94 388 ALA A CA 1
ATOM 3013 C C . ALA A 1 388 ? -35.932 4.698 -7.262 1.00 95.94 388 ALA A C 1
ATOM 3015 O O . ALA A 1 388 ? -36.769 3.859 -7.575 1.00 95.94 388 ALA A O 1
ATOM 3016 N N . GLU A 1 389 ? -34.649 4.601 -7.621 1.00 92.44 389 GLU A N 1
ATOM 3017 C CA . GLU A 1 389 ? -34.081 3.512 -8.422 1.00 92.44 389 GLU A CA 1
ATOM 3018 C C . GLU A 1 389 ? -33.348 2.467 -7.562 1.00 92.44 389 GLU A C 1
ATOM 3020 O O . GLU A 1 389 ? -32.904 1.438 -8.069 1.00 92.44 389 GLU A O 1
ATOM 3025 N N . MET A 1 390 ? -33.213 2.702 -6.252 1.00 93.31 390 MET A N 1
ATOM 3026 C CA . MET A 1 390 ? -32.506 1.790 -5.356 1.00 93.31 390 MET A CA 1
ATOM 3027 C C . MET A 1 390 ? -33.362 0.567 -5.025 1.00 93.31 390 MET A C 1
ATOM 3029 O O . MET A 1 390 ? -34.477 0.684 -4.519 1.00 93.31 390 MET A O 1
ATOM 3033 N N . THR A 1 391 ? -32.808 -0.625 -5.244 1.00 94.50 391 THR A N 1
ATOM 3034 C CA . THR A 1 391 ? -33.460 -1.878 -4.852 1.00 94.50 391 THR A CA 1
ATOM 3035 C C . THR A 1 391 ? -33.358 -2.119 -3.346 1.00 94.50 391 THR A C 1
ATOM 3037 O O . THR A 1 391 ? -32.411 -1.681 -2.685 1.00 94.50 391 THR A O 1
ATOM 3040 N N . VAL A 1 392 ? -34.309 -2.871 -2.788 1.00 96.81 392 VAL A N 1
ATOM 3041 C CA . VAL A 1 392 ? -34.287 -3.252 -1.366 1.00 96.81 392 VAL A CA 1
ATOM 3042 C C . VAL A 1 392 ? -33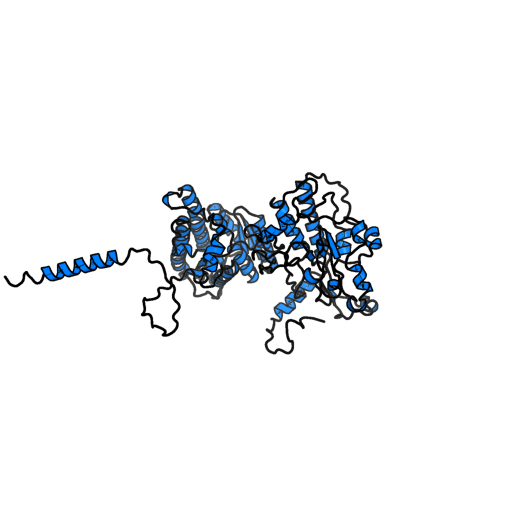.059 -4.106 -1.050 1.00 96.81 392 VAL A C 1
ATOM 3044 O O . VAL A 1 392 ? -32.484 -3.979 0.025 1.00 96.81 392 VAL A O 1
ATOM 3047 N N . GLU A 1 393 ? -32.610 -4.936 -1.987 1.00 93.38 393 GLU A N 1
ATOM 3048 C CA . GLU A 1 393 ? -31.433 -5.795 -1.844 1.00 93.38 393 GLU A CA 1
ATOM 3049 C C . GLU A 1 393 ? -30.156 -4.966 -1.685 1.00 93.38 393 GLU A C 1
ATOM 3051 O O . GLU A 1 393 ? -29.325 -5.268 -0.828 1.00 93.38 393 GLU A O 1
ATOM 3056 N N . ARG A 1 394 ? -30.016 -3.881 -2.461 1.00 89.12 394 ARG A N 1
ATOM 3057 C CA . ARG A 1 394 ? -28.922 -2.917 -2.299 1.00 89.12 394 ARG A CA 1
ATOM 3058 C C . ARG A 1 394 ? -28.981 -2.261 -0.923 1.00 89.12 394 ARG A C 1
ATOM 3060 O O . ARG A 1 394 ? -27.957 -2.206 -0.244 1.00 89.12 394 ARG A O 1
ATOM 3067 N N . LEU A 1 395 ? -30.160 -1.770 -0.530 1.00 94.06 395 LEU A N 1
ATOM 3068 C CA . LEU A 1 395 ? -30.353 -1.115 0.764 1.00 94.06 395 LEU A CA 1
ATOM 3069 C C . LEU A 1 395 ? -29.974 -2.061 1.906 1.00 94.06 395 LEU A C 1
ATOM 3071 O O . LEU A 1 395 ? -29.156 -1.692 2.741 1.00 94.06 395 LEU A O 1
ATOM 3075 N N . ARG A 1 396 ? -30.485 -3.298 1.898 1.00 96.00 396 ARG A N 1
ATOM 3076 C CA . ARG A 1 396 ? -30.118 -4.333 2.875 1.00 96.00 396 ARG A CA 1
ATOM 3077 C C . ARG A 1 396 ? -28.617 -4.545 2.905 1.00 96.00 396 ARG A C 1
ATOM 3079 O O . ARG A 1 396 ? -28.020 -4.334 3.943 1.00 96.00 396 ARG A O 1
ATOM 3086 N N . LYS A 1 397 ? -27.981 -4.802 1.761 1.00 89.12 397 LYS A N 1
ATOM 3087 C CA . LYS A 1 397 ? -26.532 -5.030 1.700 1.00 89.12 397 LYS A CA 1
ATOM 3088 C C . LYS A 1 397 ? -25.723 -3.885 2.329 1.00 89.12 397 LYS A C 1
ATOM 3090 O O . LYS A 1 397 ? -24.821 -4.137 3.122 1.00 89.12 397 LYS A O 1
ATOM 3095 N N . VAL A 1 398 ? -26.043 -2.628 1.999 1.00 92.75 398 VAL A N 1
ATOM 3096 C CA . VAL A 1 398 ? -25.356 -1.454 2.568 1.00 92.75 398 VAL A CA 1
ATOM 3097 C C . VAL A 1 398 ? -25.599 -1.345 4.073 1.00 92.75 398 VAL A C 1
ATOM 3099 O O . VAL A 1 398 ? -24.655 -1.095 4.819 1.00 92.75 398 VAL A O 1
ATOM 3102 N N . PHE A 1 399 ? -26.834 -1.535 4.537 1.00 97.69 399 PHE A N 1
ATOM 3103 C CA . PHE A 1 399 ? -27.171 -1.421 5.956 1.00 97.69 399 PHE A CA 1
ATOM 3104 C C . PHE A 1 399 ? -26.654 -2.604 6.785 1.00 97.69 399 PHE A C 1
ATOM 3106 O O . PHE A 1 399 ? -26.168 -2.386 7.891 1.00 97.69 399 PHE A O 1
ATOM 3113 N N . ASP A 1 400 ? -26.679 -3.820 6.254 1.00 96.81 400 ASP A N 1
ATOM 3114 C CA . ASP A 1 400 ? -26.202 -5.027 6.926 1.00 96.81 400 ASP A CA 1
ATOM 3115 C C . ASP A 1 400 ? -24.696 -4.924 7.197 1.00 96.81 400 ASP A C 1
ATOM 3117 O O . ASP A 1 400 ? -24.246 -5.162 8.316 1.00 96.81 400 ASP A O 1
ATOM 3121 N N . THR A 1 401 ? -23.904 -4.462 6.223 1.00 93.19 401 THR A N 1
ATOM 3122 C CA . THR A 1 401 ? -22.465 -4.245 6.432 1.00 93.19 401 THR A CA 1
ATOM 3123 C C . THR A 1 401 ? -22.175 -2.978 7.243 1.00 93.19 401 THR A C 1
ATOM 3125 O O . THR A 1 401 ? -21.444 -3.032 8.231 1.00 93.19 401 THR A O 1
ATOM 3128 N N . ASN A 1 402 ? -22.711 -1.820 6.840 1.00 96.81 402 ASN A N 1
ATOM 3129 C CA . ASN A 1 402 ? -22.282 -0.533 7.398 1.00 96.81 402 ASN A CA 1
ATOM 3130 C C . ASN A 1 402 ? -22.943 -0.202 8.734 1.00 96.81 402 ASN A C 1
ATOM 3132 O O . ASN A 1 402 ? -22.373 0.569 9.499 1.00 96.81 402 ASN A O 1
ATOM 3136 N N . VAL A 1 403 ? -24.156 -0.704 8.982 1.00 98.25 403 VAL A N 1
ATOM 3137 C CA . VAL A 1 403 ? -24.927 -0.418 10.197 1.00 98.25 403 VAL A CA 1
ATOM 3138 C C . VAL A 1 403 ? -24.936 -1.648 11.087 1.00 98.25 403 VAL A C 1
ATOM 3140 O O . VAL A 1 403 ? -24.290 -1.618 12.127 1.00 98.25 403 VAL A O 1
ATOM 3143 N N . LEU A 1 404 ? -25.606 -2.734 10.692 1.00 98.31 404 LEU A N 1
ATOM 3144 C CA . LEU A 1 404 ? -25.745 -3.913 11.550 1.00 98.31 404 LEU A CA 1
ATOM 3145 C C . LEU A 1 404 ? -24.375 -4.474 11.950 1.00 98.31 404 LEU A C 1
ATOM 3147 O O . LEU A 1 404 ? -24.137 -4.677 13.139 1.00 98.31 404 LEU A O 1
ATOM 3151 N N . GLY A 1 405 ? -23.445 -4.610 11.003 1.00 98.25 405 GLY A N 1
ATOM 3152 C CA . GLY A 1 405 ? -22.077 -5.034 11.296 1.00 98.25 405 GLY A CA 1
ATOM 3153 C C . GLY A 1 405 ? -21.347 -4.112 12.268 1.00 98.25 405 GLY A C 1
ATOM 3154 O O . GLY A 1 405 ? -20.736 -4.580 13.228 1.00 98.25 405 GLY A O 1
ATOM 3155 N N . ALA A 1 406 ? -21.494 -2.794 12.114 1.00 98.31 406 ALA A N 1
ATOM 3156 C CA . ALA A 1 406 ? -20.924 -1.840 13.061 1.00 98.31 406 ALA A CA 1
ATOM 3157 C C . ALA A 1 406 ? -21.534 -1.964 14.467 1.00 98.31 406 ALA A C 1
ATOM 3159 O O . ALA A 1 406 ? -20.803 -1.900 15.455 1.00 98.31 406 ALA A O 1
ATOM 3160 N N . TYR A 1 407 ? -22.848 -2.187 14.567 1.00 98.62 407 TYR A N 1
ATOM 3161 C CA . TYR A 1 407 ? -23.527 -2.445 15.838 1.00 98.62 407 TYR A CA 1
ATOM 3162 C C . TYR A 1 407 ? -23.049 -3.748 16.484 1.00 98.62 407 TYR A C 1
ATOM 3164 O O . TYR A 1 407 ? -22.797 -3.757 17.686 1.00 98.62 407 TYR A O 1
ATOM 3172 N N . MET A 1 408 ? -22.881 -4.828 15.717 1.00 98.69 408 MET A N 1
ATOM 3173 C CA . MET A 1 408 ? -22.384 -6.106 16.238 1.00 98.69 408 MET A CA 1
ATOM 3174 C C . MET A 1 408 ? -20.943 -5.980 16.743 1.00 98.69 408 MET A C 1
ATOM 3176 O O . MET A 1 408 ? -20.665 -6.364 17.878 1.00 98.69 408 MET A O 1
ATOM 3180 N N . CYS A 1 409 ? -20.046 -5.357 15.971 1.00 98.44 409 CYS A N 1
ATOM 3181 C CA . CYS A 1 409 ? -18.672 -5.109 16.415 1.00 98.44 409 CYS A CA 1
ATOM 3182 C C . CYS A 1 409 ? -18.622 -4.208 17.658 1.00 98.44 409 CYS A C 1
ATOM 3184 O O . CYS A 1 409 ? -17.889 -4.494 18.602 1.00 98.44 409 CYS A O 1
ATOM 3186 N N . ALA A 1 410 ? -19.411 -3.130 17.690 1.00 98.12 410 ALA A N 1
ATOM 3187 C CA . ALA A 1 410 ? -19.464 -2.226 18.836 1.00 98.12 410 ALA A CA 1
ATOM 3188 C C . ALA A 1 410 ? -20.058 -2.901 20.085 1.00 98.12 410 ALA A C 1
ATOM 3190 O O . ALA A 1 410 ? -19.599 -2.642 21.197 1.00 98.12 410 ALA A O 1
ATOM 3191 N N . ARG A 1 411 ? -21.038 -3.795 19.911 1.00 98.12 411 ARG A N 1
ATOM 3192 C CA . ARG A 1 411 ? -21.623 -4.607 20.984 1.00 98.12 411 ARG A CA 1
ATOM 3193 C C . ARG A 1 411 ? -20.594 -5.558 21.588 1.00 98.12 411 ARG A C 1
ATOM 3195 O O . ARG A 1 411 ? -20.491 -5.622 22.809 1.00 98.12 411 ARG A O 1
ATOM 3202 N N . GLU A 1 412 ? -19.830 -6.274 20.765 1.00 98.06 412 GLU A N 1
ATOM 3203 C CA . GLU A 1 412 ? -18.774 -7.161 21.271 1.00 98.06 412 GLU A CA 1
ATOM 3204 C C . GLU A 1 412 ? -17.641 -6.374 21.936 1.00 98.06 412 GLU A C 1
ATOM 3206 O O . GLU A 1 412 ? -17.204 -6.738 23.028 1.00 98.06 412 GLU A O 1
ATOM 3211 N N . ALA A 1 413 ? -17.259 -5.220 21.381 1.00 96.75 413 ALA A N 1
ATOM 3212 C CA . ALA A 1 413 ? -16.328 -4.307 22.039 1.00 96.75 413 ALA A CA 1
ATOM 3213 C C . ALA A 1 413 ? -16.849 -3.857 23.418 1.00 96.75 413 ALA A C 1
ATOM 3215 O O . ALA A 1 413 ? -16.128 -3.923 24.408 1.00 96.75 413 ALA A O 1
ATOM 3216 N N . ALA A 1 414 ? -18.122 -3.467 23.519 1.00 95.50 414 ALA A N 1
ATOM 3217 C CA . ALA A 1 414 ? -18.744 -3.053 24.777 1.00 95.50 414 ALA A CA 1
ATOM 3218 C C . ALA A 1 414 ? -18.818 -4.173 25.834 1.00 95.50 414 ALA A C 1
ATOM 3220 O O . ALA A 1 414 ? -18.854 -3.879 27.031 1.00 95.50 414 ALA A O 1
ATOM 3221 N N . ARG A 1 415 ? -18.868 -5.441 25.402 1.00 94.44 415 ARG A N 1
ATOM 3222 C CA . ARG A 1 415 ? -18.886 -6.622 26.279 1.00 94.44 415 ARG A CA 1
ATOM 3223 C C . ARG A 1 415 ? -17.498 -7.005 26.787 1.00 94.44 415 ARG A C 1
ATOM 3225 O O . ARG A 1 415 ? -17.397 -7.462 27.920 1.00 94.44 415 ARG A O 1
ATOM 3232 N N . ARG A 1 416 ? -16.468 -6.851 25.951 1.00 92.69 416 ARG A N 1
ATOM 3233 C CA . ARG A 1 416 ? -15.136 -7.438 26.177 1.00 92.69 416 ARG A CA 1
ATOM 3234 C C . ARG A 1 416 ? -14.065 -6.447 26.620 1.00 92.69 416 ARG A C 1
ATOM 3236 O O . ARG A 1 416 ? -13.128 -6.839 27.309 1.00 92.69 416 ARG A O 1
ATOM 3243 N N . LEU A 1 417 ? -14.186 -5.169 26.251 1.00 90.56 417 LEU A N 1
ATOM 3244 C CA . LEU A 1 417 ? -13.198 -4.163 26.640 1.00 90.56 417 LEU A CA 1
ATOM 3245 C C . LEU A 1 417 ? -13.147 -4.012 28.173 1.00 90.56 417 LEU A C 1
ATOM 3247 O O . LEU A 1 417 ? -14.200 -3.905 28.812 1.00 90.56 417 LEU A O 1
ATOM 3251 N N . PRO A 1 418 ? -11.947 -3.945 28.777 1.00 80.94 418 PRO A N 1
ATOM 3252 C CA . PRO A 1 418 ? -11.809 -3.828 30.219 1.00 80.94 418 PRO A CA 1
ATOM 3253 C C . PRO A 1 418 ? -12.407 -2.509 30.718 1.00 80.94 418 PRO A C 1
ATOM 3255 O O . PRO A 1 418 ? -12.212 -1.444 30.118 1.00 80.94 418 PRO A O 1
ATOM 3258 N N . ALA A 1 419 ? -13.146 -2.594 31.827 1.00 71.44 419 ALA A N 1
ATOM 3259 C CA . ALA A 1 419 ? -13.707 -1.443 32.521 1.00 71.44 419 ALA A CA 1
ATOM 3260 C C . ALA A 1 419 ? -12.672 -0.831 33.475 1.00 71.44 419 ALA A C 1
ATOM 3262 O O . ALA A 1 419 ? -11.966 -1.545 34.181 1.00 71.44 419 ALA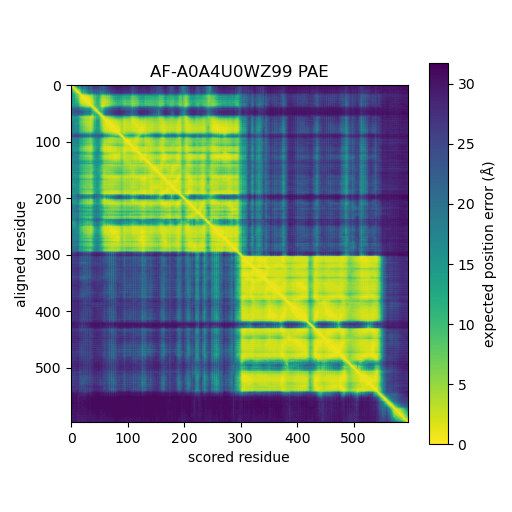 A O 1
ATOM 3263 N N . SER A 1 420 ? -12.654 0.498 33.579 1.00 62.16 420 SER A N 1
ATOM 3264 C CA . SER A 1 420 ? -11.710 1.251 34.424 1.00 62.16 420 SER A CA 1
ATOM 3265 C C . SER A 1 420 ? -11.824 0.952 35.928 1.00 62.16 420 SER A C 1
ATOM 3267 O O . SER A 1 420 ? -10.975 1.401 36.694 1.00 62.16 420 SER A O 1
ATOM 3269 N N . SER A 1 421 ? -12.868 0.243 36.372 1.00 53.12 421 SER A N 1
ATOM 3270 C CA . SER A 1 421 ? -13.086 -0.135 37.772 1.00 53.12 421 SER A CA 1
ATOM 3271 C C . SER A 1 421 ? -12.411 -1.451 38.176 1.00 53.12 421 SER A C 1
ATOM 3273 O O . SER A 1 421 ? -12.544 -1.850 39.332 1.00 53.12 421 SER A O 1
ATOM 3275 N N . SER A 1 422 ? -11.708 -2.148 37.272 1.00 51.78 422 SER A N 1
ATOM 3276 C CA . SER A 1 422 ? -10.834 -3.250 37.685 1.00 51.78 422 SER A CA 1
ATOM 3277 C C . SER A 1 422 ? -9.659 -2.677 38.477 1.00 51.78 422 SER A C 1
ATOM 3279 O O . SER A 1 422 ? -8.907 -1.851 37.967 1.00 51.78 422 SER A O 1
ATOM 3281 N N . SER A 1 423 ? -9.500 -3.115 39.723 1.00 44.28 423 SER A N 1
ATOM 3282 C CA . SER A 1 423 ? -8.534 -2.648 40.732 1.00 44.28 423 SER A CA 1
ATOM 3283 C C . SER A 1 423 ? -7.044 -2.784 40.360 1.00 44.28 423 SER A C 1
ATOM 3285 O O . SER A 1 423 ? -6.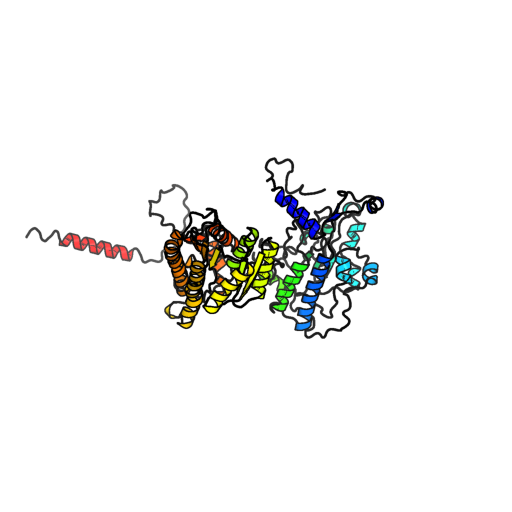178 -2.560 41.202 1.00 44.28 423 SER A O 1
ATOM 3287 N N . SER A 1 424 ? -6.736 -3.136 39.112 1.00 45.16 424 SER A N 1
ATOM 3288 C CA . SER A 1 424 ? -5.404 -3.433 38.581 1.00 45.16 424 SER A CA 1
ATOM 3289 C C . SER A 1 424 ? -4.976 -2.560 37.393 1.00 45.16 424 SER A C 1
ATOM 3291 O O . SER A 1 424 ? -3.847 -2.702 36.935 1.00 45.16 424 SER A O 1
ATOM 3293 N N . SER A 1 425 ? -5.829 -1.673 36.868 1.00 47.09 425 SER A N 1
ATOM 3294 C CA . SER A 1 425 ? -5.485 -0.819 35.719 1.00 47.09 425 SER A CA 1
ATOM 3295 C C . SER A 1 425 ? -5.054 0.578 36.166 1.00 47.09 425 SER A C 1
ATOM 3297 O O . SER A 1 425 ? -5.837 1.309 36.776 1.00 47.09 425 SER A O 1
ATOM 3299 N N . SER A 1 426 ? -3.818 0.962 35.833 1.00 52.66 426 SER A N 1
ATOM 3300 C CA . SER A 1 426 ? -3.334 2.339 35.967 1.00 52.66 426 SER A CA 1
ATOM 3301 C C . SER A 1 426 ? -4.330 3.322 35.329 1.00 52.66 426 SER A C 1
ATOM 3303 O O . SER A 1 426 ? -4.903 2.999 34.285 1.00 52.66 426 SER A O 1
ATOM 3305 N N . PRO A 1 427 ? -4.500 4.545 35.869 1.00 51.12 427 PRO A N 1
ATOM 3306 C CA . PRO A 1 427 ? -5.397 5.576 35.319 1.00 51.12 427 PRO A CA 1
ATOM 3307 C C . PRO A 1 427 ? -5.146 5.947 33.838 1.00 51.12 427 PRO A C 1
ATOM 3309 O O . PRO A 1 427 ? -5.939 6.673 33.234 1.00 51.12 427 PRO A O 1
ATOM 3312 N N . GLU A 1 428 ? -4.065 5.431 33.250 1.00 52.88 428 GLU A N 1
ATOM 3313 C CA . GLU A 1 428 ? -3.613 5.623 31.873 1.00 52.88 428 GLU A CA 1
ATOM 3314 C C . GLU A 1 428 ? -4.170 4.594 30.863 1.00 52.88 428 GLU A C 1
ATOM 3316 O O . GLU A 1 428 ? -4.122 4.848 29.660 1.00 52.88 428 GLU A O 1
ATOM 3321 N N . GLN A 1 429 ? -4.750 3.468 31.303 1.00 58.41 429 GLN A N 1
ATOM 3322 C CA . GLN A 1 429 ? -5.299 2.426 30.416 1.00 58.41 429 GLN A CA 1
ATOM 3323 C C . GLN A 1 429 ? -6.824 2.528 30.292 1.00 58.41 429 GLN A C 1
ATOM 3325 O O . GLN A 1 429 ? -7.577 1.801 30.935 1.00 58.41 429 GLN A O 1
ATOM 3330 N N . LYS A 1 430 ? -7.291 3.452 29.445 1.00 70.19 430 LYS A N 1
ATOM 3331 C CA . LYS A 1 430 ? -8.713 3.566 29.080 1.00 70.19 430 LYS A CA 1
ATOM 3332 C C . LYS A 1 430 ? -8.968 2.962 27.708 1.00 70.19 430 LYS A C 1
ATOM 3334 O O . LYS A 1 430 ? -8.426 3.452 26.716 1.00 70.19 430 LYS A O 1
ATOM 3339 N N . SER A 1 431 ? -9.843 1.962 27.664 1.00 92.00 431 SER A N 1
ATOM 3340 C CA . SER A 1 431 ? -10.274 1.316 26.427 1.00 92.00 431 SER A CA 1
ATOM 3341 C C . SER A 1 431 ? -10.940 2.309 25.469 1.00 92.00 431 SER A C 1
ATOM 3343 O O . SER A 1 431 ? -11.581 3.274 25.903 1.00 92.00 431 SER A O 1
ATOM 3345 N N . SER A 1 432 ? -10.806 2.085 24.162 1.00 96.00 432 SER A N 1
ATOM 3346 C CA . SER A 1 432 ? -11.319 3.016 23.149 1.00 96.00 432 SER A CA 1
ATOM 3347 C C . SER A 1 432 ? -11.974 2.307 21.968 1.00 96.00 432 SER A C 1
ATOM 3349 O O . SER A 1 432 ? -11.435 1.347 21.422 1.00 96.00 432 SER A O 1
ATOM 3351 N N . ILE A 1 433 ? -13.126 2.810 21.539 1.00 98.31 433 ILE A N 1
ATOM 3352 C CA . ILE A 1 433 ? -13.804 2.402 20.311 1.00 98.31 433 ILE A CA 1
ATOM 3353 C C . ILE A 1 433 ? -13.773 3.586 19.345 1.00 98.31 433 ILE A C 1
ATOM 3355 O O . ILE A 1 433 ? -14.233 4.683 19.674 1.00 98.31 433 ILE A O 1
ATOM 3359 N N . VAL A 1 434 ? -13.258 3.364 18.136 1.00 98.69 434 VAL A N 1
ATOM 3360 C CA . VAL A 1 434 ? -13.266 4.359 17.059 1.00 98.69 434 VAL A CA 1
ATOM 3361 C C . VAL A 1 434 ? -14.100 3.842 15.895 1.00 98.69 434 VAL A C 1
ATOM 3363 O O . VAL A 1 434 ? -13.798 2.807 15.310 1.00 98.69 434 VAL A O 1
ATOM 3366 N N . LEU A 1 435 ? -15.158 4.569 15.549 1.00 98.62 435 LEU A N 1
ATOM 3367 C CA . LEU A 1 435 ? -16.077 4.218 14.470 1.00 98.62 435 LEU A CA 1
ATOM 3368 C C . LEU A 1 435 ? -15.780 5.051 13.219 1.00 98.62 435 LEU A C 1
ATOM 3370 O O . LEU A 1 435 ? -15.644 6.275 13.284 1.00 98.62 435 LEU A O 1
ATOM 3374 N N . LEU A 1 436 ? -15.704 4.411 12.052 1.00 97.50 436 LEU A N 1
ATOM 3375 C CA . LEU A 1 436 ? -15.465 5.127 10.803 1.00 97.50 436 LEU A CA 1
ATOM 3376 C C . LEU A 1 436 ? -16.782 5.575 10.154 1.00 97.50 436 LEU A C 1
ATOM 3378 O O . LEU A 1 436 ? -17.495 4.805 9.499 1.00 97.50 436 LEU A O 1
ATOM 3382 N N . SER A 1 437 ? -17.082 6.860 10.324 1.00 96.56 437 SER A N 1
ATOM 3383 C CA . SER A 1 437 ? -18.193 7.561 9.682 1.00 96.56 437 SER A CA 1
ATOM 3384 C C . SER A 1 437 ? -17.759 8.129 8.314 1.00 96.56 437 SER A C 1
ATOM 3386 O O . SER A 1 437 ? -16.889 7.582 7.638 1.00 96.56 437 SER A O 1
ATOM 3388 N N . SER A 1 438 ? -18.391 9.206 7.847 1.00 93.31 438 SER A N 1
ATOM 3389 C CA . SER A 1 438 ? -18.037 9.926 6.623 1.00 93.31 438 SER A CA 1
ATOM 3390 C C . SER A 1 438 ? -18.604 11.343 6.640 1.00 93.31 438 SER A C 1
ATOM 3392 O O . SER A 1 438 ? -19.666 11.584 7.210 1.00 93.31 438 SER A O 1
ATOM 3394 N N . ALA A 1 439 ? -17.971 12.272 5.919 1.00 90.19 439 ALA A N 1
ATOM 3395 C CA . ALA A 1 439 ? -18.577 13.564 5.597 1.00 90.19 439 ALA A CA 1
ATOM 3396 C C . ALA A 1 439 ? -19.963 13.416 4.928 1.00 90.19 439 ALA A C 1
ATOM 3398 O O . ALA A 1 439 ? -20.827 14.277 5.105 1.00 90.19 439 ALA A O 1
ATOM 3399 N N . ALA A 1 440 ? -20.210 12.304 4.219 1.00 87.50 440 ALA A N 1
ATOM 3400 C CA . ALA A 1 440 ? -21.510 11.978 3.629 1.00 87.50 440 ALA A CA 1
ATOM 3401 C C . ALA A 1 440 ? -22.655 11.974 4.658 1.00 87.50 440 ALA A C 1
ATOM 3403 O O . ALA A 1 440 ? -23.757 12.397 4.320 1.00 87.50 440 ALA A O 1
ATOM 3404 N N . ALA A 1 441 ? -22.388 11.606 5.917 1.00 91.62 441 ALA A N 1
ATOM 3405 C CA . ALA A 1 441 ? -23.379 11.629 6.995 1.00 91.62 441 ALA A CA 1
ATOM 3406 C C . ALA A 1 441 ? -23.978 13.029 7.226 1.00 91.62 441 ALA A C 1
ATOM 3408 O O . ALA A 1 441 ? -25.122 13.166 7.650 1.00 91.62 441 ALA A O 1
ATOM 3409 N N . ARG A 1 442 ? -23.217 14.087 6.910 1.00 89.44 442 ARG A N 1
ATOM 3410 C CA . ARG A 1 442 ? -23.661 15.486 7.006 1.00 89.44 442 ARG A CA 1
ATOM 3411 C C . ARG A 1 442 ? -24.188 16.043 5.686 1.00 89.44 442 ARG A C 1
ATOM 3413 O O . ARG A 1 442 ? -24.985 16.978 5.699 1.00 89.44 442 ARG A O 1
ATOM 3420 N N . LEU A 1 443 ? -23.685 15.532 4.564 1.00 85.56 443 LEU A N 1
ATOM 3421 C CA . LEU A 1 443 ? -23.984 16.044 3.224 1.00 85.56 443 LEU A CA 1
ATOM 3422 C C . LEU A 1 443 ? -25.221 15.390 2.597 1.00 85.56 443 LEU A C 1
ATOM 3424 O O . LEU A 1 443 ? -25.816 15.971 1.693 1.00 85.56 443 LEU A O 1
ATOM 3428 N N . GLY A 1 444 ? -25.600 14.192 3.048 1.00 85.31 444 GLY A N 1
ATOM 3429 C CA . GLY A 1 444 ? -26.784 13.463 2.586 1.00 85.31 444 GLY A CA 1
ATOM 3430 C C . GLY A 1 444 ? -26.664 12.826 1.196 1.00 85.31 444 GLY A C 1
ATOM 3431 O O . GLY A 1 444 ? -27.511 12.013 0.851 1.00 85.31 444 GLY A O 1
ATOM 3432 N N . SER A 1 445 ? -25.630 13.159 0.413 1.00 84.38 445 SER A N 1
ATOM 3433 C CA . SER A 1 445 ? -25.329 12.591 -0.917 1.00 84.38 445 SER A CA 1
ATOM 3434 C C . SER A 1 445 ? -26.541 12.482 -1.870 1.00 84.38 445 SER A C 1
ATOM 3436 O O . SER A 1 445 ? -26.816 11.396 -2.394 1.00 84.38 445 SER A O 1
ATOM 3438 N N . PRO A 1 446 ? -27.299 13.576 -2.100 1.00 87.56 446 PRO A N 1
ATOM 3439 C CA . PRO A 1 446 ? -28.507 13.536 -2.923 1.00 87.56 446 PRO A CA 1
ATOM 3440 C C . PRO A 1 446 ? -28.199 13.112 -4.364 1.00 87.56 446 PRO A C 1
ATOM 3442 O O . PRO A 1 446 ? -27.217 13.567 -4.945 1.00 87.56 446 PRO A O 1
ATOM 3445 N N . ASN A 1 447 ? -29.073 12.283 -4.944 1.00 84.25 447 ASN A N 1
ATOM 3446 C CA . ASN A 1 447 ? -28.961 11.722 -6.303 1.00 84.25 447 ASN A CA 1
ATOM 3447 C C . ASN A 1 447 ? -27.729 10.831 -6.554 1.00 84.25 447 ASN A C 1
ATOM 3449 O O . ASN A 1 447 ? -27.474 10.462 -7.696 1.00 84.25 447 ASN A O 1
ATOM 3453 N N . GLU A 1 448 ? -26.975 10.481 -5.510 1.00 82.44 448 GLU A N 1
ATOM 3454 C CA . GLU A 1 448 ? -25.780 9.644 -5.619 1.00 82.44 448 GLU A CA 1
ATOM 3455 C C . GLU A 1 448 ? -25.913 8.394 -4.738 1.00 82.44 448 GLU A C 1
ATOM 3457 O O . GLU A 1 448 ? -26.142 7.296 -5.236 1.00 82.44 448 GLU A O 1
ATOM 3462 N N . CYS A 1 449 ? -25.796 8.541 -3.417 1.00 85.12 449 CYS A N 1
ATOM 3463 C CA . CYS A 1 449 ? -25.731 7.414 -2.482 1.00 85.12 449 CYS A CA 1
ATOM 3464 C C . CYS A 1 449 ? -26.334 7.779 -1.118 1.00 85.12 449 CYS A C 1
ATOM 3466 O O . CYS A 1 449 ? -25.659 7.817 -0.085 1.00 85.12 449 CYS A O 1
ATOM 3468 N N . VAL A 1 450 ? -27.633 8.094 -1.121 1.00 92.88 450 VAL A N 1
ATOM 3469 C CA . VAL A 1 450 ? -28.379 8.459 0.097 1.00 92.88 450 VAL A CA 1
ATOM 3470 C C . VAL A 1 450 ? -28.445 7.314 1.118 1.00 92.88 450 VAL A C 1
ATOM 3472 O O . VAL A 1 450 ? -28.512 7.562 2.318 1.00 92.88 450 VAL A O 1
ATOM 3475 N N . ASP A 1 451 ? -28.368 6.067 0.655 1.00 94.19 451 ASP A N 1
ATOM 3476 C CA . ASP A 1 451 ? -28.276 4.848 1.459 1.00 94.19 451 ASP A CA 1
ATOM 3477 C C . ASP A 1 451 ? -26.952 4.770 2.229 1.00 94.19 451 ASP A C 1
ATOM 3479 O O . ASP A 1 451 ? -26.941 4.578 3.447 1.00 94.19 451 ASP A O 1
ATOM 3483 N N . TYR A 1 452 ? -25.833 5.026 1.547 1.00 92.31 452 TYR A N 1
ATOM 3484 C CA . TYR A 1 452 ? -24.524 5.142 2.185 1.00 92.31 452 TYR A CA 1
ATOM 3485 C C . TYR A 1 452 ? -24.487 6.310 3.180 1.00 92.31 452 TYR A C 1
ATOM 3487 O O . TYR A 1 452 ? -24.061 6.128 4.323 1.00 92.31 452 TYR A O 1
ATOM 3495 N N . ALA A 1 453 ? -24.973 7.493 2.790 1.00 92.56 453 ALA A N 1
ATOM 3496 C CA . ALA A 1 453 ? -25.038 8.654 3.679 1.00 92.56 453 ALA A CA 1
ATOM 3497 C C . ALA A 1 453 ? -25.883 8.374 4.934 1.00 92.56 453 ALA A C 1
ATOM 3499 O O . ALA A 1 453 ? -25.436 8.668 6.044 1.00 92.56 453 ALA A O 1
ATOM 3500 N N . GLY A 1 454 ? -27.051 7.742 4.773 1.00 96.31 454 GLY A N 1
ATOM 3501 C CA . GLY A 1 454 ? -27.898 7.297 5.878 1.00 96.31 454 GLY A CA 1
ATOM 3502 C C . GLY A 1 454 ? -27.188 6.297 6.792 1.00 96.31 454 GLY A C 1
ATOM 3503 O O . GLY A 1 454 ? -27.202 6.472 8.011 1.00 96.31 454 GLY A O 1
ATOM 3504 N N . SER A 1 455 ? -26.474 5.318 6.222 1.00 97.44 455 SER A N 1
ATOM 3505 C CA . SER A 1 455 ? -25.689 4.350 7.001 1.00 97.44 455 SER A CA 1
ATOM 3506 C C . SER A 1 455 ? -24.606 5.022 7.855 1.00 97.44 455 SER A C 1
ATOM 3508 O O . SER A 1 455 ? -24.432 4.682 9.022 1.00 97.44 455 SER A O 1
ATOM 3510 N N . LYS A 1 456 ? -23.923 6.049 7.329 1.00 96.56 456 LYS A N 1
ATOM 3511 C CA . LYS A 1 456 ? -22.909 6.807 8.080 1.00 96.56 456 LYS A CA 1
ATOM 3512 C C . LYS A 1 456 ? -23.533 7.783 9.089 1.00 96.56 456 LYS A C 1
ATOM 3514 O O . LYS A 1 456 ? -22.955 8.007 10.148 1.00 96.56 456 LYS A O 1
ATOM 3519 N N . GLY A 1 457 ? -24.748 8.275 8.839 1.00 97.38 457 GLY A N 1
ATOM 3520 C CA . GLY A 1 457 ? -25.553 8.982 9.844 1.00 97.38 457 GLY A CA 1
ATOM 3521 C C . GLY A 1 457 ? -25.952 8.096 11.035 1.00 97.38 457 GLY A C 1
ATOM 3522 O O . GLY A 1 457 ? -25.981 8.564 12.176 1.00 97.38 457 GLY A O 1
ATOM 3523 N N . ALA A 1 458 ? -26.183 6.799 10.804 1.00 98.12 458 ALA A N 1
ATOM 3524 C CA . ALA A 1 458 ? -26.387 5.839 11.888 1.00 98.12 458 ALA A CA 1
ATOM 3525 C C . ALA A 1 458 ? -25.120 5.685 12.748 1.00 98.12 458 ALA A C 1
ATOM 3527 O O . ALA A 1 458 ? -25.221 5.700 13.972 1.00 98.12 458 ALA A O 1
ATOM 3528 N N . ILE A 1 459 ? -23.929 5.647 12.133 1.00 98.31 459 ILE A N 1
ATOM 3529 C CA . ILE A 1 459 ? -22.643 5.606 12.856 1.00 98.31 459 ILE A CA 1
ATOM 3530 C C . ILE A 1 459 ? -22.447 6.828 13.759 1.00 98.31 459 ILE A C 1
ATOM 3532 O O . ILE A 1 459 ? -22.043 6.686 14.915 1.00 98.31 459 ILE A O 1
ATOM 3536 N N . ASP A 1 460 ? -22.770 8.025 13.270 1.00 98.06 460 ASP A N 1
ATOM 3537 C CA . ASP A 1 460 ? -22.687 9.246 14.076 1.00 98.06 460 ASP A CA 1
ATOM 3538 C C . ASP A 1 460 ? -23.581 9.171 15.325 1.00 98.06 460 ASP A C 1
ATOM 3540 O O . ASP A 1 460 ? -23.193 9.630 16.399 1.00 98.06 460 ASP A O 1
ATOM 3544 N N . THR A 1 461 ? -24.768 8.576 15.188 1.00 98.06 461 THR A N 1
ATOM 3545 C CA . THR A 1 461 ? -25.738 8.428 16.282 1.00 98.06 461 THR A CA 1
ATOM 3546 C C . THR A 1 461 ? -25.314 7.337 17.266 1.00 98.06 461 THR A C 1
ATOM 3548 O O . THR A 1 461 ? -25.339 7.561 18.479 1.00 98.06 461 THR A O 1
ATOM 3551 N N . LEU A 1 462 ? -24.864 6.188 16.749 1.00 98.44 462 LEU A N 1
ATOM 3552 C CA . LEU A 1 462 ? -24.301 5.085 17.531 1.00 98.44 462 LEU A CA 1
ATOM 3553 C C . LEU A 1 462 ? -23.148 5.577 18.411 1.00 98.44 462 LEU A C 1
ATOM 3555 O O . LEU A 1 462 ? -23.105 5.265 19.597 1.00 98.44 462 LEU A O 1
ATOM 3559 N N . THR A 1 463 ? -22.267 6.411 17.856 1.00 98.50 463 THR A N 1
ATOM 3560 C CA . THR A 1 463 ? -21.129 6.997 18.578 1.00 98.50 463 THR A CA 1
ATOM 3561 C C . THR A 1 463 ? -21.582 7.773 19.812 1.00 98.50 463 THR A C 1
ATOM 3563 O O . THR A 1 463 ? -21.073 7.547 20.908 1.00 98.50 463 THR A O 1
ATOM 3566 N N . VAL A 1 464 ? -22.571 8.662 19.664 1.00 97.94 464 VAL A N 1
ATOM 3567 C CA . VAL A 1 464 ? -23.077 9.488 20.772 1.00 97.94 464 VAL A CA 1
ATOM 3568 C C . VAL A 1 464 ? -23.763 8.639 21.842 1.00 97.94 464 VAL A C 1
ATOM 3570 O O . VAL A 1 464 ? -23.549 8.872 23.033 1.00 97.94 464 VAL A O 1
ATOM 3573 N N . GLY A 1 465 ? -24.600 7.680 21.436 1.00 97.94 465 GLY A N 1
ATOM 3574 C CA . GLY A 1 465 ? -25.300 6.794 22.368 1.00 97.94 465 GLY A CA 1
ATOM 3575 C C . GLY A 1 465 ? -24.325 5.939 23.174 1.00 97.94 465 GLY A C 1
ATOM 3576 O O . GLY A 1 465 ? -24.335 5.976 24.405 1.00 97.94 465 GLY A O 1
ATOM 3577 N N . LEU A 1 466 ? -23.421 5.250 22.479 1.00 97.69 466 LEU A N 1
ATOM 3578 C CA . LEU A 1 466 ? -22.484 4.320 23.097 1.00 97.69 466 LEU A CA 1
ATOM 3579 C C . LEU A 1 466 ? -21.431 5.036 23.957 1.00 97.69 466 LEU A C 1
ATOM 3581 O O . LEU A 1 466 ? -21.049 4.526 25.006 1.00 97.69 466 LEU A O 1
ATOM 3585 N N . ALA A 1 467 ? -21.016 6.253 23.588 1.00 97.75 467 ALA A N 1
ATOM 3586 C CA . ALA A 1 467 ? -20.134 7.072 24.424 1.00 97.75 467 ALA A CA 1
ATOM 3587 C C . ALA A 1 467 ? -20.753 7.401 25.791 1.00 97.75 467 ALA A C 1
ATOM 3589 O O . ALA A 1 467 ? -20.061 7.367 26.808 1.00 97.75 467 ALA A O 1
ATOM 3590 N N . LYS A 1 468 ? -22.054 7.718 25.827 1.00 97.38 468 LYS A N 1
ATOM 3591 C CA . LYS A 1 468 ? -22.775 7.994 27.080 1.00 97.38 468 LYS A CA 1
ATOM 3592 C C . LYS A 1 468 ? -22.958 6.730 27.912 1.00 97.38 468 LYS A C 1
ATOM 3594 O O . LYS A 1 468 ? -22.845 6.791 29.131 1.00 97.38 468 LYS A O 1
ATOM 3599 N N . GLU A 1 469 ? -23.220 5.606 27.254 1.00 95.94 469 GLU A N 1
ATOM 3600 C CA . GLU A 1 469 ? -23.411 4.313 27.909 1.00 95.94 469 GLU A CA 1
ATOM 3601 C C . GLU A 1 469 ? -22.114 3.775 28.531 1.00 95.94 469 GLU A C 1
ATOM 3603 O O . GLU A 1 469 ? -22.120 3.303 29.669 1.00 95.94 469 GLU A O 1
ATOM 3608 N N . LEU A 1 470 ? -20.991 3.860 27.809 1.00 94.88 470 LEU A N 1
ATOM 3609 C CA . LEU A 1 470 ? -19.725 3.262 28.241 1.00 94.88 470 LEU A CA 1
ATOM 3610 C C . LEU A 1 470 ? -18.773 4.238 28.945 1.00 94.88 470 LEU A C 1
ATOM 3612 O O . LEU A 1 470 ? -17.837 3.795 29.613 1.00 94.88 470 LEU A O 1
ATOM 3616 N N . GLY A 1 471 ? -19.029 5.546 28.873 1.00 92.69 471 GLY A N 1
ATOM 3617 C CA . GLY A 1 471 ? -18.257 6.571 29.579 1.00 92.69 471 GLY A CA 1
ATOM 3618 C C . GLY A 1 471 ? -18.109 6.305 31.086 1.00 92.69 471 GLY A C 1
ATOM 3619 O O . GLY A 1 471 ? -16.978 6.327 31.575 1.00 92.69 471 GLY A O 1
ATOM 3620 N N . PRO A 1 472 ? -19.187 5.963 31.827 1.00 89.81 472 PRO A N 1
ATOM 3621 C CA . PRO A 1 472 ? -19.097 5.571 33.238 1.00 89.81 472 PRO A CA 1
ATOM 3622 C C . PRO A 1 472 ? -18.248 4.317 33.497 1.00 89.81 472 PRO A C 1
ATOM 3624 O O . PRO A 1 472 ? -17.719 4.157 34.593 1.00 89.81 472 PRO A O 1
ATOM 3627 N N . LYS A 1 473 ? -18.082 3.439 32.496 1.00 88.56 473 LYS A N 1
ATOM 3628 C CA . LYS A 1 473 ? -17.197 2.259 32.554 1.00 88.56 473 LYS A CA 1
ATOM 3629 C C . LYS A 1 473 ? -15.747 2.590 32.177 1.00 88.56 473 LYS A C 1
ATOM 3631 O O . LYS A 1 473 ? -14.887 1.714 32.210 1.00 88.56 473 LYS A O 1
ATOM 3636 N N . GLY A 1 474 ? -15.460 3.842 31.816 1.00 88.56 474 GLY A N 1
ATOM 3637 C CA . GLY A 1 474 ? -14.137 4.305 31.408 1.00 88.56 474 GLY A CA 1
ATOM 3638 C C . GLY A 1 474 ? -13.757 3.974 29.963 1.00 88.56 474 GLY A C 1
ATOM 3639 O O . GLY A 1 474 ? -12.591 4.143 29.610 1.00 88.56 474 GLY A O 1
ATOM 3640 N N . VAL A 1 475 ? -14.709 3.545 29.126 1.00 93.81 475 VAL A N 1
ATOM 3641 C CA . VAL A 1 475 ? -14.471 3.298 27.696 1.00 93.81 475 VAL A CA 1
ATOM 3642 C C . VAL A 1 475 ? -14.852 4.541 26.898 1.00 93.81 475 VAL A C 1
ATOM 3644 O O . VAL A 1 475 ? -15.957 5.073 27.028 1.00 93.81 475 VAL A O 1
ATOM 3647 N N . ARG A 1 476 ? -13.934 5.015 26.055 1.00 96.19 476 ARG A N 1
ATOM 3648 C CA . ARG A 1 476 ? -14.172 6.157 25.164 1.00 96.19 476 ARG A CA 1
ATOM 3649 C C . ARG A 1 476 ? -14.729 5.663 23.839 1.00 96.19 476 ARG A C 1
ATOM 3651 O O . ARG A 1 476 ? -14.270 4.651 23.322 1.00 96.19 476 ARG A O 1
ATOM 3658 N N . VAL A 1 477 ? -15.688 6.387 23.272 1.00 98.38 477 VAL A N 1
ATOM 3659 C CA . VAL A 1 477 ? -16.254 6.051 21.960 1.00 98.38 477 VAL A CA 1
ATOM 3660 C C . VAL A 1 477 ? -16.286 7.299 21.102 1.00 98.38 477 VAL A C 1
ATOM 3662 O O . VAL A 1 477 ? -16.888 8.292 21.494 1.00 98.38 477 VAL A O 1
ATOM 3665 N N . ASN A 1 478 ? -15.631 7.275 19.947 1.00 98.62 478 ASN A N 1
ATOM 3666 C CA . ASN A 1 478 ? -15.540 8.420 19.042 1.00 98.62 478 ASN A CA 1
ATOM 3667 C C . ASN A 1 478 ? -15.710 7.977 17.591 1.00 98.62 478 ASN A C 1
ATOM 3669 O O . ASN A 1 478 ? -15.526 6.803 17.276 1.00 98.62 478 ASN A O 1
ATOM 3673 N N . ALA A 1 479 ? -15.996 8.923 16.701 1.00 98.50 479 ALA A N 1
ATOM 3674 C CA . ALA A 1 479 ? -15.990 8.683 15.268 1.00 98.50 479 ALA A CA 1
ATOM 3675 C C . ALA A 1 479 ? -15.006 9.585 14.535 1.00 98.50 479 ALA A C 1
ATOM 3677 O O . ALA A 1 479 ? -14.741 10.722 14.934 1.00 98.50 479 ALA A O 1
ATOM 3678 N N . VAL A 1 480 ? -14.540 9.098 13.390 1.00 98.44 480 VAL A N 1
ATOM 3679 C CA . VAL A 1 480 ? -13.845 9.908 12.389 1.00 98.44 480 VAL A CA 1
ATOM 3680 C C . VAL A 1 480 ? -14.732 10.006 11.154 1.00 98.44 480 VAL A C 1
ATOM 3682 O O . VAL A 1 480 ? -15.294 9.008 10.707 1.00 98.44 480 VAL A O 1
ATOM 3685 N N . ARG A 1 481 ? -14.874 11.213 10.604 1.00 96.44 481 ARG A N 1
ATOM 3686 C CA . ARG A 1 481 ? -15.600 11.532 9.370 1.00 96.44 481 ARG A CA 1
ATOM 3687 C C . ARG A 1 481 ? -14.601 11.963 8.297 1.00 96.44 481 ARG A C 1
ATOM 3689 O O . ARG A 1 481 ? -14.290 13.153 8.179 1.00 96.44 481 ARG A O 1
ATOM 3696 N N . PRO A 1 482 ? -14.090 11.022 7.494 1.00 92.69 482 PRO A N 1
ATOM 3697 C CA . PRO A 1 482 ? -13.240 11.368 6.372 1.00 92.69 482 PRO A CA 1
ATOM 3698 C C . PRO A 1 482 ? -14.032 12.096 5.282 1.00 92.69 482 PRO A C 1
ATOM 3700 O O . PRO A 1 482 ? -15.224 11.838 5.074 1.00 92.69 482 PRO A O 1
ATOM 3703 N N . GLY A 1 483 ? -13.357 13.017 4.597 1.00 87.75 483 GLY A N 1
ATOM 3704 C CA . GLY A 1 483 ? -13.867 13.700 3.413 1.00 87.75 483 GLY A CA 1
ATOM 3705 C C . GLY A 1 483 ? -13.609 12.893 2.145 1.00 87.75 483 GLY A C 1
ATOM 3706 O O . GLY A 1 483 ? -13.867 11.694 2.087 1.00 87.75 483 GLY A O 1
ATOM 3707 N N . ILE A 1 484 ? -13.100 13.568 1.118 1.00 81.75 484 ILE A N 1
ATOM 3708 C CA . ILE A 1 484 ? -12.626 12.919 -0.104 1.00 81.75 484 ILE A CA 1
ATOM 3709 C C . ILE A 1 484 ? -11.196 12.431 0.152 1.00 81.75 484 ILE A C 1
ATOM 3711 O O . ILE A 1 484 ? -10.278 13.250 0.232 1.00 81.75 484 ILE A O 1
ATOM 3715 N N . ILE A 1 485 ? -11.033 11.119 0.330 1.00 80.69 485 ILE A N 1
ATOM 3716 C CA . ILE A 1 485 ? -9.755 10.474 0.655 1.00 80.69 485 ILE A CA 1
ATOM 3717 C C . ILE A 1 485 ? -9.378 9.535 -0.478 1.00 80.69 485 ILE A C 1
ATOM 3719 O O . ILE A 1 485 ? -10.201 8.726 -0.895 1.00 80.69 485 ILE A O 1
ATOM 3723 N N . ASP A 1 486 ? -8.137 9.605 -0.941 1.00 67.88 486 ASP A N 1
ATOM 3724 C CA . ASP A 1 486 ? -7.645 8.749 -2.018 1.00 67.88 486 ASP A CA 1
ATOM 3725 C C . ASP A 1 486 ? -7.629 7.264 -1.597 1.00 67.88 486 ASP A C 1
ATOM 3727 O O . ASP A 1 486 ? -6.708 6.775 -0.945 1.00 67.88 486 ASP A O 1
ATOM 3731 N N . THR A 1 487 ? -8.729 6.561 -1.889 1.00 63.41 487 THR A N 1
ATOM 3732 C CA . THR A 1 487 ? -8.983 5.153 -1.553 1.00 63.41 487 THR A CA 1
ATOM 3733 C C . THR A 1 487 ? -9.880 4.504 -2.612 1.00 63.41 487 THR A C 1
ATOM 3735 O O . THR A 1 487 ? -10.604 5.181 -3.345 1.00 63.41 487 THR A O 1
ATOM 3738 N N . GLU A 1 488 ? -9.902 3.168 -2.657 1.00 57.78 488 GLU A N 1
ATOM 3739 C CA . GLU A 1 488 ? -10.665 2.393 -3.653 1.00 57.78 488 GLU A CA 1
ATOM 3740 C C . GLU A 1 488 ? -12.182 2.527 -3.532 1.00 57.78 488 GLU A C 1
ATOM 3742 O O . GLU A 1 488 ? -12.904 2.260 -4.493 1.00 57.78 488 GLU A O 1
ATOM 3747 N N . ILE A 1 489 ? -12.688 2.984 -2.381 1.00 57.94 489 ILE A N 1
ATOM 3748 C CA . ILE A 1 489 ? -14.131 3.102 -2.158 1.00 57.94 489 ILE A CA 1
ATOM 3749 C C . ILE A 1 489 ? -14.788 4.041 -3.181 1.00 57.94 489 ILE A C 1
ATOM 3751 O O . ILE A 1 489 ? -15.956 3.865 -3.514 1.00 57.94 489 ILE A O 1
ATOM 3755 N N . HIS A 1 490 ? -14.043 4.994 -3.751 1.00 56.47 490 HIS A N 1
ATOM 3756 C CA . HIS A 1 490 ? -14.543 5.886 -4.797 1.00 56.47 490 HIS A CA 1
ATOM 3757 C C . HIS A 1 490 ? -14.809 5.175 -6.131 1.00 56.47 490 HIS A C 1
ATOM 3759 O O . HIS A 1 490 ? -15.749 5.552 -6.830 1.00 56.47 490 HIS A O 1
ATOM 3765 N N . ALA A 1 491 ? -14.070 4.108 -6.452 1.00 46.06 491 ALA A N 1
ATOM 3766 C CA . ALA A 1 491 ? -14.304 3.318 -7.660 1.00 46.06 491 ALA A CA 1
ATOM 3767 C C . ALA A 1 491 ? -15.662 2.589 -7.614 1.00 46.06 491 ALA A C 1
ATOM 3769 O O . ALA A 1 491 ? -16.337 2.474 -8.635 1.00 46.06 491 ALA A O 1
ATOM 3770 N N . SER A 1 492 ? -16.116 2.178 -6.421 1.00 47.28 492 SER A N 1
ATOM 3771 C CA . SER A 1 492 ? -17.416 1.507 -6.229 1.00 47.28 492 SER A CA 1
ATOM 3772 C C . SER A 1 492 ? -18.639 2.402 -6.499 1.00 47.28 492 SER A C 1
ATOM 3774 O O . SER A 1 492 ? -19.739 1.902 -6.730 1.00 47.28 492 SER A O 1
ATOM 3776 N N . VAL A 1 493 ? -18.446 3.726 -6.530 1.00 48.28 493 VAL A N 1
ATOM 3777 C CA . VAL A 1 493 ? -19.507 4.727 -6.753 1.00 48.28 493 VAL A CA 1
ATOM 3778 C C . VAL A 1 493 ? -19.817 4.917 -8.248 1.00 48.28 493 VAL A C 1
ATOM 3780 O O . VAL A 1 493 ? -20.793 5.586 -8.597 1.00 48.28 493 VAL A O 1
ATOM 3783 N N . GLY A 1 494 ? -19.028 4.301 -9.139 1.00 41.03 494 GLY A N 1
ATOM 3784 C CA . GLY A 1 494 ? -19.193 4.403 -10.594 1.00 41.03 494 GLY A CA 1
ATOM 3785 C C . GLY A 1 494 ? -18.732 5.740 -11.185 1.00 41.03 494 GLY A C 1
ATOM 3786 O O . GLY A 1 494 ? -18.960 5.989 -12.362 1.00 41.03 494 GLY A O 1
ATOM 3787 N N . ASP A 1 495 ? -18.072 6.586 -10.386 1.00 50.81 495 ASP A N 1
ATOM 3788 C CA . ASP A 1 495 ? -17.470 7.860 -10.803 1.00 50.81 495 ASP A CA 1
ATOM 3789 C C . ASP A 1 495 ? -15.959 7.826 -10.488 1.00 50.81 495 ASP A C 1
ATOM 3791 O O . ASP A 1 495 ? -15.525 8.359 -9.460 1.00 50.81 495 ASP A O 1
ATOM 3795 N N . PRO A 1 496 ? -15.134 7.189 -11.347 1.00 45.19 496 PRO A N 1
ATOM 3796 C CA . PRO A 1 496 ? -13.674 7.214 -11.223 1.00 45.19 496 PRO A CA 1
ATOM 3797 C C . PRO A 1 496 ? -13.117 8.644 -11.261 1.00 45.19 496 PRO A C 1
ATOM 3799 O O . PRO A 1 496 ? -12.003 8.901 -10.791 1.00 45.19 496 PRO A O 1
ATOM 3802 N N . GLU A 1 497 ? -13.900 9.595 -11.795 1.00 46.03 497 GLU A N 1
ATOM 3803 C CA . GLU A 1 497 ? -13.503 10.984 -11.932 1.00 46.03 497 GLU A CA 1
ATOM 3804 C C . GLU A 1 497 ? -13.670 11.829 -10.657 1.00 46.03 497 GLU A C 1
ATOM 3806 O O . GLU A 1 497 ? -13.056 12.898 -10.531 1.00 46.03 497 GLU A O 1
ATOM 3811 N N . ARG A 1 498 ? -14.420 11.319 -9.672 1.00 54.47 498 ARG A N 1
ATOM 3812 C CA . ARG A 1 498 ? -14.856 12.023 -8.456 1.00 54.47 498 ARG A CA 1
ATOM 3813 C C . ARG A 1 498 ? -13.727 12.645 -7.635 1.00 54.47 498 ARG A C 1
ATOM 3815 O O . ARG A 1 498 ? -13.886 13.764 -7.143 1.00 54.47 498 ARG A O 1
ATOM 3822 N N . LEU A 1 499 ? -12.600 11.943 -7.495 1.00 55.47 499 LEU A N 1
ATOM 3823 C CA . LEU A 1 499 ? -11.428 12.416 -6.746 1.00 55.47 499 LEU A CA 1
ATOM 3824 C C . LEU A 1 499 ? -10.830 13.692 -7.363 1.00 55.47 499 LEU A C 1
ATOM 3826 O O . LEU A 1 499 ? -10.624 14.661 -6.642 1.00 55.47 499 LEU A O 1
ATOM 3830 N N . ASP A 1 500 ? -10.646 13.757 -8.683 1.00 51.12 500 ASP A N 1
ATOM 3831 C CA . ASP A 1 500 ? -10.123 14.963 -9.352 1.00 51.12 500 ASP A CA 1
ATOM 3832 C C . ASP A 1 500 ? -11.162 16.088 -9.424 1.00 51.12 500 ASP A C 1
ATOM 3834 O O . ASP A 1 500 ? -10.812 17.265 -9.292 1.00 51.12 500 ASP A O 1
ATOM 3838 N N . ARG A 1 501 ? -12.444 15.733 -9.612 1.00 61.50 501 ARG A N 1
ATOM 3839 C CA . ARG A 1 501 ? -13.542 16.703 -9.694 1.00 61.50 501 ARG A CA 1
ATOM 3840 C C . ARG A 1 501 ? -13.754 17.417 -8.366 1.00 61.50 501 ARG A C 1
ATOM 3842 O O . ARG A 1 501 ? -13.898 18.632 -8.371 1.00 61.50 501 ARG A O 1
ATOM 3849 N N . ILE A 1 502 ? -13.787 16.685 -7.252 1.00 62.34 502 ILE A N 1
ATOM 3850 C CA . ILE A 1 502 ? -14.172 17.224 -5.936 1.00 62.34 502 ILE A CA 1
ATOM 3851 C C . ILE A 1 502 ? -12.955 17.407 -5.015 1.00 62.34 502 ILE A C 1
ATOM 3853 O O . ILE A 1 502 ? -12.937 18.321 -4.196 1.00 62.34 502 ILE A O 1
ATOM 3857 N N . GLY A 1 503 ? -11.899 16.604 -5.158 1.00 62.00 503 GLY A N 1
ATOM 3858 C CA . GLY A 1 503 ? -10.701 16.676 -4.312 1.00 62.00 503 GLY A CA 1
ATOM 3859 C C . GLY A 1 503 ? -9.923 17.987 -4.458 1.00 62.00 503 GLY A C 1
ATOM 3860 O O . GLY A 1 503 ? -9.465 18.534 -3.464 1.00 62.00 503 GLY A O 1
ATOM 3861 N N . ASN A 1 504 ? -9.844 18.563 -5.661 1.00 67.06 504 ASN A N 1
ATOM 3862 C CA . ASN A 1 504 ? -9.244 19.894 -5.856 1.00 67.06 504 ASN A CA 1
ATOM 3863 C C . ASN A 1 504 ? -10.169 21.046 -5.420 1.00 67.06 504 ASN A C 1
ATOM 3865 O O . ASN A 1 504 ? -9.740 22.196 -5.372 1.00 67.06 504 ASN A O 1
ATOM 3869 N N . GLN A 1 505 ? -11.440 20.750 -5.128 1.00 65.69 505 GLN A N 1
ATOM 3870 C CA . GLN A 1 505 ? -12.425 21.718 -4.636 1.00 65.69 505 GLN A CA 1
ATOM 3871 C C . GLN A 1 505 ? -12.467 21.778 -3.104 1.00 65.69 505 GLN A C 1
ATOM 3873 O O . GLN A 1 505 ? -13.172 22.621 -2.546 1.00 65.69 505 GLN A O 1
ATOM 3878 N N . THR A 1 506 ? -11.727 20.903 -2.413 1.00 78.50 506 THR A N 1
ATOM 3879 C CA . THR A 1 506 ? -11.539 21.025 -0.966 1.00 78.50 506 THR A CA 1
ATOM 3880 C C . THR A 1 506 ? -10.817 22.351 -0.677 1.00 78.50 506 THR A C 1
ATOM 3882 O O . THR A 1 506 ? -9.987 22.785 -1.479 1.00 78.50 506 THR A O 1
ATOM 3885 N N . PRO A 1 507 ? -11.077 23.023 0.455 1.00 82.69 507 PRO A N 1
ATOM 3886 C CA . PRO A 1 507 ? -10.326 24.221 0.835 1.00 82.69 507 PRO A CA 1
ATOM 3887 C C . PRO A 1 507 ? -8.797 24.050 0.880 1.00 82.69 507 PRO A C 1
ATOM 3889 O O . PRO A 1 507 ? -8.078 25.016 0.642 1.00 82.69 507 PRO A O 1
ATOM 3892 N N . LEU A 1 508 ? -8.290 22.839 1.142 1.00 78.56 508 LEU A N 1
ATOM 3893 C CA . LEU A 1 508 ? -6.853 22.530 1.065 1.00 78.56 508 LEU A CA 1
ATOM 3894 C C . LEU A 1 508 ? -6.348 22.235 -0.362 1.00 78.56 508 LEU A C 1
ATOM 3896 O O . LEU A 1 508 ? -5.155 21.995 -0.546 1.00 78.56 508 LEU A O 1
ATOM 3900 N N . GLY A 1 509 ? -7.224 22.254 -1.370 1.00 75.69 509 GLY A N 1
ATOM 3901 C CA . GLY A 1 509 ? -6.879 22.128 -2.788 1.00 75.69 509 GLY A CA 1
ATOM 3902 C C . GLY A 1 509 ? -6.395 20.741 -3.212 1.00 75.69 509 GLY A C 1
ATOM 3903 O O . GLY A 1 509 ? -5.773 20.621 -4.265 1.00 75.69 509 GLY A O 1
ATOM 3904 N N . ARG A 1 510 ? -6.638 19.707 -2.398 1.00 77.62 510 ARG A N 1
ATOM 3905 C CA . ARG A 1 510 ? -6.288 18.308 -2.690 1.00 77.62 510 ARG A CA 1
ATOM 3906 C C . ARG A 1 510 ? -7.194 17.315 -1.948 1.00 77.62 510 ARG A C 1
ATOM 3908 O O . ARG A 1 510 ? -7.759 17.675 -0.907 1.00 77.62 510 ARG A O 1
ATOM 3915 N N . PRO A 1 511 ? -7.305 16.060 -2.420 1.00 72.06 511 PRO A N 1
ATOM 3916 C CA . PRO A 1 511 ? -7.818 14.969 -1.595 1.00 72.06 511 PRO A CA 1
ATOM 3917 C C . PRO A 1 511 ? -6.901 14.699 -0.387 1.00 72.06 511 PRO A C 1
ATOM 3919 O O . PRO A 1 511 ? -5.705 15.019 -0.400 1.00 72.06 511 PRO A O 1
ATOM 3922 N N . GLY A 1 512 ? -7.480 14.124 0.668 1.00 73.88 512 GLY A N 1
ATOM 3923 C CA . GLY A 1 512 ? -6.727 13.608 1.813 1.00 73.88 512 GLY A CA 1
ATOM 3924 C C . GLY A 1 512 ? -6.137 12.224 1.534 1.00 73.88 512 GLY A C 1
ATOM 3925 O O . GLY A 1 512 ? -6.611 11.522 0.639 1.00 73.88 512 GLY A O 1
ATOM 3926 N N . SER A 1 513 ? -5.133 11.818 2.307 1.00 78.06 513 SER A N 1
ATOM 3927 C CA . SER A 1 513 ? -4.580 10.459 2.273 1.00 78.06 513 SER A CA 1
ATOM 3928 C C . SER A 1 513 ? -5.155 9.578 3.388 1.00 78.06 513 SER A C 1
ATOM 3930 O O . SER A 1 513 ? -5.733 10.068 4.364 1.00 78.06 513 SER A O 1
ATOM 3932 N N . ALA A 1 514 ? -5.020 8.257 3.249 1.00 83.50 514 ALA A N 1
ATOM 3933 C CA . ALA A 1 514 ? -5.459 7.310 4.274 1.00 83.50 514 ALA A CA 1
ATOM 3934 C C . ALA A 1 514 ? -4.671 7.477 5.588 1.00 83.50 514 ALA A C 1
ATOM 3936 O O . ALA A 1 514 ? -5.232 7.304 6.667 1.00 83.50 514 ALA A O 1
ATOM 3937 N N . GLU A 1 515 ? -3.399 7.867 5.501 1.00 84.75 515 GLU A N 1
ATOM 3938 C CA . GLU A 1 515 ? -2.496 8.116 6.629 1.00 84.75 515 GLU A CA 1
ATOM 3939 C C . GLU A 1 515 ? -2.950 9.322 7.453 1.00 84.75 515 GLU A C 1
ATOM 3941 O O . GLU A 1 515 ? -2.947 9.266 8.680 1.00 84.75 515 GLU A O 1
ATOM 3946 N N . GLU A 1 516 ? -3.427 10.387 6.801 1.00 86.38 516 GLU A N 1
ATOM 3947 C CA . GLU A 1 516 ? -3.971 11.561 7.499 1.00 86.38 516 GLU A CA 1
ATOM 3948 C C . GLU A 1 516 ? -5.204 11.206 8.342 1.00 86.38 516 GLU A C 1
ATOM 3950 O O . GLU A 1 516 ? -5.435 11.787 9.403 1.00 86.38 516 GLU A O 1
ATOM 3955 N N . VAL A 1 517 ? -5.995 10.228 7.893 1.00 95.06 517 VAL A N 1
ATOM 3956 C CA . VAL A 1 517 ? -7.126 9.696 8.663 1.00 95.06 517 VAL A CA 1
ATOM 3957 C C . VAL A 1 517 ? -6.645 8.743 9.760 1.00 95.06 517 VAL A C 1
ATOM 3959 O O . VAL A 1 517 ? -7.148 8.807 10.883 1.00 95.06 517 VAL A O 1
ATOM 3962 N N . ALA A 1 518 ? -5.670 7.882 9.457 1.00 95.62 518 ALA A N 1
ATOM 3963 C CA . ALA A 1 518 ? -5.078 6.949 10.413 1.00 95.62 518 ALA A CA 1
ATOM 3964 C C . ALA A 1 518 ? -4.493 7.674 11.632 1.00 95.62 518 ALA A C 1
ATOM 3966 O O . ALA A 1 518 ? -4.700 7.232 12.758 1.00 95.62 518 ALA A O 1
ATOM 3967 N N . GLU A 1 519 ? -3.844 8.822 11.430 1.00 96.44 519 GLU A N 1
ATOM 3968 C CA . GLU A 1 519 ? -3.341 9.683 12.505 1.00 96.44 519 GLU A CA 1
ATOM 3969 C C . GLU A 1 519 ? -4.437 10.066 13.511 1.00 96.44 519 GLU A C 1
ATOM 3971 O O . GLU A 1 519 ? -4.263 9.906 14.722 1.00 96.44 519 GLU A O 1
ATOM 3976 N N . ALA A 1 520 ? -5.606 10.489 13.017 1.00 97.94 520 ALA A N 1
ATOM 3977 C CA . ALA A 1 520 ? -6.748 10.819 13.867 1.00 97.94 520 ALA A CA 1
ATOM 3978 C C . ALA A 1 520 ? -7.300 9.585 14.599 1.00 97.94 520 ALA A C 1
ATOM 3980 O O . ALA A 1 520 ? -7.625 9.669 15.784 1.00 97.94 520 ALA A O 1
ATOM 3981 N N . ILE A 1 521 ? -7.387 8.438 13.918 1.00 98.44 521 ILE A N 1
ATOM 3982 C CA . ILE A 1 521 ? -7.875 7.187 14.517 1.00 98.44 521 ILE A CA 1
ATOM 3983 C C . ILE A 1 521 ? -6.936 6.721 15.632 1.00 98.44 521 ILE A C 1
ATOM 3985 O O . ILE A 1 521 ? -7.391 6.455 16.742 1.00 98.44 521 ILE A O 1
ATOM 3989 N N . VAL A 1 522 ? -5.631 6.654 15.370 1.00 97.50 522 VAL A N 1
ATOM 3990 C CA . VAL A 1 522 ? -4.653 6.156 16.344 1.00 97.50 522 VAL A CA 1
ATOM 3991 C C . VAL A 1 522 ? -4.492 7.125 17.518 1.00 97.50 522 VAL A C 1
ATOM 3993 O O . VAL A 1 522 ? -4.341 6.675 18.651 1.00 97.50 522 VAL A O 1
ATOM 3996 N N . TRP A 1 523 ? -4.610 8.440 17.300 1.00 97.38 523 TRP A N 1
ATOM 3997 C CA . TRP A 1 523 ? -4.721 9.403 18.402 1.00 97.38 523 TRP A CA 1
ATOM 3998 C C . TRP A 1 523 ? -5.982 9.170 19.250 1.00 97.38 523 TRP A C 1
ATOM 4000 O O . TRP A 1 523 ? -5.905 9.166 20.474 1.00 97.38 523 TRP A O 1
ATOM 4010 N N . LEU A 1 524 ? -7.141 8.911 18.634 1.00 97.50 524 LEU A N 1
ATOM 4011 C CA . LEU A 1 524 ? -8.369 8.591 19.373 1.00 97.50 524 LEU A CA 1
ATOM 4012 C C . LEU A 1 524 ? -8.276 7.268 20.145 1.00 97.50 524 LEU A C 1
ATOM 4014 O O . LEU A 1 524 ? -8.905 7.134 21.199 1.00 97.50 524 LEU A O 1
ATOM 4018 N N . LEU A 1 525 ? -7.503 6.294 19.667 1.00 95.62 525 LEU A N 1
ATOM 4019 C CA . LEU A 1 525 ? -7.215 5.071 20.419 1.00 95.62 525 LEU A CA 1
ATOM 4020 C C . LEU A 1 525 ? -6.325 5.343 21.636 1.00 95.62 525 LEU A C 1
ATOM 4022 O O . LEU A 1 525 ? -6.493 4.703 22.670 1.00 95.62 525 LEU A O 1
ATOM 4026 N N . SER A 1 526 ? -5.421 6.315 21.547 1.00 92.94 526 SER A N 1
ATOM 4027 C CA . SER A 1 526 ? -4.357 6.495 22.526 1.00 92.94 526 SER A CA 1
ATOM 4028 C C . SER A 1 526 ? -4.778 7.274 23.789 1.00 92.94 526 SER A C 1
ATOM 4030 O O . SER A 1 526 ? -5.793 7.983 23.798 1.00 92.94 526 SER A O 1
ATOM 4032 N N . PRO A 1 527 ? -3.989 7.195 24.881 1.00 89.94 527 PRO A N 1
ATOM 4033 C CA . PRO A 1 527 ? -4.241 7.951 26.113 1.00 89.94 527 PRO A CA 1
ATOM 4034 C C . PRO A 1 527 ? -4.205 9.476 25.929 1.00 89.94 527 PRO A C 1
ATOM 4036 O O . PRO A 1 527 ? -4.798 10.210 26.718 1.00 89.94 527 PRO A O 1
ATOM 4039 N N . GLN A 1 528 ? -3.560 9.977 24.870 1.00 91.75 528 GLN A N 1
ATOM 4040 C CA . GLN A 1 528 ? -3.514 11.408 24.547 1.00 91.75 528 GLN A CA 1
ATOM 4041 C C . GLN A 1 528 ? -4.899 11.986 24.200 1.00 91.75 528 GLN A C 1
ATOM 4043 O O . GLN A 1 528 ? -5.082 13.200 24.266 1.00 91.75 528 GLN A O 1
ATOM 4048 N N . ALA A 1 529 ? -5.885 11.140 23.888 1.00 94.12 529 ALA A N 1
ATOM 4049 C CA . ALA A 1 529 ? -7.283 11.515 23.683 1.00 94.12 529 ALA A CA 1
ATOM 4050 C C . ALA A 1 529 ? -8.167 11.228 24.918 1.00 94.12 529 ALA A C 1
ATOM 4052 O O . ALA A 1 529 ? -9.368 10.983 24.788 1.00 94.12 529 ALA A O 1
ATOM 4053 N N . SER A 1 530 ? -7.597 11.246 26.130 1.00 90.94 530 SER A N 1
ATOM 4054 C CA . SER A 1 530 ? -8.255 10.829 27.384 1.00 90.94 530 SER A CA 1
ATOM 4055 C C . SER A 1 530 ? -9.574 11.540 27.713 1.00 90.94 530 SER A C 1
ATOM 4057 O O . SER A 1 530 ? -10.394 10.970 28.436 1.00 90.94 530 SER A O 1
ATOM 4059 N N . TYR A 1 531 ? -9.793 12.747 27.181 1.00 92.12 531 TYR A N 1
ATOM 4060 C CA . TYR A 1 531 ? -11.020 13.533 27.360 1.00 92.12 531 TYR A CA 1
ATOM 4061 C C . TYR A 1 531 ? -11.896 13.620 26.097 1.00 92.12 531 TYR A C 1
ATOM 4063 O O . TYR A 1 531 ? -12.934 14.277 26.098 1.00 92.12 531 TYR A O 1
ATOM 4071 N N . ALA A 1 532 ? -11.508 12.944 25.013 1.00 95.31 532 ALA A N 1
ATOM 4072 C CA . ALA A 1 532 ? -12.325 12.826 23.813 1.00 95.31 532 ALA A CA 1
ATOM 4073 C C . ALA A 1 532 ? -13.225 11.587 23.922 1.00 95.31 532 ALA A C 1
ATOM 4075 O O . ALA A 1 532 ? -12.750 10.449 23.862 1.00 95.31 532 ALA A O 1
ATOM 4076 N N . THR A 1 533 ? -14.528 11.809 24.089 1.00 96.94 533 THR A N 1
ATOM 4077 C CA . THR A 1 533 ? -15.570 10.781 23.974 1.00 96.94 533 THR A CA 1
ATOM 4078 C C . THR A 1 533 ? -16.855 11.416 23.439 1.00 96.94 533 THR A C 1
ATOM 4080 O O . THR A 1 533 ? -17.156 12.571 23.740 1.00 96.94 533 THR A O 1
ATOM 4083 N N . GLY A 1 534 ? -17.600 10.686 22.615 1.00 96.81 534 GLY A N 1
ATOM 4084 C CA . GLY A 1 534 ? -18.815 11.146 21.946 1.00 96.81 534 GLY A CA 1
ATOM 4085 C C . GLY A 1 534 ? -18.580 12.160 20.825 1.00 96.81 534 GLY A C 1
ATOM 4086 O O . GLY A 1 534 ? -19.544 12.784 20.381 1.00 96.81 534 GLY A O 1
ATOM 4087 N N . THR A 1 535 ? -17.332 12.359 20.377 1.00 96.44 535 THR A N 1
ATOM 4088 C CA . THR A 1 535 ? -17.017 13.314 19.304 1.00 96.44 535 THR A CA 1
ATOM 4089 C C . THR A 1 535 ? -16.945 12.650 17.930 1.00 96.44 535 THR A C 1
ATOM 4091 O O . THR A 1 535 ? -16.498 11.511 17.801 1.00 96.44 535 THR A O 1
ATOM 4094 N N . ASN A 1 536 ? -17.338 13.405 16.900 1.00 95.44 536 ASN A N 1
ATOM 4095 C CA . ASN A 1 536 ? -17.196 13.039 15.492 1.00 95.44 536 ASN A CA 1
ATOM 4096 C C . ASN A 1 536 ? -16.205 14.008 14.834 1.00 95.44 536 ASN A C 1
ATOM 4098 O O . ASN A 1 536 ? -16.551 15.162 14.570 1.00 95.44 536 ASN A O 1
ATOM 4102 N N . ILE A 1 537 ? -14.982 13.548 14.575 1.00 95.69 537 ILE A N 1
ATOM 4103 C CA . ILE A 1 537 ? -13.886 14.383 14.070 1.00 95.69 537 ILE A CA 1
ATOM 4104 C C . ILE A 1 537 ? -13.901 14.426 12.548 1.00 95.69 537 ILE A C 1
ATOM 4106 O O . ILE A 1 537 ? -13.791 13.397 11.888 1.00 95.69 537 ILE A O 1
ATOM 4110 N N . ASP A 1 538 ? -13.998 15.628 11.987 1.00 94.69 538 ASP A N 1
ATOM 4111 C CA . ASP A 1 538 ? -13.984 15.855 10.544 1.00 94.69 538 ASP A CA 1
ATOM 4112 C C . ASP A 1 538 ? -12.536 15.918 10.010 1.00 94.69 538 ASP A C 1
ATOM 4114 O O . ASP A 1 538 ? -11.807 16.871 10.279 1.00 94.69 538 ASP A O 1
ATOM 4118 N N . VAL A 1 539 ? -12.142 14.947 9.179 1.00 94.12 539 VAL A N 1
ATOM 4119 C CA . VAL A 1 539 ? -10.857 14.932 8.445 1.00 94.12 539 VAL A CA 1
ATOM 4120 C C . VAL A 1 539 ? -11.158 15.127 6.959 1.00 94.12 539 VAL A C 1
ATOM 4122 O O . VAL A 1 539 ? -11.240 14.178 6.182 1.00 94.12 539 VAL A O 1
ATOM 4125 N N . THR A 1 540 ? -11.458 16.372 6.571 1.00 88.50 540 THR A N 1
ATOM 4126 C CA . THR A 1 540 ? -12.140 16.660 5.286 1.00 88.50 540 THR A CA 1
ATOM 4127 C C . THR A 1 540 ? -11.458 17.690 4.387 1.00 88.50 540 THR A C 1
ATOM 4129 O O . THR A 1 540 ? -12.039 18.111 3.381 1.00 88.50 540 THR A O 1
ATOM 4132 N N . GLY A 1 541 ? -10.265 18.158 4.762 1.00 85.06 541 GLY A N 1
ATOM 4133 C CA . GLY A 1 541 ? -9.595 19.263 4.071 1.00 85.06 541 GLY A CA 1
ATOM 4134 C C . GLY A 1 541 ? -10.424 20.554 4.033 1.00 85.06 541 GLY A C 1
ATOM 4135 O O . GLY A 1 541 ? -10.243 21.365 3.133 1.00 85.06 541 GLY A O 1
ATOM 4136 N N . GLY A 1 542 ? -11.371 20.713 4.970 1.00 82.31 542 GLY A N 1
ATOM 4137 C CA . GLY A 1 542 ? -12.297 21.847 5.070 1.00 82.31 542 GLY A CA 1
ATOM 4138 C C . GLY A 1 542 ? -13.638 21.670 4.341 1.00 82.31 542 GLY A C 1
ATOM 4139 O O . GLY A 1 542 ? -14.524 22.504 4.490 1.00 82.31 542 GLY A O 1
ATOM 4140 N N . SER A 1 543 ? -13.838 20.582 3.595 1.00 70.12 543 SER A N 1
ATOM 4141 C CA . SER A 1 543 ? -15.000 20.420 2.697 1.00 70.12 543 SER A CA 1
ATOM 4142 C C . SER A 1 543 ? -16.334 20.201 3.414 1.00 70.12 543 SER A C 1
ATOM 4144 O O . SER A 1 543 ? -17.389 20.506 2.864 1.00 70.12 543 SER A O 1
ATOM 4146 N N . ALA A 1 544 ? -16.308 19.682 4.646 1.00 58.06 544 ALA A N 1
ATOM 4147 C CA . ALA A 1 544 ? -17.509 19.519 5.471 1.00 58.06 544 ALA A CA 1
ATOM 4148 C C . ALA A 1 544 ? -17.885 20.789 6.261 1.00 58.06 544 ALA A C 1
ATOM 4150 O O . ALA A 1 544 ? -18.932 20.827 6.916 1.00 58.06 544 ALA A O 1
ATOM 4151 N N . ILE A 1 545 ? -17.062 21.844 6.198 1.00 52.03 545 ILE A N 1
ATOM 4152 C CA . ILE A 1 545 ? -17.344 23.124 6.844 1.00 52.03 545 ILE A CA 1
ATOM 4153 C C . ILE A 1 545 ? -18.169 23.964 5.874 1.00 52.03 545 ILE A C 1
ATOM 4155 O O . ILE A 1 545 ? -17.654 24.632 4.980 1.00 52.03 545 ILE A O 1
ATOM 4159 N N . ARG A 1 546 ? -19.488 23.977 6.072 1.00 46.19 546 ARG A N 1
ATOM 4160 C CA . ARG A 1 546 ? -20.328 25.022 5.487 1.00 46.19 546 ARG A CA 1
ATOM 4161 C C . ARG A 1 546 ? -19.964 26.317 6.213 1.00 46.19 546 ARG A C 1
ATOM 4163 O O . ARG A 1 546 ? -20.456 26.549 7.316 1.00 46.19 546 ARG A O 1
ATOM 4170 N N . LEU A 1 547 ? -19.087 27.141 5.633 1.00 36.56 547 LEU A N 1
ATOM 4171 C CA . LEU A 1 547 ? -18.902 28.515 6.094 1.00 36.56 547 LEU A CA 1
ATOM 4172 C C . LEU A 1 547 ? -20.259 29.210 5.948 1.00 36.56 547 LEU A C 1
ATOM 4174 O O . LEU A 1 547 ? -20.640 29.654 4.865 1.00 36.56 547 LEU A O 1
ATOM 4178 N N . ARG A 1 548 ? -21.033 29.271 7.037 1.00 33.84 548 ARG A N 1
ATOM 4179 C CA . ARG A 1 548 ? -22.069 30.288 7.176 1.00 33.84 548 ARG A CA 1
ATOM 4180 C C . ARG A 1 548 ? -21.311 31.601 7.298 1.00 33.84 548 ARG A C 1
ATOM 4182 O O . ARG A 1 548 ? -21.038 32.043 8.406 1.00 33.84 548 ARG A O 1
ATOM 4189 N N . TYR A 1 549 ? -20.940 32.209 6.176 1.00 32.12 549 TYR A N 1
ATOM 4190 C CA . TYR A 1 549 ? -20.708 33.642 6.207 1.00 32.12 549 TYR A CA 1
ATOM 4191 C C . TYR A 1 549 ? -22.035 34.268 6.651 1.00 32.12 549 TYR A C 1
ATOM 4193 O O . TYR A 1 549 ? -23.054 34.044 5.984 1.00 32.12 549 TYR A O 1
ATOM 4201 N N . PRO A 1 550 ? -22.075 35.014 7.771 1.00 36.28 550 PRO A N 1
ATOM 4202 C CA . PRO A 1 550 ? -23.133 35.992 7.928 1.00 36.28 550 PRO A CA 1
ATOM 4203 C C . PRO A 1 550 ? -23.059 36.864 6.673 1.00 36.28 550 PRO A C 1
ATOM 4205 O O . PRO A 1 550 ? -21.962 37.229 6.246 1.00 36.28 550 PRO A O 1
ATOM 4208 N N . ARG A 1 551 ? -24.193 37.165 6.038 1.00 40.97 551 ARG A N 1
ATOM 4209 C CA . ARG A 1 551 ? -24.232 38.255 5.058 1.00 40.97 551 ARG A CA 1
ATOM 4210 C C . ARG A 1 551 ? -23.945 39.544 5.833 1.00 40.97 551 ARG A C 1
ATOM 4212 O O . ARG A 1 551 ? -24.868 40.166 6.334 1.00 40.97 551 ARG A O 1
ATOM 4219 N N . GLY A 1 552 ? -22.666 39.842 6.023 1.00 35.56 552 GLY A N 1
ATOM 4220 C CA . GLY A 1 552 ? -22.148 41.068 6.600 1.00 35.56 552 GLY A CA 1
ATOM 4221 C C . GLY A 1 552 ? -21.578 41.898 5.465 1.00 35.56 552 GLY A C 1
ATOM 4222 O O . GLY A 1 552 ? -20.731 41.419 4.713 1.00 35.56 552 GLY A O 1
ATOM 4223 N N . ASP A 1 553 ? -22.149 43.082 5.323 1.00 34.34 553 ASP A N 1
ATOM 4224 C CA . ASP A 1 553 ? -21.860 44.168 4.397 1.00 34.34 553 ASP A CA 1
ATOM 4225 C C . ASP A 1 553 ? -20.500 44.118 3.689 1.00 34.34 553 ASP A C 1
ATOM 4227 O O . ASP A 1 553 ? -19.426 44.132 4.293 1.00 34.34 553 ASP A O 1
ATOM 4231 N N . LEU A 1 554 ? -20.571 44.115 2.355 1.00 33.53 554 LEU A N 1
ATOM 4232 C CA . LEU A 1 554 ? -19.442 44.376 1.474 1.00 33.53 554 LEU A CA 1
ATOM 4233 C C . LEU A 1 554 ? -18.858 45.754 1.812 1.00 33.53 554 LEU A C 1
ATOM 4235 O O . LEU A 1 554 ? -19.362 46.779 1.355 1.00 33.53 554 LEU A O 1
ATOM 4239 N N . VAL A 1 555 ? -17.758 45.783 2.562 1.00 32.59 555 VAL A N 1
ATOM 4240 C CA . VAL A 1 555 ? -16.863 46.939 2.563 1.00 32.59 555 VAL A CA 1
ATOM 4241 C C . VAL A 1 555 ? -16.247 47.009 1.169 1.00 32.59 555 VAL A C 1
ATOM 4243 O O . VAL A 1 555 ? -15.428 46.174 0.781 1.00 32.59 555 VAL A O 1
ATOM 4246 N N . ALA A 1 556 ? -16.702 47.982 0.384 1.00 30.16 556 ALA A N 1
ATOM 4247 C CA . ALA A 1 556 ? -16.145 48.283 -0.921 1.00 30.16 556 ALA A CA 1
ATOM 4248 C C . ALA A 1 556 ? -14.665 48.661 -0.766 1.00 30.16 556 ALA A C 1
ATOM 4250 O O . ALA A 1 556 ? -14.336 49.677 -0.159 1.00 30.16 556 ALA A O 1
ATOM 4251 N N . VAL A 1 557 ? -13.772 47.855 -1.338 1.00 30.67 557 VAL A N 1
ATOM 4252 C CA . VAL A 1 557 ? -12.384 48.258 -1.577 1.00 30.67 557 VAL A CA 1
ATOM 4253 C C . VAL A 1 557 ? -12.389 49.141 -2.831 1.00 30.67 557 VAL A C 1
ATOM 4255 O O . VAL A 1 557 ? -12.732 48.645 -3.910 1.00 30.67 557 VAL A O 1
ATOM 4258 N N . PRO A 1 558 ? -12.057 50.441 -2.745 1.00 29.39 558 PRO A N 1
ATOM 4259 C CA . PRO A 1 558 ? -12.040 51.293 -3.919 1.00 29.39 558 PRO A CA 1
ATOM 4260 C C . PRO A 1 558 ? -10.783 51.001 -4.743 1.00 29.39 558 PRO A C 1
ATOM 4262 O O . PRO A 1 558 ? -9.659 51.098 -4.257 1.00 29.39 558 PRO A O 1
ATOM 4265 N N . GLY A 1 559 ? -10.984 50.680 -6.020 1.00 33.62 559 GLY A N 1
ATOM 4266 C CA . GLY A 1 559 ? -9.925 50.729 -7.025 1.00 33.62 559 GLY A CA 1
ATOM 4267 C C . GLY A 1 559 ? -9.500 49.377 -7.584 1.00 33.62 559 GLY A C 1
ATOM 4268 O O . GLY A 1 559 ? -8.465 48.836 -7.213 1.00 33.62 559 GLY A O 1
ATOM 4269 N N . ARG A 1 560 ? -10.252 48.890 -8.575 1.00 30.47 560 ARG A N 1
ATOM 4270 C CA . ARG A 1 560 ? -9.723 48.421 -9.871 1.00 30.47 560 ARG A CA 1
ATOM 4271 C C . ARG A 1 560 ? -10.886 47.976 -10.749 1.00 30.47 560 ARG A C 1
ATOM 4273 O O . ARG A 1 560 ? -11.454 46.904 -10.576 1.00 30.47 560 ARG A O 1
ATOM 4280 N N . SER A 1 561 ? -11.219 48.815 -11.724 1.00 33.53 561 SER A N 1
ATOM 4281 C CA . SER A 1 561 ? -12.131 48.467 -12.805 1.00 33.53 561 SER A CA 1
ATOM 4282 C C . SER A 1 561 ? -11.521 47.353 -13.657 1.00 33.53 561 SER A C 1
ATOM 4284 O O . SER A 1 561 ? -10.503 47.569 -14.319 1.00 33.53 561 SER A O 1
ATOM 4286 N N . ARG A 1 562 ? -12.165 46.189 -13.720 1.00 32.38 562 ARG A N 1
ATOM 4287 C CA . ARG A 1 562 ? -12.080 45.326 -14.902 1.00 32.38 562 ARG A CA 1
ATOM 4288 C C . ARG A 1 562 ? -13.460 44.783 -15.237 1.00 32.38 562 ARG A C 1
ATOM 4290 O O . ARG A 1 562 ? -14.055 44.022 -14.485 1.00 32.38 562 ARG A O 1
ATOM 4297 N N . ASN A 1 563 ? -13.937 45.235 -16.391 1.00 31.50 563 ASN A N 1
ATOM 4298 C CA . ASN A 1 563 ? -15.159 44.822 -17.056 1.00 31.50 563 ASN A CA 1
ATOM 4299 C C . ASN A 1 563 ? -15.201 43.300 -17.234 1.00 31.50 563 ASN A C 1
ATOM 4301 O O . ASN A 1 563 ? -14.430 42.753 -18.019 1.00 31.50 563 ASN A O 1
ATOM 4305 N N . PHE A 1 564 ? -16.162 42.643 -16.591 1.00 27.86 564 PHE A N 1
ATOM 4306 C CA . PHE A 1 564 ? -16.692 41.364 -17.053 1.00 27.86 564 PHE A CA 1
ATOM 4307 C C . PHE A 1 564 ? -18.192 41.538 -17.299 1.00 27.86 564 PHE A C 1
ATOM 4309 O O . PHE A 1 564 ? -18.988 41.652 -16.370 1.00 27.86 564 PHE A O 1
ATOM 4316 N N . LYS A 1 565 ? -18.575 41.596 -18.581 1.00 31.52 565 LYS A N 1
ATOM 4317 C CA . LYS A 1 565 ? -19.972 41.493 -19.017 1.00 31.52 565 LYS A CA 1
ATOM 4318 C C . LYS A 1 565 ? -20.428 40.048 -18.798 1.00 31.52 565 LYS A C 1
ATOM 4320 O O . LYS A 1 565 ? -20.165 39.190 -19.635 1.00 31.52 565 LYS A O 1
ATOM 4325 N N . ALA A 1 566 ? -21.115 39.782 -17.693 1.00 29.59 566 ALA A N 1
ATOM 4326 C CA . ALA A 1 566 ? -21.897 38.562 -17.540 1.00 29.59 566 ALA A CA 1
ATOM 4327 C C . ALA A 1 566 ? -23.263 38.753 -18.220 1.00 29.59 566 ALA A C 1
ATOM 4329 O O . ALA A 1 566 ? -24.018 39.667 -17.888 1.00 29.59 566 ALA A O 1
ATOM 4330 N N . ARG A 1 567 ? -23.561 37.892 -19.200 1.00 28.27 567 ARG A N 1
ATOM 4331 C CA . ARG A 1 567 ? -24.895 37.716 -19.791 1.00 28.27 567 ARG A CA 1
ATOM 4332 C C . ARG A 1 567 ? -25.877 37.335 -18.678 1.00 28.27 567 ARG A C 1
ATOM 4334 O O . ARG A 1 567 ? -25.764 36.255 -18.107 1.00 28.27 567 ARG A O 1
ATOM 4341 N N . ALA A 1 568 ? -26.839 38.206 -18.397 1.00 29.28 568 ALA A N 1
ATOM 4342 C CA . ALA A 1 568 ? -27.967 37.893 -17.533 1.00 29.28 568 ALA A CA 1
ATOM 4343 C C . ALA A 1 568 ? -28.958 36.996 -18.292 1.00 29.28 568 ALA A C 1
ATOM 4345 O O . ALA A 1 568 ? -29.602 37.438 -19.242 1.00 29.28 568 ALA A O 1
ATOM 4346 N N . VAL A 1 569 ? -29.086 35.741 -17.864 1.00 33.25 569 VAL A N 1
ATOM 4347 C CA . VAL A 1 569 ? -30.290 34.942 -18.111 1.00 33.25 569 VAL A CA 1
ATOM 4348 C C . VAL A 1 569 ? -31.281 35.336 -17.018 1.00 33.25 569 VAL A C 1
ATOM 4350 O O . VAL A 1 569 ? -31.011 35.172 -15.829 1.00 33.25 569 VAL A O 1
ATOM 4353 N N . GLY A 1 570 ? -32.378 35.974 -17.420 1.00 33.97 570 GLY A N 1
ATOM 4354 C CA . GLY A 1 570 ? -33.377 36.524 -16.512 1.00 33.97 570 GLY A CA 1
ATOM 4355 C C . GLY A 1 570 ? -34.172 35.448 -15.775 1.00 33.97 570 GLY A C 1
ATOM 4356 O O . GLY A 1 570 ? -34.534 34.436 -16.363 1.00 33.97 570 GLY A O 1
ATOM 4357 N N . SER A 1 571 ? -34.450 35.691 -14.489 1.00 44.94 571 SER A N 1
ATOM 4358 C CA . SER A 1 571 ? -35.657 35.228 -13.762 1.00 44.94 571 SER A CA 1
ATOM 4359 C C . SER A 1 571 ? -35.593 35.511 -12.246 1.00 44.94 571 SER A C 1
ATOM 4361 O O . SER A 1 571 ? -35.958 34.674 -11.426 1.00 44.94 571 SER A O 1
ATOM 4363 N N . HIS A 1 572 ? -35.166 36.713 -11.829 1.00 38.88 572 HIS A N 1
ATOM 4364 C CA . HIS A 1 572 ? -35.284 37.108 -10.408 1.00 38.88 572 HIS A CA 1
ATOM 4365 C C . HIS A 1 572 ? -35.875 38.506 -10.173 1.00 38.88 572 HIS A C 1
ATOM 4367 O O . HIS A 1 572 ? -36.552 38.724 -9.172 1.00 38.88 572 HIS A O 1
ATOM 4373 N N . GLN A 1 573 ? -35.753 39.432 -11.131 1.00 40.03 573 GLN A N 1
ATOM 4374 C CA . GLN A 1 573 ? -36.386 40.756 -11.020 1.00 40.03 573 GLN A CA 1
ATOM 4375 C C . GLN A 1 573 ? -37.900 40.755 -11.294 1.00 40.03 573 GLN A C 1
ATOM 4377 O O . GLN A 1 573 ? -38.611 41.605 -10.765 1.00 40.03 573 GLN A O 1
ATOM 4382 N N . GLN A 1 574 ? -38.431 39.781 -12.042 1.00 42.12 574 GLN A N 1
ATOM 4383 C CA . GLN A 1 574 ? -39.882 39.677 -12.268 1.00 42.12 574 GLN A CA 1
ATOM 4384 C C . GLN A 1 574 ? -40.648 39.089 -11.073 1.00 42.12 574 GLN A C 1
ATOM 4386 O O . GLN A 1 574 ? -41.844 39.342 -10.938 1.00 42.12 574 GLN A O 1
ATOM 4391 N N . LEU A 1 575 ? -39.976 38.346 -10.184 1.00 42.12 575 LEU A N 1
ATOM 4392 C CA . LEU A 1 575 ? -40.614 37.793 -8.988 1.00 42.12 575 LEU A CA 1
ATOM 4393 C C . LEU A 1 575 ? -40.736 38.857 -7.888 1.00 42.12 575 LEU A C 1
ATOM 4395 O O . LEU A 1 575 ? -41.794 38.986 -7.286 1.00 42.12 575 LEU A O 1
ATOM 4399 N N . LEU A 1 576 ? -39.706 39.692 -7.704 1.00 41.91 576 LEU A N 1
ATOM 4400 C CA . LEU A 1 576 ? -39.694 40.754 -6.689 1.00 41.91 576 LEU A CA 1
ATOM 4401 C C . LEU A 1 576 ? -40.633 41.927 -7.023 1.00 41.91 576 LEU A C 1
ATOM 4403 O O . LEU A 1 576 ? -41.249 42.492 -6.121 1.00 41.91 576 LEU A O 1
ATOM 4407 N N . ALA A 1 577 ? -40.836 42.238 -8.309 1.00 44.41 577 ALA A N 1
ATOM 4408 C CA . ALA A 1 577 ? -41.801 43.260 -8.726 1.00 44.41 577 ALA A CA 1
ATOM 4409 C C . ALA A 1 577 ? -43.270 42.843 -8.488 1.00 44.41 577 ALA A C 1
ATOM 4411 O O . ALA A 1 577 ? -44.132 43.699 -8.293 1.00 44.41 577 ALA A O 1
ATOM 4412 N N . ARG A 1 578 ? -43.572 41.535 -8.462 1.00 46.75 578 ARG A N 1
ATOM 4413 C CA . ARG A 1 578 ? -44.927 41.021 -8.181 1.00 46.75 578 ARG A CA 1
ATOM 4414 C C . ARG A 1 578 ? -45.246 40.972 -6.686 1.00 46.75 578 ARG A C 1
ATOM 4416 O O . ARG A 1 578 ? -46.409 41.126 -6.322 1.00 46.75 578 ARG A O 1
ATOM 4423 N N . THR A 1 579 ? -44.242 40.809 -5.825 1.00 48.31 579 THR A N 1
ATOM 4424 C CA . THR A 1 579 ? -44.431 40.804 -4.364 1.00 48.31 579 THR A CA 1
ATOM 4425 C C . THR A 1 579 ? -44.520 42.215 -3.784 1.00 48.31 579 THR A C 1
ATOM 4427 O O . THR A 1 579 ? -45.324 42.440 -2.886 1.00 48.31 579 THR A O 1
ATOM 4430 N N . ALA A 1 580 ? -43.783 43.185 -4.342 1.00 46.88 580 ALA A N 1
ATOM 4431 C CA . ALA A 1 580 ? -43.855 44.584 -3.909 1.00 46.88 580 ALA A CA 1
ATOM 4432 C C . ALA A 1 580 ? -45.206 45.245 -4.251 1.00 46.88 580 ALA A C 1
ATOM 4434 O O . ALA A 1 580 ? -45.749 45.989 -3.442 1.00 46.88 580 ALA A O 1
ATOM 4435 N N . LYS A 1 581 ? -45.814 44.899 -5.397 1.00 46.78 581 LYS A N 1
ATOM 4436 C CA . LYS A 1 581 ? -47.122 45.448 -5.800 1.00 46.78 581 LYS A CA 1
ATOM 4437 C C . LYS A 1 581 ? -48.301 44.895 -4.979 1.00 46.78 581 LYS A C 1
ATOM 4439 O O . LYS A 1 581 ? -49.299 45.581 -4.809 1.00 46.78 581 LYS A O 1
ATOM 4444 N N . ARG A 1 582 ? -48.176 43.678 -4.428 1.00 47.72 582 ARG A N 1
ATOM 4445 C CA . ARG A 1 582 ? -49.195 43.067 -3.550 1.00 47.72 582 ARG A CA 1
ATOM 4446 C C . ARG A 1 582 ? -49.178 43.601 -2.118 1.00 47.72 582 ARG A C 1
ATOM 4448 O O . ARG A 1 582 ? -50.208 43.528 -1.460 1.00 47.72 582 ARG A O 1
ATOM 4455 N N . PHE A 1 583 ? -48.044 44.120 -1.649 1.00 45.56 583 PHE A N 1
ATOM 4456 C CA . PHE A 1 583 ? -47.960 44.729 -0.321 1.00 45.56 583 PHE A CA 1
ATOM 4457 C C . PHE A 1 583 ? -48.552 46.144 -0.312 1.00 45.56 583 PHE A C 1
ATOM 4459 O O . PHE A 1 583 ? -49.279 46.475 0.614 1.00 45.56 583 PHE A O 1
ATOM 4466 N N . ASP A 1 584 ? -48.353 46.928 -1.375 1.00 46.81 584 ASP A N 1
ATOM 4467 C CA . ASP A 1 584 ? -48.824 48.322 -1.440 1.00 46.81 584 ASP A CA 1
ATOM 4468 C C . ASP A 1 584 ? -50.356 48.453 -1.622 1.00 46.81 584 ASP A C 1
ATOM 4470 O O . ASP A 1 584 ? -50.986 49.367 -1.088 1.00 46.81 584 ASP A O 1
ATOM 4474 N N . GLU A 1 585 ? -50.990 47.486 -2.302 1.00 49.22 585 GLU A N 1
ATOM 4475 C CA . GLU A 1 585 ? -52.454 47.421 -2.482 1.00 49.22 585 GLU A CA 1
ATOM 4476 C C . GLU A 1 585 ? -53.207 46.921 -1.228 1.00 49.22 585 GLU A C 1
ATOM 4478 O O . GLU A 1 585 ? -54.419 47.124 -1.112 1.00 49.22 585 GLU A O 1
ATOM 4483 N N . GLN A 1 586 ? -52.517 46.284 -0.270 1.00 49.66 586 GLN A N 1
ATOM 4484 C CA . GLN A 1 586 ? -53.109 45.868 1.009 1.00 49.66 586 GLN A CA 1
ATOM 4485 C C . GLN A 1 586 ? -53.026 46.962 2.081 1.00 49.66 586 GLN A C 1
ATOM 4487 O O . GLN A 1 586 ? -53.954 47.075 2.877 1.00 49.66 586 GLN A O 1
ATOM 4492 N N . THR A 1 587 ? -52.007 47.826 2.070 1.00 47.69 587 THR A N 1
ATOM 4493 C CA . THR A 1 587 ? -51.901 48.950 3.021 1.00 47.69 587 THR A CA 1
ATOM 4494 C C . THR A 1 587 ? -52.874 50.090 2.705 1.00 47.69 587 THR A C 1
ATOM 4496 O O . THR A 1 587 ? -53.440 50.677 3.622 1.00 47.69 587 THR A O 1
ATOM 4499 N N . THR A 1 588 ? -53.188 50.344 1.429 1.00 47.88 588 THR A N 1
ATOM 4500 C CA . THR A 1 588 ? -54.151 51.393 1.023 1.00 47.88 588 THR A CA 1
ATOM 4501 C C . THR A 1 588 ? -55.627 51.010 1.201 1.00 47.88 588 THR A C 1
ATOM 4503 O O . THR A 1 588 ? -56.500 51.878 1.134 1.00 47.88 588 THR A O 1
ATOM 4506 N N . ARG A 1 589 ? -55.943 49.732 1.465 1.00 48.34 589 ARG A N 1
ATOM 4507 C CA . ARG A 1 589 ? -57.322 49.261 1.710 1.00 48.34 589 ARG A CA 1
ATOM 4508 C C . ARG A 1 589 ? -57.736 49.294 3.185 1.00 48.34 589 ARG A C 1
ATOM 4510 O O . ARG A 1 589 ? -58.932 49.303 3.458 1.00 48.34 589 ARG A O 1
ATOM 4517 N N . THR A 1 590 ? -56.783 49.371 4.114 1.00 47.78 590 THR A N 1
ATOM 4518 C CA . THR A 1 590 ? -57.040 49.410 5.568 1.00 47.78 590 THR A CA 1
ATOM 4519 C C . THR A 1 590 ? -57.129 50.829 6.142 1.00 47.78 590 THR A C 1
ATOM 4521 O O . THR A 1 590 ? -57.639 51.002 7.243 1.00 47.78 590 THR A O 1
ATOM 4524 N N . GLU A 1 591 ? -56.708 51.855 5.392 1.00 48.00 591 GLU A N 1
ATOM 4525 C CA . GLU A 1 591 ? -56.802 53.271 5.803 1.00 48.00 591 GLU A CA 1
ATOM 4526 C C . GLU A 1 591 ? -58.036 54.008 5.243 1.00 48.00 591 GLU A C 1
ATOM 4528 O O . GLU A 1 591 ? -58.299 55.142 5.625 1.00 48.00 591 GLU A O 1
ATOM 4533 N N . ARG A 1 592 ? -58.856 53.366 4.395 1.00 49.19 592 ARG A N 1
ATOM 4534 C CA . ARG A 1 592 ? -60.116 53.938 3.864 1.00 49.19 592 ARG A CA 1
ATOM 4535 C C . ARG A 1 592 ? -61.402 53.410 4.518 1.00 49.19 592 ARG A C 1
ATOM 4537 O O . ARG A 1 592 ? -62.481 53.683 4.009 1.00 49.19 592 ARG A O 1
ATOM 4544 N N . SER A 1 593 ? -61.319 52.676 5.630 1.00 51.75 593 SER A N 1
ATOM 4545 C CA . SER A 1 593 ? -62.503 52.177 6.362 1.00 51.75 593 SER A CA 1
ATOM 4546 C C . SER A 1 593 ? -62.609 52.699 7.803 1.00 51.75 593 SER A C 1
ATOM 4548 O O . SER A 1 593 ? -63.181 52.020 8.656 1.00 51.75 593 SER A O 1
ATOM 4550 N N . LYS A 1 594 ? -62.015 53.863 8.103 1.00 50.38 594 LYS A N 1
ATOM 4551 C CA . LYS A 1 594 ? -62.085 54.494 9.433 1.00 50.38 594 LYS A CA 1
ATOM 4552 C C . LYS A 1 594 ? -62.574 55.946 9.466 1.00 50.38 594 LYS A C 1
ATOM 4554 O O . LYS A 1 594 ? -62.592 56.507 10.549 1.00 50.38 594 LYS A O 1
ATOM 4559 N N . ASP A 1 595 ? -63.066 56.482 8.352 1.00 48.34 595 ASP A N 1
ATOM 4560 C CA . ASP A 1 595 ? -63.910 57.683 8.326 1.00 48.34 595 ASP A CA 1
ATOM 4561 C C . ASP A 1 595 ? -65.027 57.460 7.293 1.00 48.34 595 ASP A C 1
ATOM 4563 O O . ASP A 1 595 ? -64.759 57.398 6.090 1.00 48.34 595 ASP A O 1
ATOM 4567 N N . GLY A 1 596 ? -66.258 57.260 7.779 1.00 38.94 596 GLY A N 1
ATOM 4568 C CA . GLY A 1 596 ? -67.459 56.950 6.992 1.0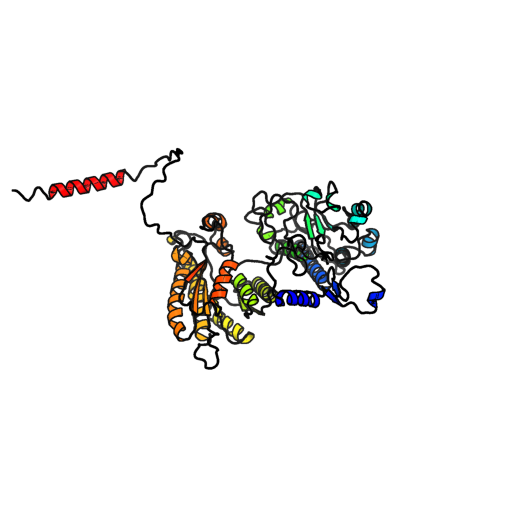0 38.94 596 GLY A CA 1
ATOM 4569 C C . GLY A 1 596 ? -68.491 56.170 7.787 1.00 38.94 596 GLY A C 1
ATOM 4570 O O . GLY A 1 596 ? -68.396 54.923 7.761 1.00 38.94 596 GLY A O 1
#

Sequence (596 aa):
MPTYHHIFNLRDPGLPWQKLEVVLSAYIDMIEAEKVVALHAETHAAANGIPGLTPWLTQPYTQSDLTSRLDTWQKLVYAIEKKAEIKRSDDLARLCSRSALDAANVPRGFAHDLLLHATSSSIWFIAPGIRLPKIAEFIHQPFAPICHQYPSETAGMKMPFLFLRCPGEVSAKEAKFRYPFSTLPSVPCGLYLDAFPNAQNPFEDACRLVLPIRLGGNRYARTSDFRPIRKSLSDLYQVEINPFVMRHGPKLVGVLENWLGNVESGHWSVNGMGVEGGLGVWRKADTREDWWRYQGGHMYFRGIGRATAILAGARGWNVGVNYANDAAAAEATVQAVQQAGGQAIAIKGDVSLEADVLALFDAMEQHFGSIQGVVVNAGINATSMPLAEMTVERLRKVFDTNVLGAYMCAREAARRLPASSSSSSSPEQKSSIVLLSSAAARLGSPNECVDYAGSKGAIDTLTVGLAKELGPKGVRVNAVRPGIIDTEIHASVGDPERLDRIGNQTPLGRPGSAEEVAEAIVWLLSPQASYATGTNIDVTGGSAIRLRYPRGDLVAVPGRSRNFKARAVGSHQQLLARTAKRFDEQTTRTERSKDG

pLDDT: mean 76.78, std 20.18, range [27.86, 98.69]

Radius of gyration: 31.15 Å; Cα contacts (8 Å, |Δi|>4): 1005; chains: 1; bounding box: 114×88×70 Å

InterPro domains:
  IPR002347 Short-chain dehydrogenase/reductase SDR [PF13561] (302-542)
  IPR002347 Short-chain dehydrogenase/reductase SDR [PR00081] (369-380)
  IPR002347 Short-chain dehydrogenase/reductase SDR [PR00081] (425-441)
  IPR002347 Short-chain dehydrogenase/reductase SDR [PR00081] (452-471)
  IPR002347 Short-chain dehydrogenase/reductase SDR [PR00081] (473-490)
  IPR002347 Short-chain dehydrogenase/reductase SDR [PR00081] (507-527)
  IPR020904 Short-chain dehydrogenase/reductase, conserved site [PS00061] (439-467)
  IPR036291 NAD(P)-binding domain superfamily [SSF51735] (302-544)

Nearest PDB structures (foldseek):
  4iqg-assembly1_B  TM=9.687E-01  e=5.927E-26  Polaromonas sp. JS666
  4iqg-assembly1_A  TM=9.623E-01  e=2.255E-23  Polaromonas sp. JS666
  8bci-assembly1_A  TM=9.418E-01  e=1.096E-23  Pseudomonas aeruginosa PAO1
  3tox-assembly2_G-3  TM=9.388E-01  e=3.771E-15  Sinorhizobium meliloti 1021
  4pn3-assembly2_E  TM=8.965E-01  e=6.971E-13  Brucella melitensis 64/150